Protein 5O1L (pdb70)

Solvent-accessible surface area: 32242 Å² total; per-residue (Å²): 238,87,225,126,128,119,26,18,20,14,68,47,8,38,47,37,103,38,140,32,69,56,0,64,163,41,51,9,164,85,0,30,80,23,0,23,30,0,17,106,116,53,45,4,92,60,1,26,61,37,5,132,99,0,58,38,11,82,56,81,24,17,66,70,14,28,42,51,0,124,125,10,0,80,87,6,36,145,61,12,120,66,29,71,137,73,24,12,50,106,0,8,104,5,10,98,98,20,20,39,11,5,4,1,0,3,0,2,0,5,1,1,8,7,1,0,6,24,94,30,3,51,13,31,67,29,21,146,30,61,44,86,54,125,66,40,1,11,87,17,0,31,84,2,23,72,14,15,36,31,4,6,32,41,80,23,4,50,6,15,6,24,0,0,14,28,21,0,31,49,1,0,16,15,45,27,5,48,116,23,93,44,8,48,149,48,17,80,57,22,158,59,2,28,0,5,1,22,23,0,16,26,8,0,2,11,0,7,7,0,6,131,8,0,106,121,5,31,6,146,24,82,116,41,24,4,97,3,1,3,23,8,3,14,0,0,0,51,3,26,14,3,43,31,49,12,0,6,42,67,21,120,21,0,57,64,13,12,135,108,18,6,79,92,69,22,38,87,8,96,10,0,97,32,2,6,124,38,1,21,26,20,2,42,143,47,132,4,48,4,73,143,55,12,1,7,0,1,0,10,44,3,20,31,33,156,24,0,76,60,9,59,9,74,132,47,94,113,31,37,184,52,2,50,90,3,2,52,71,1,0,18,55,130,36,67,100,60,116,124,18,110,22,54,79,45,1,70,74,1,15,62,2,0,76,80,0,12,83,62,5,86,62,87,27,110,113,82,43,56,80,8,13,38,140,283,133,130,115,36,15,19,17,74,50,9,39,44,42,101,38,145,36,68,52,0,58,160,32,54,10,156,79,0,31,81,23,0,23,33,0,10,104,115,58,48,4,88,62,1,26,67,48,5,122,87,0,77,15,10,82,39,79,26,23,65,69,12,26,30,51,0,110,118,13,0,81,86,6,34,154,63,13,122,75,28,68,124,74,23,16,34,106,0,10,88,5,9,108,100,22,17,22,6,8,3,2,0,6,0,2,0,5,2,0,8,8,4,0,6,18,90,33,2,56,12,28,68,36,16,104,77,35,55,87,39,116,92,36,2,29,89,20,0,18,84,2,9,38,17,14,5,44,21,5,31,12,45,22,0,18,6,14,6,22,0,0,14,30,22,0,31,48,0,0,12,16,47,30,5,50,112,26,94,45,9,49,149,44,16,79,63,22,171,61,2,26,0,13,0,20,19,0,14,26,6,0,2,12,0,6,6,0,5,126,10,0,103,123,8,36,8,134,25,83,110,43,24,4,85,3,2,2,24,6,4,13,0,0,0,51,2,25,16,3,37,29,44,10,0,5,40,66,24,120,22,0,58,56,11,14,131,112,16,8,80,90,69,24,39,91,8,98,11,0,89,39,4,2,92,41,2,15,18,16,1,39,127,36,132,3,48,4,70,120,67,10,0,9,0,1,0,16,44,3,17,30,35,138,20,0,98,42,9,57,12,76,134,48,87,111,33,23,171,61,0,38,88,3,4,53,74,0,0,19,71,113,20,63,99,58,115,123,18,114,21,44,79,37,0,78,73,0,24,65,4,0,99,78,0,10,83,58,2,63,90,97,8,37,130,94,32,50,81,8,8,59,145

B-factor: mean 23.46, std 12.14, range [8.93, 92.65]

Sequence (748 aa):
LARPLWTWSPSASVAGTGVGVDPEYVWDEEADPVLAAVIDRGEVPAVNALLKQWTRRNDQALPGGLPGDLREFMEHARRMPSWADKAALDRGAQFSSKTKGIYVGALYGLGSGLMSTAIPRESRAVYYSKGGADMKDRIAKTARRLGYDIGDLDAYLPHGSMIVTAVKTRMMVHAAVRHLLPQSPAWSQTSGGQKIPISQQADIMVTWHSLATFVMRKMKQQWGVRVNTTADAEAYLHVWQVSAHMLGVSDEYIPATWDAANAQSKQVLDPILAHTPEGEALTEVLLGIVAELDAGLTRPLIGAFSRYTLGGEVGDMIGLAKQPVLERLIATAWPLLLVAFREGLIPLPAVPAVLWTLEEALRKFVLLFLSEGRRIAIDIPDVRPLWTWSPSASVAGTGVGVDPEYVWDEEADPVLAAVIDRGEVPAVNALLKQQWTRNDQALPGGLPGDLREFMEHARRMPSWADKAALDRGAQFSSKTKGIYVVGALYGLGSGLMSTAIPRESRRAVYYSSKGGADMKDRIAKTARLGYDIGDLDAYLPHGSMIVTAVKTRMMVHAAVRHLLPQSPAWSQTSGGQKIPISQADIMVTWHSLATFVMRKMKQQWGVRVNTADAEAYLHVWQVSAHMLGVSDEYIPATWDAANAQSKQVLDPILAHTPEGEALTEVLLGIVAELDAGLTRPLIGAFSRYTLGGEVGDMIGLAKQPVLERRLIATAWPLLVAFREGLIPLPAVPAVLWTLEEALRKFVLLFLSEGRRRIAIDIPDV

Structure (mmCIF, N/CA/C/O backbone):
data_5O1L
#
_entry.id   5O1L
#
_cell.length_a   56.758
_cell.length_b   62.796
_cell.length_c   64.416
_cell.angle_alpha   85.43
_cell.angle_beta   66.06
_cell.angle_gamma   74.16
#
_symmetry.space_group_name_H-M   'P 1'
#
loop_
_entity.id
_entity.type
_entity.pdbx_description
1 polymer 'Rubber oxygenase'
2 non-polymer 'PROTOPORPHYRIN IX CONTAINING FE'
3 non-polymer IMIDAZOLE
4 non-polymer (R,R)-2,3-BUTANEDIOL
5 non-polymer 1,2-ETHANEDIOL
6 water water
#
loop_
_atom_site.group_PDB
_atom_site.id
_atom_site.type_symbol
_atom_site.label_atom_id
_atom_site.label_alt_id
_atom_site.label_comp_id
_atom_site.label_asym_id
_atom_site.label_entity_id
_atom_site.label_seq_id
_atom_site.pdbx_PDB_ins_code
_atom_site.Cartn_x
_atom_site.Cartn_y
_atom_site.Cartn_z
_atom_site.occupancy
_atom_site.B_iso_or_equiv
_atom_site.auth_seq_id
_atom_site.auth_comp_id
_atom_site.auth_asym_id
_atom_site.auth_atom_id
_atom_site.pdbx_PDB_model_num
ATOM 1 N N . LEU A 1 29 ? 76.512 -30.856 -10.647 1.00 70.98 29 LEU A N 1
ATOM 2 C CA . LEU A 1 29 ? 76.772 -32.020 -9.734 1.00 70.94 29 LEU A CA 1
ATOM 3 C C . LEU A 1 29 ? 76.884 -31.594 -8.251 1.00 65.23 29 LEU A C 1
ATOM 4 O O . LEU A 1 29 ? 76.085 -32.041 -7.451 1.00 64.70 29 LEU A O 1
ATOM 9 N N . ALA A 1 30 ? 77.854 -30.752 -7.872 1.00 66.17 30 ALA A N 1
ATOM 10 C CA . ALA A 1 30 ? 77.931 -30.259 -6.465 1.00 66.35 30 ALA A CA 1
ATOM 11 C C . ALA A 1 30 ? 78.710 -28.939 -6.213 1.00 67.22 30 ALA A C 1
ATOM 12 O O . ALA A 1 30 ? 79.474 -28.886 -5.249 1.00 72.34 30 ALA A O 1
ATOM 14 N N . ARG A 1 31 ? 78.522 -27.876 -7.022 1.00 67.60 31 ARG A N 1
ATOM 15 C CA . ARG A 1 31 ? 79.298 -26.609 -6.808 1.00 65.10 31 ARG A CA 1
ATOM 16 C C . ARG A 1 31 ? 78.488 -25.342 -6.476 1.00 60.35 31 ARG A C 1
ATOM 17 O O . ARG A 1 31 ? 78.375 -25.003 -5.302 1.00 64.41 31 ARG A O 1
ATOM 25 N N . PRO A 1 32 ? 77.961 -24.597 -7.481 1.00 53.51 32 PRO A N 1
ATOM 26 C CA . PRO A 1 32 ? 77.147 -23.467 -6.970 1.00 42.99 32 PRO A CA 1
ATOM 27 C C . PRO A 1 32 ? 75.662 -23.922 -6.708 1.00 32.38 32 PRO A C 1
ATOM 28 O O . PRO A 1 32 ? 74.935 -24.207 -7.684 1.00 29.29 32 PRO A O 1
ATOM 32 N N . LEU A 1 33 ? 75.153 -23.856 -5.461 1.00 26.66 33 LEU A N 1
ATOM 33 C CA . LEU A 1 33 ? 73.728 -24.144 -5.325 1.00 22.04 33 LEU A CA 1
ATOM 34 C C . LEU A 1 33 ? 72.926 -22.973 -5.828 1.00 19.73 33 LEU A C 1
ATOM 35 O O . LEU A 1 33 ? 73.421 -21.817 -5.906 1.00 19.84 33 LEU A O 1
ATOM 40 N N . TRP A 1 34 ? 71.710 -23.225 -6.214 1.00 15.07 34 TRP A N 1
ATOM 41 C CA . TRP A 1 34 ? 70.798 -22.185 -6.663 1.00 14.53 34 TRP A CA 1
ATOM 42 C C . TRP A 1 34 ? 70.783 -21.038 -5.619 1.00 14.32 34 TRP A C 1
ATOM 43 O O . TRP A 1 34 ? 70.669 -21.292 -4.394 1.00 15.85 34 TRP A O 1
ATOM 54 N N . THR A 1 35 ? 70.783 -19.828 -6.152 1.00 13.83 35 THR A N 1
ATOM 55 C CA . THR A 1 35 ? 70.759 -18.658 -5.231 1.00 14.56 35 THR A CA 1
ATOM 56 C C . THR A 1 35 ? 69.491 -18.584 -4.372 1.00 15.72 35 THR A C 1
ATOM 57 O O . THR A 1 35 ? 69.533 -18.000 -3.293 1.00 16.13 35 THR A O 1
ATOM 61 N N . TRP A 1 36 ? 68.377 -19.177 -4.847 1.00 16.24 36 TRP A 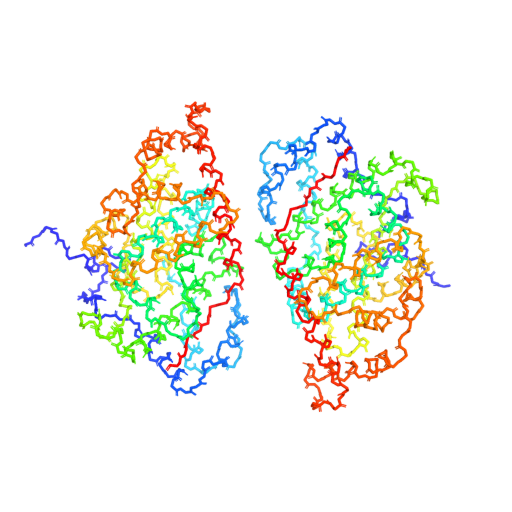N 1
ATOM 62 C CA . TRP A 1 36 ? 67.123 -19.199 -4.134 1.00 15.86 36 TRP A CA 1
ATOM 63 C C . TRP A 1 36 ? 66.877 -20.441 -3.337 1.00 17.16 36 TRP A C 1
ATOM 64 O O . TRP A 1 36 ? 65.730 -20.646 -2.915 1.00 18.19 36 TRP A O 1
ATOM 75 N N . SER A 1 37 ? 67.923 -21.221 -3.151 1.00 17.41 37 SER A N 1
ATOM 76 C CA . SER A 1 37 ? 67.839 -22.489 -2.405 1.00 19.19 37 SER A CA 1
ATOM 77 C C . SER A 1 37 ? 67.372 -22.043 -0.995 1.00 19.09 37 SER A C 1
ATOM 78 O O . SER A 1 37 ? 67.975 -21.122 -0.407 1.00 17.83 37 SER A O 1
ATOM 81 N N . PRO A 1 38 ? 66.430 -22.727 -0.399 1.00 17.31 38 PRO A N 1
ATOM 82 C CA . PRO A 1 38 ? 66.152 -22.407 0.991 1.00 18.11 38 PRO A CA 1
ATOM 83 C C . PRO A 1 38 ? 67.319 -22.693 1.921 1.00 17.59 38 PRO A C 1
ATOM 84 O O . PRO A 1 38 ? 67.356 -22.157 3.045 1.00 16.54 38 PRO A O 1
ATOM 88 N N . SER A 1 39 ? 68.306 -23.468 1.523 1.00 17.59 39 SER A N 1
ATOM 89 C CA . SER A 1 39 ? 69.438 -23.807 2.360 1.00 18.08 39 SER A CA 1
ATOM 90 C C . SER A 1 39 ? 70.236 -22.642 2.909 1.00 19.98 39 SER A C 1
ATOM 91 O O . SER A 1 39 ? 70.816 -22.739 3.954 1.00 21.47 39 SER A O 1
ATOM 94 N N . ALA A 1 40 ? 70.354 -21.541 2.169 1.00 16.73 40 ALA A N 1
ATOM 95 C CA . ALA A 1 40 ? 71.118 -20.408 2.628 1.00 16.99 40 ALA A CA 1
ATOM 96 C C . ALA A 1 40 ? 70.208 -19.334 3.238 1.00 14.66 40 ALA A C 1
ATOM 97 O O . ALA A 1 40 ? 70.707 -18.187 3.443 1.00 16.44 40 ALA A O 1
ATOM 99 N N . SER A 1 41 ? 68.958 -19.629 3.464 1.00 12.76 41 SER A N 1
ATOM 100 C CA . SER A 1 41 ? 67.983 -18.652 3.926 1.00 12.57 41 SER A CA 1
ATOM 101 C C . SER A 1 41 ? 67.764 -18.701 5.429 1.00 12.18 41 SER A C 1
ATOM 102 O O . SER A 1 41 ? 68.176 -19.647 6.120 1.00 12.45 41 SER A O 1
ATOM 105 N N . VAL A 1 42 ? 67.045 -17.696 5.929 1.00 11.46 42 VAL A N 1
ATOM 106 C CA . VAL A 1 42 ? 66.663 -17.665 7.328 1.00 12.45 42 VAL A CA 1
ATOM 107 C C . VAL A 1 42 ? 65.823 -18.869 7.687 1.00 13.76 42 VAL A C 1
ATOM 108 O O . VAL A 1 42 ? 65.948 -19.374 8.800 1.00 15.28 42 VAL A O 1
ATOM 112 N N . ALA A 1 43 ? 64.882 -19.282 6.808 1.00 13.25 43 ALA A N 1
ATOM 113 C CA . ALA A 1 43 ? 64.099 -20.486 7.127 1.00 15.32 43 ALA A CA 1
ATOM 114 C C . ALA A 1 43 ? 64.970 -21.696 7.164 1.00 16.71 43 ALA A C 1
ATOM 115 O O . ALA A 1 43 ? 64.800 -22.627 7.996 1.00 18.20 43 ALA A O 1
ATOM 117 N N . GLY A 1 44 ? 65.902 -21.798 6.221 1.00 15.46 44 GLY A N 1
ATOM 118 C CA . GLY A 1 44 ? 66.898 -22.867 6.262 1.00 19.05 44 GLY A CA 1
ATOM 119 C C . GLY A 1 44 ? 66.506 -24.102 5.565 1.00 19.18 44 GLY A C 1
ATOM 120 O O . GLY A 1 44 ? 67.402 -24.938 5.347 1.00 20.57 44 GLY A O 1
ATOM 121 N N . THR A 1 45 ? 65.222 -24.237 5.232 1.00 19.73 45 THR A N 1
ATOM 122 C CA . THR A 1 45 ? 64.662 -25.391 4.594 1.00 25.03 45 THR A CA 1
ATOM 123 C C . THR A 1 45 ? 63.366 -24.947 3.935 1.00 22.90 45 THR A C 1
ATOM 124 O O . THR A 1 45 ? 62.843 -23.808 4.108 1.00 26.30 45 THR A O 1
ATOM 128 N N . GLY A 1 46 ? 62.874 -25.803 3.073 1.00 24.24 46 GLY A N 1
ATOM 129 C CA . GLY A 1 46 ? 61.663 -25.511 2.342 1.00 24.45 46 GLY A CA 1
ATOM 130 C C . GLY A 1 46 ? 61.678 -26.279 1.031 1.00 22.25 46 GLY A C 1
ATOM 131 O O . GLY A 1 46 ? 62.637 -26.870 0.724 1.00 23.69 46 GLY A O 1
ATOM 132 N N . VAL A 1 47 ? 60.619 -26.078 0.284 1.00 26.05 47 VAL A N 1
ATOM 133 C CA . VAL A 1 47 ? 60.357 -26.816 -0.910 1.00 28.21 47 VAL A CA 1
ATOM 134 C C . VAL A 1 47 ? 61.275 -26.405 -2.077 1.00 28.41 47 VAL A C 1
ATOM 135 O O . VAL A 1 47 ? 61.695 -27.255 -2.857 1.00 31.52 47 VAL A O 1
ATOM 139 N N . GLY A 1 48 ? 61.485 -25.119 -2.230 1.00 23.73 48 GLY A N 1
ATOM 140 C CA . GLY A 1 48 ? 62.306 -24.564 -3.346 1.00 22.22 48 GLY A CA 1
ATOM 141 C C . GLY A 1 48 ? 61.419 -24.067 -4.485 1.00 20.67 48 GLY A C 1
ATOM 142 O O . GLY A 1 48 ? 61.137 -24.788 -5.392 1.00 21.42 48 GLY A O 1
ATOM 143 N N . VAL A 1 49 ? 60.885 -22.886 -4.324 1.00 18.78 49 VAL A N 1
ATOM 144 C CA . VAL A 1 49 ? 59.911 -22.239 -5.233 1.00 18.88 49 VAL A CA 1
ATOM 145 C C . VAL A 1 49 ? 60.534 -21.017 -5.794 1.00 18.12 49 VAL A C 1
ATOM 146 O O . VAL A 1 49 ? 61.073 -20.212 -5.030 1.00 18.15 49 VAL A O 1
ATOM 150 N N . ASP A 1 50 ? 60.542 -20.803 -7.089 1.00 17.82 50 ASP A N 1
ATOM 151 C CA . ASP A 1 50 ? 61.146 -19.619 -7.686 1.00 19.22 50 ASP A CA 1
ATOM 152 C C . ASP A 1 50 ? 60.431 -18.305 -7.273 1.00 17.14 50 ASP A C 1
ATOM 153 O O . ASP A 1 50 ? 59.253 -18.092 -7.592 1.00 18.41 50 ASP A O 1
ATOM 158 N N . PRO A 1 51 ? 61.169 -17.409 -6.595 1.00 17.43 51 PRO A N 1
ATOM 159 C CA . PRO A 1 51 ? 60.542 -16.193 -6.102 1.00 16.49 51 PRO A CA 1
ATOM 160 C C . PRO A 1 51 ? 60.192 -15.172 -7.164 1.00 17.77 51 PRO A C 1
ATOM 161 O O . PRO A 1 51 ? 59.505 -14.183 -6.855 1.00 17.97 51 PRO A O 1
ATOM 165 N N . GLU A 1 52 ? 60.585 -15.420 -8.415 1.00 18.12 52 GLU A N 1
ATOM 166 C CA . GLU A 1 52 ? 60.067 -14.621 -9.541 1.00 19.77 52 GLU A CA 1
ATOM 167 C C . GLU A 1 52 ? 58.566 -14.763 -9.700 1.00 17.74 52 GLU A C 1
ATOM 168 O O . GLU A 1 52 ? 57.942 -13.904 -10.328 1.00 19.41 52 GLU A O 1
ATOM 174 N N . TYR A 1 53 ? 57.993 -15.845 -9.171 1.00 19.23 53 TYR A N 1
ATOM 175 C CA . TYR A 1 53 ? 56.575 -16.133 -9.323 1.00 20.58 53 TYR A CA 1
ATOM 176 C C . TYR A 1 53 ? 55.835 -16.261 -8.037 1.00 20.13 53 TYR A C 1
ATOM 177 O O . TYR A 1 53 ? 54.861 -16.977 -7.892 1.00 21.82 53 TYR A O 1
ATOM 186 N N . VAL A 1 54 ? 56.336 -15.508 -7.053 1.00 17.91 54 VAL A N 1
ATOM 187 C CA . VAL A 1 54 ? 55.727 -15.406 -5.738 1.00 17.32 54 VAL A CA 1
ATOM 188 C C . VAL A 1 54 ? 55.580 -13.927 -5.434 1.00 15.87 54 VAL A C 1
ATOM 189 O O . VAL A 1 54 ? 56.506 -13.144 -5.625 1.00 15.87 54 VAL A O 1
ATOM 193 N N . TRP A 1 55 ? 54.412 -13.538 -4.949 1.00 16.98 55 TRP A N 1
ATOM 194 C CA . TRP A 1 55 ? 54.114 -12.135 -4.609 1.00 17.03 55 TRP A CA 1
ATOM 195 C C . TRP A 1 55 ? 53.797 -12.089 -3.134 1.00 18.23 55 TRP A C 1
ATOM 196 O O . TRP A 1 55 ? 54.631 -12.499 -2.349 1.00 20.09 55 TRP A O 1
ATOM 207 N N . ASP A 1 56 ? 52.605 -11.701 -2.698 1.00 18.03 56 ASP A N 1
ATOM 208 C CA . ASP A 1 56 ? 52.227 -11.687 -1.282 1.00 19.06 56 ASP A CA 1
ATOM 209 C C . ASP A 1 56 ? 50.859 -12.373 -1.149 1.00 21.38 56 ASP A C 1
ATOM 210 O O . ASP A 1 56 ? 49.816 -11.754 -1.286 1.00 21.50 56 ASP A O 1
ATOM 215 N N . GLU A 1 57 ? 50.876 -13.673 -0.892 1.00 22.29 57 GLU A N 1
ATOM 216 C CA . GLU A 1 57 ? 49.673 -14.483 -0.853 1.00 25.11 57 GLU A CA 1
ATOM 217 C C . GLU A 1 57 ? 48.658 -14.021 0.182 1.00 23.71 57 GLU A C 1
ATOM 218 O O . GLU A 1 57 ? 47.453 -14.091 -0.099 1.00 24.48 57 GLU A O 1
ATOM 224 N N . GLU A 1 58 ? 49.116 -13.503 1.308 1.00 24.01 58 GLU A N 1
ATOM 225 C CA . GLU A 1 58 ? 48.243 -13.026 2.361 1.00 24.54 58 GLU A CA 1
ATOM 226 C C . GLU A 1 58 ? 47.701 -11.635 2.050 1.00 24.12 58 GLU A C 1
ATOM 227 O O . GLU A 1 58 ? 46.515 -11.368 2.252 1.00 26.25 58 GLU A O 1
ATOM 233 N N . ALA A 1 59 ? 48.538 -10.719 1.615 1.00 21.43 59 ALA A N 1
ATOM 234 C CA . ALA A 1 59 ? 48.122 -9.332 1.427 1.00 21.58 59 ALA A CA 1
ATOM 235 C C . ALA A 1 59 ? 47.385 -9.085 0.107 1.00 22.26 59 ALA A C 1
ATOM 236 O O . ALA A 1 59 ? 46.490 -8.260 0.022 1.00 20.12 59 ALA A O 1
ATOM 238 N N . ASP A 1 60 ? 47.759 -9.759 -0.951 1.00 22.51 60 ASP A N 1
ATOM 239 C CA . ASP A 1 60 ? 47.292 -9.406 -2.269 1.00 22.64 60 ASP A CA 1
ATOM 240 C C . ASP A 1 60 ? 45.744 -9.474 -2.398 1.00 23.30 60 ASP A C 1
ATOM 241 O O . ASP A 1 60 ? 45.157 -8.501 -2.860 1.00 23.81 60 ASP A O 1
ATOM 246 N N . PRO A 1 61 ? 45.149 -10.585 -1.990 1.00 25.42 61 PRO A N 1
ATOM 247 C CA . PRO A 1 61 ? 43.671 -10.661 -2.135 1.00 26.37 61 PRO A CA 1
ATOM 248 C C . PRO A 1 61 ? 42.939 -9.689 -1.221 1.00 26.03 61 PRO A C 1
ATOM 249 O O . PRO A 1 61 ? 41.862 -9.196 -1.605 1.00 26.39 61 PRO A O 1
ATOM 253 N N . VAL A 1 62 ? 43.497 -9.412 -0.054 1.00 22.81 62 VAL A N 1
ATOM 254 C CA . VAL A 1 62 ? 42.890 -8.461 0.870 1.00 24.52 62 VAL A CA 1
ATOM 255 C C . VAL A 1 62 ? 42.862 -7.077 0.282 1.00 25.30 62 VAL A C 1
ATOM 256 O O . VAL A 1 62 ? 41.809 -6.362 0.287 1.00 24.08 62 VAL A O 1
ATOM 260 N N . LEU A 1 63 ? 43.992 -6.595 -0.214 1.00 23.36 63 LEU A N 1
ATOM 261 C CA . LEU A 1 63 ? 44.048 -5.282 -0.790 1.00 24.15 63 LEU A CA 1
ATOM 262 C C . LEU A 1 63 ? 43.235 -5.124 -2.053 1.00 26.14 63 LEU A C 1
ATOM 263 O O . LEU A 1 63 ? 42.645 -4.068 -2.278 1.00 27.69 63 LEU A O 1
ATOM 268 N N . ALA A 1 64 ? 43.151 -6.195 -2.850 1.00 25.02 64 ALA A N 1
ATOM 269 C CA . ALA A 1 64 ? 42.357 -6.171 -4.052 1.00 26.07 64 ALA A CA 1
ATOM 270 C C . ALA A 1 64 ? 40.892 -5.961 -3.621 1.00 25.29 64 ALA A C 1
ATOM 271 O O . ALA A 1 64 ? 40.221 -5.132 -4.243 1.00 26.87 64 ALA A O 1
ATOM 273 N N . ALA A 1 65 ? 40.450 -6.639 -2.579 1.00 26.74 65 ALA A N 1
ATOM 274 C CA . ALA A 1 65 ? 39.045 -6.538 -2.089 1.00 27.24 65 ALA A CA 1
ATOM 275 C C . ALA A 1 65 ? 38.771 -5.167 -1.515 1.00 28.68 65 ALA A C 1
ATOM 276 O O . ALA A 1 65 ? 37.750 -4.529 -1.866 1.00 29.02 65 ALA A O 1
ATOM 278 N N . VAL A 1 66 ? 39.698 -4.635 -0.717 1.00 27.70 66 VAL A N 1
ATOM 279 C CA . VAL A 1 66 ? 39.574 -3.295 -0.175 1.00 27.91 66 VAL A CA 1
ATOM 280 C C . VAL A 1 66 ? 39.442 -2.243 -1.280 1.00 27.84 66 VAL A C 1
ATOM 281 O O . VAL A 1 66 ? 38.529 -1.388 -1.241 1.00 29.20 66 VAL A O 1
ATOM 285 N N . ILE A 1 67 ? 40.244 -2.321 -2.315 1.00 26.80 67 ILE A N 1
ATOM 286 C CA . ILE A 1 67 ? 40.203 -1.383 -3.386 1.00 26.81 67 ILE A CA 1
ATOM 287 C C . ILE A 1 67 ? 38.842 -1.525 -4.160 1.00 28.61 67 ILE A C 1
ATOM 288 O O . ILE A 1 67 ? 38.154 -0.536 -4.367 1.00 30.49 67 ILE A O 1
ATOM 293 N N . ASP A 1 68 ? 38.518 -2.757 -4.509 1.00 28.55 68 ASP A N 1
ATOM 294 C CA . ASP A 1 68 ? 37.292 -3.043 -5.293 1.00 32.26 68 ASP A CA 1
ATOM 295 C C . ASP A 1 68 ? 36.007 -2.697 -4.524 1.00 34.73 68 ASP A C 1
ATOM 296 O O . ASP A 1 68 ? 34.993 -2.441 -5.153 1.00 35.95 68 ASP A O 1
ATOM 301 N N . ARG A 1 69 ? 36.018 -2.736 -3.191 1.00 33.95 69 ARG A N 1
ATOM 302 C CA . ARG A 1 69 ? 34.855 -2.330 -2.381 1.00 33.48 69 ARG A CA 1
ATOM 303 C C . ARG A 1 69 ? 34.786 -0.857 -2.127 1.00 33.24 69 ARG A C 1
ATOM 304 O O . ARG A 1 69 ? 33.813 -0.416 -1.489 1.00 34.62 69 ARG A O 1
ATOM 312 N N . GLY A 1 70 ? 35.703 -0.047 -2.659 1.00 30.43 70 GLY A N 1
ATOM 313 C CA . GLY A 1 70 ? 35.702 1.382 -2.487 1.00 29.50 70 GLY A CA 1
ATOM 314 C C . GLY A 1 70 ? 36.070 1.854 -1.094 1.00 30.16 70 GLY A C 1
ATOM 315 O O . GLY A 1 70 ? 35.751 2.965 -0.686 1.00 28.96 70 GLY A O 1
ATOM 316 N N . GLU A 1 71 ? 36.835 1.034 -0.369 1.00 28.21 71 GLU A N 1
ATOM 317 C CA . GLU A 1 71 ? 37.147 1.301 1.024 1.00 29.48 71 GLU A CA 1
ATOM 318 C C . GLU A 1 71 ? 38.472 2.046 1.225 1.00 28.58 71 GLU A C 1
ATOM 319 O O . GLU A 1 71 ? 38.761 2.402 2.383 1.00 26.98 71 GLU A O 1
ATOM 325 N N . VAL A 1 72 ? 39.187 2.412 0.166 1.00 26.58 72 VAL A N 1
ATOM 326 C CA . VAL A 1 72 ? 40.485 3.047 0.360 1.00 27.85 72 VAL A CA 1
ATOM 327 C C . VAL A 1 72 ? 40.396 4.389 1.101 1.00 26.60 72 VAL A C 1
ATOM 328 O O . VAL A 1 72 ? 41.165 4.618 2.047 1.00 26.65 72 VAL A O 1
ATOM 332 N N . PRO A 1 73 ? 39.476 5.294 0.726 1.00 27.38 73 PRO A N 1
ATOM 333 C CA . PRO A 1 73 ? 39.526 6.610 1.434 1.00 26.18 73 PRO A CA 1
ATOM 334 C C . PRO A 1 73 ? 39.295 6.484 2.969 1.00 24.13 73 PRO A C 1
ATOM 335 O O . PRO A 1 73 ? 40.036 7.092 3.749 1.00 22.54 73 PRO A O 1
ATOM 339 N N . ALA A 1 74 ? 38.362 5.653 3.362 1.00 24.10 74 ALA A N 1
ATOM 340 C CA . ALA A 1 74 ? 38.085 5.405 4.777 1.00 23.81 74 ALA A CA 1
ATOM 341 C C . ALA A 1 74 ? 39.229 4.702 5.468 1.00 22.95 74 ALA A C 1
ATOM 342 O O . ALA A 1 74 ? 39.656 5.122 6.518 1.00 22.76 74 ALA A O 1
ATOM 344 N N . VAL A 1 75 ? 39.729 3.653 4.839 1.00 23.51 75 VAL A N 1
ATOM 345 C CA . VAL A 1 75 ? 40.914 2.974 5.354 1.00 22.49 75 VAL A CA 1
ATOM 346 C C . VAL A 1 75 ? 42.067 3.922 5.505 1.00 20.74 75 VAL A C 1
ATOM 347 O O . VAL A 1 75 ? 42.730 3.899 6.536 1.00 20.44 75 VAL A O 1
ATOM 351 N N . ASN A 1 76 ? 42.350 4.789 4.545 1.00 19.48 76 ASN A N 1
ATOM 352 C CA . ASN A 1 76 ? 43.462 5.732 4.748 1.00 20.15 76 ASN A CA 1
ATOM 353 C C . ASN A 1 76 ? 43.222 6.617 5.929 1.00 20.30 76 ASN A C 1
ATOM 354 O O . ASN A 1 76 ? 44.109 6.927 6.677 1.00 19.72 76 ASN A O 1
ATOM 359 N N . ALA A 1 77 ? 41.982 7.100 6.078 1.00 19.86 77 ALA A N 1
ATOM 360 C CA . ALA A 1 77 ? 41.702 7.974 7.198 1.00 20.25 77 ALA A CA 1
ATOM 361 C C . ALA A 1 77 ? 41.802 7.270 8.560 1.00 21.26 77 ALA A C 1
ATOM 362 O O . ALA A 1 77 ? 42.211 7.860 9.506 1.00 22.00 77 ALA A O 1
ATOM 364 N N . LEU A 1 78 ? 41.436 5.997 8.616 1.00 21.22 78 LEU A N 1
ATOM 365 C CA . LEU A 1 78 ? 41.621 5.194 9.843 1.00 23.55 78 LEU A CA 1
ATOM 366 C C . LEU A 1 78 ? 43.074 4.939 10.119 1.00 24.15 78 LEU A C 1
ATOM 367 O O . LEU A 1 78 ? 43.561 5.143 11.219 1.00 24.27 78 LEU A O 1
ATOM 372 N N . LEU A 1 79 ? 43.813 4.581 9.086 1.00 23.63 79 LEU A N 1
ATOM 373 C CA . LEU A 1 79 ? 45.224 4.231 9.291 1.00 24.77 79 LEU A CA 1
ATOM 374 C C . LEU A 1 79 ? 46.114 5.390 9.581 1.00 23.52 79 LEU A C 1
ATOM 375 O O . LEU A 1 79 ? 47.173 5.214 10.183 1.00 21.03 79 LEU A O 1
ATOM 380 N N . LYS A 1 80 ? 45.671 6.585 9.264 1.00 21.91 80 LYS A N 1
ATOM 381 C CA . LYS A 1 80 ? 46.396 7.784 9.617 1.00 25.24 80 LYS A CA 1
ATOM 382 C C . LYS A 1 80 ? 46.598 7.853 11.107 1.00 23.52 80 LYS A C 1
ATOM 383 O O . LYS A 1 80 ? 47.566 8.400 11.547 1.00 25.96 80 LYS A O 1
ATOM 389 N N . GLN A 1 81 ? 45.674 7.280 11.877 1.00 23.05 81 GLN A N 1
ATOM 390 C CA . GLN A 1 81 ? 45.714 7.272 13.321 1.00 23.56 81 GLN A CA 1
ATOM 391 C C . GLN A 1 81 ? 46.630 6.202 13.930 1.00 24.36 81 GLN A C 1
ATOM 392 O O . GLN A 1 81 ? 46.864 6.238 15.100 1.00 26.43 81 GLN A O 1
ATOM 398 N N . TRP A 1 82 ? 47.113 5.277 13.135 1.00 21.49 82 TRP A N 1
ATOM 399 C CA . TRP A 1 82 ? 47.945 4.164 13.602 1.00 20.66 82 TRP A CA 1
ATOM 400 C C . TRP A 1 82 ? 49.407 4.508 13.328 1.00 19.36 82 TRP A C 1
ATOM 401 O O . TRP A 1 82 ? 49.797 4.506 12.208 1.00 18.75 82 TRP A O 1
ATOM 412 N N . THR A 1 83 ? 50.126 4.934 14.339 1.00 19.28 83 THR A N 1
ATOM 413 C CA . THR A 1 83 ? 51.440 5.559 14.154 1.00 20.32 83 THR A CA 1
ATOM 414 C C . THR A 1 83 ? 52.544 4.942 14.983 1.00 19.66 83 THR A C 1
ATOM 415 O O . THR A 1 83 ? 53.675 5.204 14.652 1.00 21.42 83 THR A O 1
ATOM 419 N N . ARG A 1 84 ? 52.266 4.114 15.951 1.00 17.81 84 ARG A N 1
ATOM 420 C CA A ARG A 1 84 ? 53.324 3.611 16.817 0.50 19.43 84 ARG A CA 1
ATOM 421 C CA B ARG A 1 84 ? 53.348 3.611 16.768 0.50 18.98 84 ARG A CA 1
ATOM 422 C C . ARG A 1 84 ? 53.200 2.109 16.978 1.00 18.95 84 ARG A C 1
ATOM 423 O O . ARG A 1 84 ? 52.125 1.503 16.907 1.00 19.14 84 ARG A O 1
ATOM 438 N N . ASN A 1 85 ? 54.354 1.450 17.151 1.00 17.20 85 ASN A N 1
ATOM 439 C CA . ASN A 1 85 ? 54.440 0.023 17.185 1.00 17.65 85 ASN A CA 1
ATOM 440 C C . ASN A 1 85 ? 53.570 -0.661 18.259 1.00 20.01 85 ASN A C 1
ATOM 441 O O . ASN A 1 85 ? 53.110 -1.728 18.029 1.00 22.92 85 ASN A O 1
ATOM 446 N N . ASP A 1 86 ? 53.414 0.005 19.395 1.00 24.01 86 ASP A N 1
ATOM 447 C CA . ASP A 1 86 ? 52.659 -0.631 20.494 1.00 26.94 86 ASP A CA 1
ATOM 448 C C . ASP A 1 86 ? 51.182 -0.241 20.454 1.00 27.30 86 ASP A C 1
ATOM 449 O O . ASP A 1 86 ? 50.471 -0.632 21.358 1.00 29.53 86 ASP A O 1
ATOM 454 N N . GLN A 1 87 ? 50.727 0.479 19.423 1.00 23.26 87 GLN A N 1
ATOM 455 C CA . GLN A 1 87 ? 49.345 0.966 19.440 1.00 23.05 87 GLN A CA 1
ATOM 456 C C . GLN A 1 87 ? 48.378 -0.068 18.949 1.00 21.35 87 GLN A C 1
ATOM 457 O O . GLN A 1 87 ? 48.593 -0.764 17.963 1.00 21.58 87 GLN A O 1
ATOM 463 N N . ALA A 1 88 ? 47.166 -0.102 19.538 1.00 21.37 88 ALA A N 1
ATOM 464 C CA . ALA A 1 88 ? 46.109 -0.943 19.021 1.00 22.97 88 ALA A CA 1
ATOM 465 C C . ALA A 1 88 ? 45.648 -0.433 17.641 1.00 22.25 88 ALA A C 1
ATOM 466 O O . ALA A 1 88 ? 45.735 0.753 17.361 1.00 22.80 88 ALA A O 1
ATOM 468 N N . LEU A 1 89 ? 45.184 -1.333 16.792 1.00 23.83 89 LEU A N 1
ATOM 469 C CA . LEU A 1 89 ? 44.670 -0.919 15.496 1.00 24.68 89 L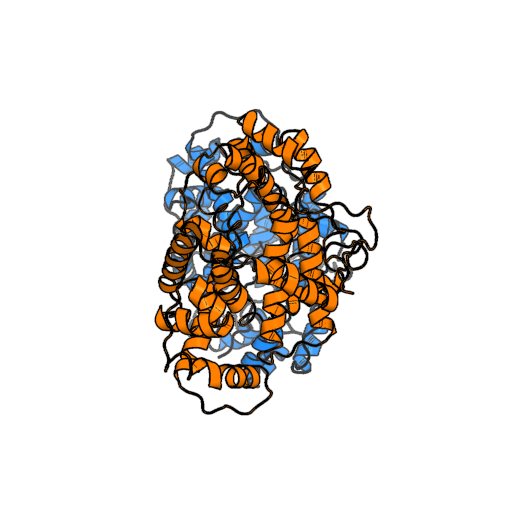EU A CA 1
ATOM 470 C C . LEU A 1 89 ? 43.444 -0.055 15.740 1.00 25.86 89 LEU A C 1
ATOM 471 O O . LEU A 1 89 ? 42.695 -0.283 16.670 1.00 26.91 89 LEU A O 1
ATOM 476 N N . PRO A 1 90 ? 43.218 0.946 14.882 1.00 27.32 90 PRO A N 1
ATOM 477 C CA . PRO A 1 90 ? 41.997 1.743 15.015 1.00 27.76 90 PRO A CA 1
ATOM 478 C C . PRO A 1 90 ? 40.775 0.898 14.783 1.00 26.08 90 PRO A C 1
ATOM 479 O O . PRO A 1 90 ? 40.744 0.073 13.900 1.00 26.01 90 PRO A O 1
ATOM 483 N N . GLY A 1 91 ? 39.728 1.153 15.563 1.00 27.99 91 GLY A N 1
ATOM 484 C CA . GLY A 1 91 ? 38.484 0.425 15.368 1.00 28.06 91 GLY A CA 1
ATOM 485 C C . GLY A 1 91 ? 37.857 0.880 14.052 1.00 27.85 91 GLY A C 1
ATOM 486 O O . GLY A 1 91 ? 38.045 2.053 13.593 1.00 28.76 91 GLY A O 1
ATOM 487 N N . GLY A 1 92 ? 37.055 0.009 13.462 1.00 28.33 92 GLY A N 1
ATOM 488 C CA . GLY A 1 92 ? 36.345 0.372 12.237 1.00 26.89 92 GLY A CA 1
ATOM 489 C C . GLY A 1 92 ? 36.904 -0.082 10.932 1.00 26.64 92 GLY A C 1
ATOM 490 O O . GLY A 1 92 ? 36.365 0.195 9.870 1.00 26.01 92 GLY A O 1
ATOM 491 N N . LEU A 1 93 ? 38.074 -0.739 10.971 1.00 24.42 93 LEU A N 1
ATOM 492 C CA . LEU A 1 93 ? 38.575 -1.330 9.743 1.00 24.99 93 LEU A CA 1
ATOM 493 C C . LEU A 1 93 ? 37.696 -2.442 9.223 1.00 25.34 93 LEU A C 1
ATOM 494 O O . LEU A 1 93 ? 37.118 -3.164 10.019 1.00 26.53 93 LEU A O 1
ATOM 499 N N . PRO A 1 94 ? 37.661 -2.642 7.895 1.00 27.15 94 PRO A N 1
ATOM 500 C CA . PRO A 1 94 ? 37.014 -3.830 7.338 1.00 27.43 94 PRO A CA 1
ATOM 501 C C . PRO A 1 94 ? 37.644 -5.074 7.931 1.00 29.10 94 PRO A C 1
ATOM 502 O O . PRO A 1 94 ? 38.874 -5.093 8.183 1.00 26.92 94 PRO A O 1
ATOM 506 N N . GLY A 1 95 ? 36.833 -6.074 8.223 1.00 27.70 95 GLY A N 1
ATOM 507 C CA . GLY A 1 95 ? 37.286 -7.247 8.976 1.00 28.26 95 GLY A CA 1
ATOM 508 C C . GLY A 1 95 ? 38.435 -8.013 8.372 1.00 28.35 95 GLY A C 1
ATOM 509 O O . GLY A 1 95 ? 39.286 -8.461 9.117 1.00 30.34 95 GLY A O 1
ATOM 510 N N . ASP A 1 96 ? 38.412 -8.201 7.065 1.00 28.61 96 ASP A N 1
ATOM 511 C CA . ASP A 1 96 ? 39.484 -8.939 6.379 1.00 28.73 96 ASP A CA 1
ATOM 512 C C . ASP A 1 96 ? 40.809 -8.184 6.501 1.00 26.26 96 ASP A C 1
ATOM 513 O O . ASP A 1 96 ? 41.851 -8.814 6.759 1.00 25.02 96 ASP A O 1
ATOM 518 N N . LEU A 1 97 ? 40.767 -6.868 6.375 1.00 23.91 97 LEU A N 1
ATOM 519 C CA . LEU A 1 97 ? 41.984 -6.075 6.538 1.00 22.66 97 LEU A CA 1
ATOM 520 C C . LEU A 1 97 ? 42.411 -6.074 7.975 1.00 22.63 97 LEU A C 1
ATOM 521 O O . LEU A 1 97 ? 43.621 -6.187 8.302 1.00 21.96 97 LEU A O 1
ATOM 526 N N . ARG A 1 98 ? 41.518 -5.932 8.933 1.00 22.85 98 ARG A N 1
ATOM 527 C CA . ARG A 1 98 ? 41.900 -6.004 10.333 1.00 24.56 98 ARG A CA 1
ATOM 528 C C . ARG A 1 98 ? 42.637 -7.320 10.655 1.00 24.47 98 ARG A C 1
ATOM 529 O O . ARG A 1 98 ? 43.726 -7.293 11.266 1.00 23.56 98 ARG A O 1
ATOM 537 N N . GLU A 1 99 ? 42.091 -8.416 10.190 1.00 25.48 99 GLU A N 1
ATOM 538 C CA . GLU A 1 99 ? 42.691 -9.717 10.450 1.00 26.93 99 GLU A CA 1
ATOM 539 C C . GLU A 1 99 ? 44.092 -9.787 9.816 1.00 24.64 99 GLU A C 1
ATOM 540 O O . GLU A 1 99 ? 45.026 -10.243 10.478 1.00 26.05 99 GLU A O 1
ATOM 546 N N . PHE A 1 100 ? 44.197 -9.315 8.579 1.00 21.87 100 PHE A N 1
ATOM 547 C CA . PHE A 1 100 ? 45.516 -9.261 7.898 1.00 20.14 100 PHE A CA 1
ATOM 548 C C . PHE A 1 100 ? 46.474 -8.468 8.734 1.00 19.87 100 PHE A C 1
ATOM 549 O O . PHE A 1 100 ? 47.645 -8.912 8.945 1.00 20.28 100 PHE A O 1
ATOM 557 N N . MET A 1 101 ? 46.106 -7.292 9.187 1.00 18.66 101 MET A N 1
ATOM 558 C CA . MET A 1 101 ? 47.039 -6.391 9.875 1.00 18.44 101 MET A CA 1
ATOM 559 C C . MET A 1 101 ? 47.465 -6.933 11.213 1.00 20.17 101 MET A C 1
ATOM 560 O O . MET A 1 101 ? 48.633 -6.780 11.618 1.00 18.53 101 MET A O 1
ATOM 565 N N . GLU A 1 102 ? 46.546 -7.597 11.901 1.00 22.16 102 GLU A N 1
ATOM 566 C CA . GLU A 1 102 ? 46.867 -8.166 13.212 1.00 23.33 102 GLU A CA 1
ATOM 567 C C . GLU A 1 102 ? 47.940 -9.270 13.056 1.00 20.90 102 GLU A C 1
ATOM 568 O O . GLU A 1 102 ? 48.792 -9.413 13.919 1.00 22.46 102 GLU A O 1
ATOM 574 N N . HIS A 1 103 ? 47.856 -10.028 11.972 1.00 20.50 103 HIS A N 1
ATOM 575 C CA . HIS A 1 103 ? 48.850 -11.039 11.680 1.00 22.02 103 HIS A CA 1
ATOM 576 C C . HIS A 1 103 ? 50.166 -10.424 11.185 1.00 19.52 103 HIS A C 1
ATOM 577 O O . HIS A 1 103 ? 51.259 -10.806 11.649 1.00 19.18 103 HIS A O 1
ATOM 584 N N . ALA A 1 104 ? 50.041 -9.430 10.296 1.00 17.23 104 ALA A N 1
ATOM 585 C CA . ALA A 1 104 ? 51.221 -8.830 9.691 1.00 17.08 104 ALA A CA 1
ATOM 586 C C . ALA A 1 104 ? 52.062 -8.043 10.654 1.00 16.66 104 ALA A C 1
ATOM 587 O O . ALA A 1 104 ? 53.291 -7.890 10.412 1.00 15.98 104 ALA A O 1
ATOM 589 N N . ARG A 1 105 ? 51.512 -7.572 11.766 1.00 16.15 105 ARG A N 1
ATOM 590 C CA . ARG A 1 105 ? 52.274 -6.799 12.693 1.00 16.40 105 ARG A CA 1
ATOM 591 C C . ARG A 1 105 ? 53.137 -7.640 13.667 1.00 15.06 105 ARG A C 1
ATOM 592 O O . ARG A 1 105 ? 53.911 -7.107 14.418 1.00 16.62 105 ARG A O 1
ATOM 600 N N . ARG A 1 106 ? 52.998 -8.961 13.588 1.00 16.25 106 ARG A N 1
ATOM 601 C CA . ARG A 1 106 ? 53.753 -9.824 14.492 1.00 17.39 106 ARG A CA 1
ATOM 602 C C . ARG A 1 106 ? 55.217 -9.921 14.044 1.00 17.16 106 ARG A C 1
ATOM 603 O O . ARG A 1 106 ? 55.483 -10.202 12.889 1.00 17.47 106 ARG A O 1
ATOM 611 N N . MET A 1 107 ? 56.093 -9.733 14.994 1.00 16.86 107 MET A N 1
ATOM 612 C CA . MET A 1 107 ? 57.528 -9.950 14.757 1.00 17.10 107 MET A CA 1
ATOM 613 C C . MET A 1 107 ? 57.810 -11.407 14.566 1.00 17.40 107 MET A C 1
ATOM 614 O O . MET A 1 107 ? 57.147 -12.243 15.209 1.00 18.67 107 MET A O 1
ATOM 619 N N . PRO A 1 108 ? 58.829 -11.740 13.754 1.00 15.82 108 PRO A N 1
ATOM 620 C CA . PRO A 1 108 ? 59.143 -13.161 13.624 1.00 16.57 108 PRO A CA 1
ATOM 621 C C . PRO A 1 108 ? 59.696 -13.718 14.953 1.00 17.76 108 PRO A C 1
ATOM 622 O O . PRO A 1 108 ? 60.342 -13.009 15.729 1.00 15.67 108 PRO A O 1
ATOM 626 N N . SER A 1 109 ? 59.565 -15.039 15.103 1.00 18.80 109 SER A N 1
ATOM 627 C CA . SER A 1 109 ? 60.055 -15.702 16.294 1.00 20.25 109 SER A CA 1
ATOM 628 C C . SER A 1 109 ? 61.582 -15.663 16.505 1.00 18.34 109 SER A C 1
ATOM 629 O O . SER A 1 109 ? 62.099 -15.714 17.627 1.00 19.65 109 SER A O 1
ATOM 632 N N . TRP A 1 110 ? 62.306 -15.423 15.383 1.00 15.68 110 TRP A N 1
ATOM 633 C CA . TRP A 1 110 ? 63.709 -15.354 15.379 1.00 14.85 110 TRP A CA 1
ATOM 634 C C . TRP A 1 110 ? 64.249 -13.943 15.510 1.00 15.24 110 TRP A C 1
ATOM 635 O O . TRP A 1 110 ? 65.469 -13.758 15.519 1.00 14.81 110 TRP A O 1
ATOM 646 N N . ALA A 1 111 ? 63.384 -12.961 15.679 1.00 14.69 111 ALA A N 1
ATOM 647 C CA . ALA A 1 111 ? 63.885 -11.598 15.959 1.00 15.59 111 ALA A CA 1
ATOM 648 C C . ALA A 1 111 ? 64.546 -11.528 17.291 1.00 17.35 111 ALA A C 1
ATOM 649 O O . ALA A 1 111 ? 64.031 -12.093 18.312 1.00 19.01 111 ALA A O 1
ATOM 651 N N . ASP A 1 112 ? 65.706 -10.890 17.362 1.00 15.73 112 ASP A N 1
ATOM 652 C CA . ASP A 1 112 ? 66.471 -10.756 18.578 1.00 16.60 112 ASP A CA 1
ATOM 653 C C . ASP A 1 112 ? 66.524 -9.275 18.961 1.00 17.16 112 ASP A C 1
ATOM 654 O O . ASP A 1 112 ? 67.164 -8.475 18.282 1.00 15.73 112 ASP A O 1
ATOM 659 N N . LYS A 1 113 ? 65.854 -8.926 20.041 1.00 18.95 113 LYS A N 1
ATOM 660 C CA . LYS A 1 113 ? 65.694 -7.528 20.447 1.00 21.81 113 LYS A CA 1
ATOM 661 C C . LYS A 1 113 ? 67.042 -6.904 20.680 1.00 19.41 113 LYS A C 1
ATOM 662 O O . LYS A 1 113 ? 67.251 -5.716 20.248 1.00 19.17 113 LYS A O 1
ATOM 668 N N . ALA A 1 114 ? 67.978 -7.587 21.350 1.00 19.48 114 ALA A N 1
ATOM 669 C CA . ALA A 1 114 ? 69.278 -7.015 21.642 1.00 19.06 114 ALA A CA 1
ATOM 670 C C . ALA A 1 114 ? 70.026 -6.669 20.341 1.00 16.90 114 ALA A C 1
ATOM 671 O O . ALA A 1 114 ? 70.668 -5.616 20.232 1.00 16.99 114 ALA A O 1
ATOM 673 N N . ALA A 1 115 ? 69.940 -7.559 19.362 1.00 13.78 115 ALA A N 1
ATOM 674 C CA . ALA A 1 115 ? 70.629 -7.306 18.117 1.00 13.02 115 ALA A CA 1
ATOM 675 C C . ALA A 1 115 ? 69.985 -6.180 17.360 1.00 12.87 115 ALA A C 1
ATOM 676 O O . ALA A 1 115 ? 70.650 -5.385 16.710 1.00 12.25 115 ALA A O 1
ATOM 678 N N . LEU A 1 116 ? 68.670 -6.149 17.358 1.00 12.30 116 LEU A N 1
ATOM 679 C CA . LEU A 1 116 ? 67.991 -5.040 16.728 1.00 12.49 116 LEU A CA 1
ATOM 680 C C . LEU A 1 116 ? 68.420 -3.699 17.334 1.00 13.11 116 LEU A C 1
ATOM 681 O O . LEU A 1 116 ? 68.613 -2.743 16.621 1.00 13.06 116 LEU A O 1
ATOM 686 N N . ASP A 1 117 ? 68.506 -3.661 18.639 1.00 14.31 117 ASP A N 1
ATOM 687 C CA . ASP A 1 117 ? 68.952 -2.430 19.343 1.00 16.96 117 ASP A CA 1
ATOM 688 C C . ASP A 1 117 ? 70.369 -2.097 18.941 1.00 15.24 117 ASP A C 1
ATOM 689 O O . ASP A 1 117 ? 70.720 -0.894 18.703 1.00 15.48 117 ASP A O 1
ATOM 694 N N . ARG A 1 118 ? 71.254 -3.103 18.864 1.00 13.45 118 ARG A N 1
ATOM 695 C CA . ARG A 1 118 ? 72.625 -2.860 18.494 1.00 13.78 118 ARG A CA 1
ATOM 696 C C . ARG A 1 118 ? 72.752 -2.338 17.083 1.00 13.47 118 ARG A C 1
ATOM 697 O O . ARG A 1 118 ? 73.558 -1.473 16.789 1.00 12.81 118 ARG A O 1
ATOM 705 N N . GLY A 1 119 ? 71.958 -2.907 16.176 1.00 11.96 119 GLY A N 1
ATOM 706 C CA . GLY A 1 119 ? 71.975 -2.431 14.813 1.00 12.03 119 GLY A CA 1
ATOM 707 C C . GLY A 1 119 ? 71.484 -1.038 14.627 1.00 12.30 119 GLY A C 1
ATOM 708 O O . GLY A 1 119 ? 72.019 -0.297 13.795 1.00 13.07 119 GLY A O 1
ATOM 709 N N . ALA A 1 120 ? 70.475 -0.683 15.430 1.00 12.45 120 ALA A N 1
ATOM 710 C CA . ALA A 1 120 ? 69.971 0.705 15.412 1.00 12.83 120 ALA A CA 1
ATOM 711 C C . ALA A 1 120 ? 71.040 1.657 15.955 1.00 12.99 120 ALA A C 1
ATOM 712 O O . ALA A 1 120 ? 71.272 2.718 15.369 1.00 13.14 120 ALA A O 1
ATOM 714 N N . GLN A 1 121 ? 71.702 1.248 17.033 1.00 13.50 121 GLN A N 1
ATOM 715 C CA . GLN A 1 121 ? 72.796 2.077 17.568 1.00 15.10 121 GLN A CA 1
ATOM 716 C C . GLN A 1 121 ? 73.942 2.235 16.585 1.00 14.00 121 GLN A C 1
ATOM 717 O O . GLN A 1 121 ? 74.485 3.331 16.400 1.00 15.18 121 GLN A O 1
ATOM 723 N N . PHE A 1 122 ? 74.288 1.164 15.886 1.00 13.55 122 PHE A N 1
ATOM 724 C CA . PHE A 1 122 ? 75.344 1.234 14.896 1.00 12.99 122 PHE A CA 1
ATOM 725 C C . PHE A 1 122 ? 74.996 2.200 13.788 1.00 13.25 122 PHE A C 1
ATOM 726 O O . PHE A 1 122 ? 75.819 3.010 13.343 1.00 12.61 122 PHE A O 1
ATOM 734 N N . SER A 1 123 ? 73.771 2.126 13.291 1.00 12.19 123 SER A N 1
ATOM 735 C CA A SER A 1 123 ? 73.285 2.983 12.219 0.50 14.19 123 SER A CA 1
ATOM 736 C CA B SER A 1 123 ? 73.332 2.986 12.208 0.50 13.84 123 SER A CA 1
ATOM 737 C C . SER A 1 123 ? 73.375 4.448 12.608 1.00 13.64 123 SER A C 1
ATOM 738 O O . SER A 1 123 ? 73.722 5.290 11.792 1.00 15.92 123 SER A O 1
ATOM 743 N N . LYS A 1 124 ? 73.051 4.750 13.835 1.00 13.47 124 LYS A N 1
ATOM 744 C CA . LYS A 1 124 ? 73.192 6.116 14.354 1.00 16.19 124 LYS A CA 1
ATOM 745 C C . LYS A 1 124 ? 74.630 6.524 14.459 1.00 14.30 124 LYS A C 1
ATOM 746 O O . LYS A 1 124 ? 75.012 7.578 13.964 1.00 15.19 124 LYS A O 1
ATOM 752 N N . THR A 1 125 ? 75.497 5.684 15.031 1.00 13.53 125 THR A N 1
ATOM 753 C CA . THR A 1 125 ? 76.923 6.010 15.162 1.00 14.97 125 THR A CA 1
ATOM 754 C C . THR A 1 125 ? 77.554 6.311 13.850 1.00 14.47 125 THR A C 1
ATOM 755 O O . THR A 1 125 ? 78.375 7.188 13.708 1.00 15.80 125 THR A O 1
ATOM 759 N N . LYS A 1 126 ? 77.174 5.540 12.838 1.00 13.85 126 LYS A N 1
ATOM 760 C CA . LYS A 1 126 ? 77.730 5.663 11.492 1.00 14.52 126 LYS A CA 1
ATOM 761 C C . LYS A 1 126 ? 76.795 6.423 10.576 1.00 13.57 126 LYS A C 1
ATOM 762 O O . LYS A 1 126 ? 76.857 6.304 9.336 1.00 14.12 126 LYS A O 1
ATOM 768 N N . GLY A 1 127 ? 75.953 7.277 11.134 1.00 13.37 127 GLY A N 1
ATOM 769 C CA . GLY A 1 127 ? 74.832 7.872 10.405 1.00 13.86 127 GLY A CA 1
ATOM 770 C C . GLY A 1 127 ? 75.159 8.701 9.209 1.00 13.16 127 GLY A C 1
ATOM 771 O O . GLY A 1 127 ? 74.425 8.657 8.231 1.00 14.70 127 GLY A O 1
ATOM 772 N N . ILE A 1 128 ? 76.233 9.471 9.231 1.00 14.27 128 ILE A N 1
ATOM 773 C CA . ILE A 1 128 ? 76.584 10.232 8.014 1.00 15.25 128 ILE A CA 1
ATOM 774 C C . ILE A 1 128 ? 76.845 9.290 6.834 1.00 15.12 128 ILE A C 1
ATOM 775 O O . ILE A 1 128 ? 76.431 9.541 5.681 1.00 14.94 128 ILE A O 1
ATOM 780 N N . TYR A 1 129 ? 77.552 8.178 7.119 1.00 13.90 129 TYR A N 1
ATOM 781 C CA . TYR A 1 129 ? 77.900 7.239 6.071 1.00 14.58 129 TYR A CA 1
ATOM 782 C C . TYR A 1 129 ? 76.722 6.450 5.594 1.00 13.72 129 TYR A C 1
ATOM 783 O O . TYR A 1 129 ? 76.450 6.380 4.392 1.00 13.29 129 TYR A O 1
ATOM 792 N N . VAL A 1 130 ? 75.954 5.895 6.532 1.00 13.43 130 VAL A N 1
ATOM 793 C CA . VAL A 1 130 ? 74.763 5.129 6.129 1.00 13.45 130 VAL A CA 1
ATOM 794 C C . VAL A 1 130 ? 73.762 6.006 5.395 1.00 13.97 130 VAL A C 1
ATOM 795 O O . VAL A 1 130 ? 73.157 5.631 4.378 1.00 14.46 130 VAL A O 1
ATOM 799 N N . GLY A 1 131 ? 73.559 7.197 5.929 1.00 13.53 131 GLY A N 1
ATOM 800 C CA . GLY A 1 131 ? 72.548 8.084 5.350 1.00 14.12 131 GLY A CA 1
ATOM 801 C C . GLY A 1 131 ? 72.968 8.544 3.966 1.00 14.44 131 GLY A C 1
ATOM 802 O O . GLY A 1 131 ? 72.127 8.685 3.056 1.00 14.43 131 GLY A O 1
ATOM 803 N N . ALA A 1 132 ? 74.243 8.829 3.769 1.00 12.82 132 ALA A N 1
ATOM 804 C CA . ALA A 1 132 ? 74.726 9.255 2.457 1.00 14.37 132 ALA A CA 1
ATOM 805 C C . ALA A 1 132 ? 74.637 8.100 1.464 1.00 14.08 132 ALA A C 1
ATOM 806 O O . ALA A 1 132 ? 74.281 8.271 0.310 1.00 14.67 132 ALA A O 1
ATOM 808 N N . LEU A 1 133 ? 74.987 6.918 1.943 1.00 12.54 133 LEU A N 1
ATOM 809 C CA . LEU A 1 133 ? 74.899 5.736 1.093 1.00 14.04 133 LEU A CA 1
ATOM 810 C C . LEU A 1 133 ? 73.490 5.376 0.709 1.00 14.74 133 LEU A C 1
ATOM 811 O O . LEU A 1 133 ? 73.267 5.052 -0.461 1.00 16.09 133 LEU A O 1
ATOM 816 N N . TYR A 1 134 ? 72.532 5.421 1.629 1.00 13.55 134 TYR A N 1
ATOM 817 C CA . TYR A 1 134 ? 71.149 5.216 1.253 1.00 13.98 134 TYR A CA 1
ATOM 818 C C . TYR A 1 134 ? 70.666 6.266 0.299 1.00 15.91 134 TYR A C 1
ATOM 819 O O . TYR A 1 134 ? 70.046 5.944 -0.705 1.00 17.33 134 TYR A O 1
ATOM 828 N N . GLY A 1 135 ? 70.921 7.510 0.604 1.00 15.20 135 GLY A N 1
ATOM 829 C CA . GLY A 1 135 ? 70.285 8.631 -0.115 1.00 18.25 135 GLY A CA 1
ATOM 830 C C . GLY A 1 135 ? 70.853 8.821 -1.464 1.00 19.91 135 GLY A C 1
ATOM 831 O O . GLY A 1 135 ? 70.080 9.041 -2.455 1.00 25.92 135 GLY A O 1
ATOM 832 N N . LEU A 1 136 ? 72.158 8.862 -1.600 1.00 19.02 136 LEU A N 1
ATOM 833 C CA . LEU A 1 136 ? 72.798 9.065 -2.869 1.00 21.29 136 LEU A CA 1
ATOM 834 C C . LEU A 1 136 ? 73.062 7.765 -3.505 1.00 23.59 136 LEU A C 1
ATOM 835 O O . LEU A 1 136 ? 72.655 7.618 -4.653 1.00 26.83 136 LEU A O 1
ATOM 840 N N . GLY A 1 137 ? 73.700 6.811 -2.809 1.00 18.70 137 GLY A N 1
ATOM 841 C CA . GLY A 1 137 ? 74.119 5.583 -3.398 1.00 18.94 137 GLY A CA 1
ATOM 842 C C . GLY A 1 137 ? 72.942 4.736 -3.800 1.00 17.75 137 GLY A C 1
ATOM 843 O O . GLY A 1 137 ? 72.678 4.566 -4.999 1.00 18.26 137 GLY A O 1
ATOM 844 N N . SER A 1 138 ? 72.208 4.203 -2.836 1.00 17.02 138 SER A N 1
ATOM 845 C CA . SER A 1 138 ? 71.069 3.320 -3.155 1.00 16.14 138 SER A CA 1
ATOM 846 C C . SER A 1 138 ? 69.986 4.072 -3.906 1.00 17.53 138 SER A C 1
ATOM 847 O O . SER A 1 138 ? 69.429 3.555 -4.859 1.00 17.43 138 SER A O 1
ATOM 850 N N . GLY A 1 139 ? 69.750 5.324 -3.553 1.00 17.49 139 GLY A N 1
ATOM 851 C CA . GLY A 1 139 ? 68.710 6.098 -4.253 1.00 18.12 139 GLY A CA 1
ATOM 852 C C . GLY A 1 139 ? 69.004 6.294 -5.731 1.00 18.62 139 GLY A C 1
ATOM 853 O O . GLY A 1 139 ? 68.159 6.054 -6.571 1.00 19.45 139 GLY A O 1
ATOM 854 N N . LEU A 1 140 ? 70.228 6.665 -6.089 1.00 18.28 140 LEU A N 1
ATOM 855 C CA . LEU A 1 140 ? 70.617 6.746 -7.487 1.00 18.23 140 LEU A CA 1
ATOM 856 C C . LEU A 1 140 ? 70.722 5.377 -8.134 1.00 18.81 140 LEU A C 1
ATOM 857 O O . LEU A 1 140 ? 70.304 5.197 -9.285 1.00 19.60 140 LEU A O 1
ATOM 862 N N . MET A 1 141 ? 71.240 4.360 -7.423 1.00 17.58 141 MET A N 1
ATOM 863 C CA . MET A 1 141 ? 71.286 3.053 -8.008 1.00 19.03 141 MET A CA 1
ATOM 864 C C . MET A 1 141 ? 69.916 2.577 -8.398 1.00 18.47 141 MET A C 1
ATOM 865 O O . MET A 1 141 ? 69.820 1.823 -9.382 1.00 18.91 141 MET A O 1
ATOM 870 N N . SER A 1 142 ? 68.880 2.933 -7.645 1.00 18.58 142 SER A N 1
ATOM 871 C CA . SER A 1 142 ? 67.518 2.487 -7.924 1.00 18.71 142 SER A CA 1
ATOM 872 C C . SER A 1 142 ? 67.056 2.898 -9.332 1.00 19.77 142 SER A C 1
ATOM 873 O O . SER A 1 142 ? 66.296 2.152 -9.970 1.00 19.66 142 SER A O 1
ATOM 876 N N . THR A 1 143 ? 67.629 3.970 -9.842 1.00 18.84 143 THR A N 1
ATOM 877 C CA . THR A 1 143 ? 67.278 4.445 -11.220 1.00 19.43 143 THR A CA 1
ATOM 878 C C . THR A 1 143 ? 67.916 3.609 -12.291 1.00 19.68 143 THR A C 1
ATOM 879 O O . THR A 1 143 ? 67.531 3.716 -13.485 1.00 19.88 143 THR A O 1
ATOM 883 N N . ALA A 1 144 ? 68.816 2.698 -11.913 1.00 18.11 144 ALA A N 1
ATOM 884 C CA . ALA A 1 144 ? 69.350 1.669 -12.787 1.00 19.29 144 ALA A CA 1
ATOM 885 C C . ALA A 1 144 ? 68.742 0.273 -12.574 1.00 17.82 144 ALA A C 1
ATOM 886 O O . ALA A 1 144 ? 69.200 -0.677 -13.173 1.00 19.88 144 ALA A O 1
ATOM 888 N N . ILE A 1 145 ? 67.757 0.155 -11.696 1.00 18.03 145 ILE A N 1
ATOM 889 C CA . ILE A 1 145 ? 67.009 -1.113 -11.497 1.00 18.70 145 ILE A CA 1
ATOM 890 C C . ILE A 1 145 ? 65.715 -1.031 -12.287 1.00 17.72 145 ILE A C 1
ATOM 891 O O . ILE A 1 145 ? 64.808 -0.299 -11.917 1.00 19.39 145 ILE A O 1
ATOM 896 N N . PRO A 1 146 ? 65.636 -1.728 -13.442 1.00 18.90 146 PRO A N 1
ATOM 897 C CA . PRO A 1 146 ? 64.542 -1.394 -14.372 1.00 18.56 146 PRO A CA 1
ATOM 898 C C . PRO A 1 146 ? 63.166 -1.603 -13.797 1.00 18.59 146 PRO A C 1
ATOM 899 O O . PRO A 1 146 ? 62.284 -0.730 -13.941 1.00 18.49 146 PRO A O 1
ATOM 903 N N . ARG A 1 147 ? 62.943 -2.697 -13.053 1.00 18.91 147 ARG A N 1
ATOM 904 C CA . ARG A 1 147 ? 61.620 -2.939 -12.532 1.00 19.20 147 ARG A CA 1
ATOM 905 C C . ARG A 1 147 ? 61.175 -1.978 -11.460 1.00 19.03 147 ARG A C 1
ATOM 906 O O . ARG A 1 147 ? 60.009 -1.621 -11.412 1.00 19.74 147 ARG A O 1
ATOM 914 N N . GLU A 1 148 ? 62.116 -1.562 -10.596 1.00 19.26 148 GLU A N 1
ATOM 915 C CA . GLU A 1 148 ? 61.767 -0.621 -9.581 1.00 18.59 148 GLU A CA 1
ATOM 916 C C . GLU A 1 148 ? 61.499 0.721 -10.272 1.00 18.44 148 GLU A C 1
ATOM 917 O O . GLU A 1 148 ? 60.518 1.388 -9.922 1.00 21.17 148 GLU A O 1
ATOM 923 N N . SER A 1 149 ? 62.390 1.133 -11.196 1.00 19.18 149 SER A N 1
ATOM 924 C CA . SER A 1 149 ? 62.199 2.423 -11.885 1.00 20.78 149 SER A CA 1
ATOM 925 C C . SER A 1 149 ? 60.870 2.451 -12.632 1.00 20.92 149 SER A C 1
ATOM 926 O O . SER A 1 149 ? 60.144 3.454 -12.520 1.00 21.21 149 SER A O 1
ATOM 929 N N . ARG A 1 150 ? 60.532 1.380 -13.351 1.00 21.07 150 ARG A N 1
ATOM 930 C CA . ARG A 1 150 ? 59.268 1.364 -14.095 1.00 21.81 150 ARG A CA 1
ATOM 931 C C . ARG A 1 150 ? 58.070 1.372 -13.207 1.00 22.71 150 ARG A C 1
ATOM 932 O O . ARG A 1 150 ? 57.123 2.103 -13.457 1.00 22.22 150 ARG A O 1
ATOM 940 N N . ALA A 1 151 ? 58.097 0.611 -12.117 1.00 19.73 151 ALA A N 1
ATOM 941 C CA . ALA A 1 151 ? 56.972 0.628 -11.207 1.00 20.72 151 ALA A CA 1
ATOM 942 C C . ALA A 1 151 ? 56.745 2.009 -10.610 1.00 19.82 151 ALA A C 1
ATOM 943 O O . ALA A 1 151 ? 55.609 2.452 -10.495 1.00 22.31 151 ALA A O 1
ATOM 945 N N . VAL A 1 152 ? 57.808 2.667 -10.154 1.00 21.16 152 VAL A N 1
ATOM 946 C CA . VAL A 1 152 ? 57.653 3.934 -9.523 1.00 22.20 152 VAL A CA 1
ATOM 947 C C . VAL A 1 152 ? 57.195 4.962 -10.570 1.00 24.27 152 VAL A C 1
ATOM 948 O O . VAL A 1 152 ? 56.319 5.782 -10.295 1.00 25.36 152 VAL A O 1
ATOM 952 N N . TYR A 1 153 ? 57.789 4.890 -11.748 1.00 23.90 153 TYR A N 1
ATOM 953 C CA . TYR A 1 153 ? 57.491 5.869 -12.808 1.00 25.16 153 TYR A CA 1
ATOM 954 C C . TYR A 1 153 ? 56.039 5.779 -13.210 1.00 24.28 153 TYR A C 1
ATOM 955 O O . TYR A 1 153 ? 55.399 6.805 -13.425 1.00 26.48 153 TYR A O 1
ATOM 964 N N . TYR A 1 154 ? 55.520 4.579 -13.403 1.00 24.50 154 TYR A N 1
ATOM 965 C CA . TYR A 1 154 ? 54.132 4.382 -13.888 1.00 24.37 154 TYR A CA 1
ATOM 966 C C . TYR A 1 154 ? 53.072 4.321 -12.826 1.00 26.66 154 TYR A C 1
ATOM 967 O O . TYR A 1 154 ? 51.892 4.294 -13.162 1.00 27.11 154 TYR A O 1
ATOM 976 N N . SER A 1 155 ? 53.418 4.363 -11.533 1.00 27.43 155 SER A N 1
ATOM 977 C CA . SER A 1 155 ? 52.382 4.312 -10.456 1.00 30.83 155 SER A CA 1
ATOM 978 C C . SER A 1 155 ? 51.586 5.616 -10.399 1.00 37.69 155 SER A C 1
ATOM 979 O O . SER A 1 155 ? 52.182 6.670 -10.476 1.00 34.88 155 SER A O 1
ATOM 982 N N . LYS A 1 156 ? 50.254 5.508 -10.295 1.00 43.97 156 LYS A N 1
ATOM 983 C CA . LYS A 1 156 ? 49.342 6.638 -10.546 1.00 51.34 156 LYS A CA 1
ATOM 984 C C . LYS A 1 156 ? 48.550 7.173 -9.363 1.00 54.76 156 LYS A C 1
ATOM 985 O O . LYS A 1 156 ? 48.225 8.377 -9.349 1.00 56.44 156 LYS A O 1
ATOM 991 N N . GLY A 1 157 ? 48.244 6.309 -8.390 1.00 54.41 157 GLY A N 1
ATOM 992 C CA . GLY A 1 157 ? 47.251 6.629 -7.343 1.00 57.03 157 GLY A CA 1
ATOM 993 C C . GLY A 1 157 ? 47.773 7.203 -6.036 1.00 56.89 157 GLY A C 1
ATOM 994 O O . GLY A 1 157 ? 46.986 7.359 -5.103 1.00 51.53 157 GLY A O 1
ATOM 995 N N . GLY A 1 158 ? 49.087 7.487 -5.977 1.00 60.47 158 GLY A N 1
ATOM 996 C CA . GLY A 1 158 ? 49.737 8.123 -4.818 1.00 60.41 158 GLY A CA 1
ATOM 997 C C . GLY A 1 158 ? 50.038 9.600 -5.055 1.00 61.65 158 GLY A C 1
ATOM 998 O O . GLY A 1 158 ? 49.150 10.355 -5.470 1.00 61.38 158 GLY A O 1
ATOM 999 N N . ALA A 1 159 ? 51.275 10.015 -4.763 1.00 63.13 159 ALA A N 1
ATOM 1000 C CA . ALA A 1 159 ? 51.713 11.419 -4.879 1.00 60.64 159 ALA A CA 1
ATOM 1001 C C . ALA A 1 159 ? 52.496 11.622 -6.178 1.00 56.98 159 ALA A C 1
ATOM 1002 O O . ALA A 1 159 ? 52.804 10.655 -6.869 1.00 53.71 159 ALA A O 1
ATOM 1004 N N . ASP A 1 160 ? 52.841 12.879 -6.467 1.00 54.39 160 ASP A N 1
ATOM 1005 C CA . ASP A 1 160 ? 53.523 13.264 -7.715 1.00 52.93 160 ASP A CA 1
ATOM 1006 C C . ASP A 1 160 ? 54.934 12.689 -7.828 1.00 48.66 160 ASP A C 1
ATOM 1007 O O . ASP A 1 160 ? 55.568 12.253 -6.827 1.00 43.59 160 ASP A O 1
ATOM 1012 N N . MET A 1 161 ? 55.441 12.723 -9.053 1.00 43.90 161 MET A N 1
ATOM 1013 C CA . MET A 1 161 ? 56.769 12.208 -9.376 1.00 44.20 161 MET A CA 1
ATOM 1014 C C . MET A 1 161 ? 57.888 12.635 -8.412 1.00 40.08 161 MET A C 1
ATOM 1015 O O . MET A 1 161 ? 58.664 11.797 -7.924 1.00 35.21 161 MET A O 1
ATOM 1020 N N . LYS A 1 162 ? 57.963 13.930 -8.141 1.00 39.01 162 LYS A N 1
ATOM 1021 C CA . LYS A 1 162 ? 58.964 14.502 -7.247 1.00 39.21 162 LYS A CA 1
ATOM 1022 C C . LYS A 1 162 ? 58.948 13.892 -5.816 1.00 38.09 162 LYS A C 1
ATOM 1023 O O . LYS A 1 162 ? 59.981 13.489 -5.265 1.00 35.65 162 LYS A O 1
ATOM 1029 N N . ASP A 1 163 ? 57.769 13.850 -5.235 1.00 36.81 163 ASP A N 1
ATOM 1030 C CA . ASP A 1 163 ? 57.550 13.246 -3.930 1.00 37.40 163 ASP A CA 1
ATOM 1031 C C . ASP A 1 163 ? 57.909 11.782 -3.956 1.00 34.76 163 ASP A C 1
ATOM 1032 O O . ASP A 1 163 ? 58.542 11.309 -3.039 1.00 31.15 163 ASP A O 1
ATOM 1037 N N . ARG A 1 164 ? 57.548 11.070 -5.031 1.00 33.82 164 ARG A N 1
ATOM 1038 C CA . ARG A 1 164 ? 57.821 9.631 -5.138 1.00 31.92 164 ARG A CA 1
ATOM 1039 C C . ARG A 1 164 ? 59.284 9.292 -5.154 1.00 29.70 164 ARG A C 1
ATOM 1040 O O . ARG A 1 164 ? 59.691 8.283 -4.536 1.00 26.83 164 ARG A O 1
ATOM 1048 N N . ILE A 1 165 ? 60.083 10.041 -5.911 1.00 29.06 165 ILE A N 1
ATOM 1049 C CA . ILE A 1 165 ? 61.495 9.702 -6.020 1.00 29.77 165 ILE A CA 1
ATOM 1050 C C . ILE A 1 165 ? 62.241 10.146 -4.770 1.00 29.22 165 ILE A C 1
ATOM 1051 O O . ILE A 1 165 ? 63.194 9.457 -4.368 1.00 25.99 165 ILE A O 1
ATOM 1056 N N . ALA A 1 166 ? 61.825 11.233 -4.147 1.00 27.16 166 ALA A N 1
ATOM 1057 C CA . ALA A 1 166 ? 62.371 11.648 -2.856 1.00 27.52 166 ALA A CA 1
ATOM 1058 C C . ALA A 1 166 ? 62.162 10.554 -1.833 1.00 26.33 166 ALA A C 1
ATOM 1059 O O . ALA A 1 166 ? 63.116 10.172 -1.097 1.00 25.48 166 ALA A O 1
ATOM 1061 N N . LYS A 1 167 ? 60.967 9.970 -1.829 1.00 25.20 167 LYS A N 1
ATOM 1062 C CA . LYS A 1 167 ? 60.693 8.839 -0.891 1.00 25.61 167 LYS A CA 1
ATOM 1063 C C . LYS A 1 167 ? 61.470 7.579 -1.232 1.00 25.55 167 LYS A C 1
ATOM 1064 O O . LYS A 1 167 ? 61.920 6.864 -0.334 1.00 24.00 167 LYS A O 1
ATOM 1070 N N . THR A 1 168 ? 61.689 7.325 -2.512 1.00 24.01 168 THR A N 1
ATOM 1071 C CA . THR A 1 168 ? 62.535 6.214 -2.947 1.00 23.97 168 THR A CA 1
ATOM 1072 C C . THR A 1 168 ? 63.959 6.400 -2.388 1.00 23.90 168 THR A C 1
ATOM 1073 O O . THR A 1 168 ? 64.581 5.448 -1.846 1.00 22.84 168 THR A O 1
ATOM 1077 N N . ALA A 1 169 ? 64.491 7.599 -2.523 1.00 23.66 169 ALA A N 1
ATOM 1078 C CA . ALA A 1 169 ? 65.852 7.841 -2.054 1.00 23.90 169 ALA A CA 1
ATOM 1079 C C . ALA A 1 169 ? 65.985 7.757 -0.530 1.00 22.71 169 ALA A C 1
ATOM 1080 O O . ALA A 1 169 ? 67.099 7.505 -0.043 1.00 28.12 169 ALA A O 1
ATOM 1082 N N . ARG A 1 170 ? 64.901 7.851 0.205 1.00 23.05 170 ARG A N 1
ATOM 1083 C CA A ARG A 1 170 ? 64.913 7.752 1.653 0.50 23.78 170 ARG A CA 1
ATOM 1084 C CA B ARG A 1 170 ? 64.921 7.747 1.652 0.50 23.91 170 ARG A CA 1
ATOM 1085 C C . ARG A 1 170 ? 64.740 6.307 2.164 1.00 22.95 170 ARG A C 1
ATOM 1086 O O . ARG A 1 170 ? 64.719 6.090 3.377 1.00 23.49 170 ARG A O 1
ATOM 1101 N N . LEU A 1 171 ? 64.623 5.344 1.265 1.00 21.18 171 LEU A N 1
ATOM 1102 C CA . LEU A 1 171 ? 64.499 3.997 1.751 1.00 21.74 171 LEU A CA 1
ATOM 1103 C C . LEU A 1 171 ? 65.830 3.692 2.421 1.00 19.67 171 LEU A C 1
ATOM 1104 O O . LEU A 1 171 ? 66.986 4.046 1.931 1.00 21.69 171 LEU A O 1
ATOM 1109 N N . GLY A 1 172 ? 65.682 3.008 3.513 1.00 18.13 172 GLY A N 1
ATOM 1110 C CA . GLY A 1 172 ? 66.744 2.692 4.419 1.00 15.97 172 GLY A CA 1
ATOM 1111 C C . GLY A 1 172 ? 66.636 3.493 5.682 1.00 15.46 172 GLY A C 1
ATOM 1112 O O . GLY A 1 172 ? 66.998 3.035 6.734 1.00 16.49 172 GLY A O 1
ATOM 1113 N N . TYR A 1 173 ? 66.188 4.748 5.606 1.00 15.32 173 TYR A N 1
ATOM 1114 C CA . TYR A 1 173 ? 66.136 5.554 6.812 1.00 16.00 173 TYR A CA 1
ATOM 1115 C C . TYR A 1 173 ? 65.191 5.084 7.865 1.00 16.39 173 TYR A C 1
ATOM 1116 O O . TYR A 1 173 ? 65.526 5.113 9.025 1.00 20.75 173 TYR A O 1
ATOM 1125 N N . ASP A 1 174 ? 64.013 4.638 7.477 1.00 17.04 174 ASP A N 1
ATOM 1126 C CA . ASP A 1 174 ? 63.059 4.147 8.473 1.00 18.27 174 ASP A CA 1
ATOM 1127 C C . ASP A 1 174 ? 63.541 2.798 9.058 1.00 16.63 174 ASP A C 1
ATOM 1128 O O . ASP A 1 174 ? 63.458 2.606 10.277 1.00 16.59 174 ASP A O 1
ATOM 1133 N N . ILE A 1 175 ? 64.050 1.929 8.179 1.00 15.38 175 ILE A N 1
ATOM 1134 C CA . ILE A 1 175 ? 64.552 0.669 8.694 1.00 14.48 175 ILE A CA 1
ATOM 1135 C C . ILE A 1 175 ? 65.687 0.861 9.677 1.00 14.94 175 ILE A C 1
ATOM 1136 O O . ILE A 1 175 ? 65.813 0.137 10.648 1.00 14.03 175 ILE A O 1
ATOM 1141 N N . GLY A 1 176 ? 66.540 1.840 9.400 1.00 13.85 176 GLY A N 1
ATOM 1142 C CA . GLY A 1 176 ? 67.672 2.167 10.242 1.00 15.26 176 GLY A CA 1
ATOM 1143 C C . GLY A 1 176 ? 67.411 3.120 11.351 1.00 17.33 176 GLY A C 1
ATOM 1144 O O . GLY A 1 176 ? 68.306 3.610 11.969 1.00 18.32 176 GLY A O 1
ATOM 1145 N N . ASP A 1 177 ? 66.150 3.377 11.629 1.00 15.73 177 ASP A N 1
ATOM 1146 C CA . ASP A 1 177 ? 65.786 4.308 12.671 1.00 16.71 177 ASP A CA 1
ATOM 1147 C C . ASP A 1 177 ? 66.253 3.838 14.025 1.00 15.22 177 ASP A C 1
ATOM 1148 O O . ASP A 1 177 ? 66.230 2.653 14.379 1.00 14.69 177 ASP A O 1
ATOM 1153 N N . LEU A 1 178 ? 66.648 4.791 14.871 1.00 15.54 178 LEU A N 1
ATOM 1154 C CA . LEU A 1 178 ? 67.139 4.497 16.178 1.00 16.79 178 LEU A CA 1
ATOM 1155 C C . LEU A 1 178 ? 66.185 3.771 17.113 1.00 15.80 178 LEU A C 1
ATOM 1156 O O . LEU A 1 178 ? 66.588 3.024 17.987 1.00 19.57 178 LEU A O 1
ATOM 1161 N N . ASP A 1 179 ? 64.877 3.950 16.874 1.00 16.06 179 ASP A N 1
ATOM 1162 C CA . ASP A 1 179 ? 63.861 3.333 17.682 1.00 17.49 179 ASP A CA 1
ATOM 1163 C C . ASP A 1 179 ? 63.032 2.288 16.959 1.00 16.82 179 ASP A C 1
ATOM 1164 O O . ASP A 1 179 ? 61.915 1.934 17.374 1.00 16.65 179 ASP A O 1
ATOM 1169 N N . ALA A 1 180 ? 63.534 1.853 15.794 1.00 14.59 180 ALA A N 1
ATOM 1170 C CA . ALA A 1 180 ? 62.711 1.157 14.794 1.00 13.84 180 ALA A CA 1
ATOM 1171 C C . ALA A 1 180 ? 61.753 0.148 15.374 1.00 13.29 180 ALA A C 1
ATOM 1172 O O . ALA A 1 180 ? 60.532 0.211 15.052 1.00 13.58 180 ALA A O 1
ATOM 1174 N N . TYR A 1 181 ? 62.214 -0.785 16.176 1.00 12.76 181 TYR A N 1
ATOM 1175 C CA . TYR A 1 181 ? 61.423 -1.869 16.663 1.00 15.12 181 TYR A CA 1
ATOM 1176 C C . TYR A 1 181 ? 61.094 -1.785 18.148 1.00 16.29 181 TYR A C 1
ATOM 1177 O O . TYR A 1 181 ? 60.557 -2.738 18.717 1.00 18.57 181 TYR A O 1
ATOM 1186 N N . LEU A 1 182 ? 61.273 -0.609 18.738 1.00 17.25 182 LEU A N 1
ATOM 1187 C CA . LEU A 1 182 ? 60.878 -0.388 20.149 1.00 17.75 182 LEU A CA 1
ATOM 1188 C C . LEU A 1 182 ? 59.406 -0.087 20.228 1.00 19.29 182 LEU A C 1
ATOM 1189 O O . LEU A 1 182 ? 58.800 0.298 19.270 1.00 17.98 182 LEU A O 1
ATOM 1194 N N . PRO A 1 183 ? 58.804 -0.149 21.432 1.00 21.71 183 PRO A N 1
ATOM 1195 C CA . PRO A 1 183 ? 57.360 0.112 21.532 1.00 21.21 183 PRO A CA 1
ATOM 1196 C C . PRO A 1 183 ? 56.934 1.485 21.053 1.00 20.45 183 PRO A C 1
ATOM 1197 O O . PRO A 1 183 ? 55.904 1.618 20.411 1.00 21.02 183 PRO A O 1
ATOM 1201 N N . HIS A 1 184 ? 57.769 2.497 21.244 1.00 19.70 184 HIS A N 1
ATOM 1202 C CA . HIS A 1 184 ? 57.488 3.823 20.813 1.00 19.89 184 HIS A CA 1
ATOM 1203 C C . HIS A 1 184 ? 57.965 4.159 19.415 1.00 18.77 184 HIS A C 1
ATOM 1204 O O . HIS A 1 184 ? 57.781 5.280 18.945 1.00 20.55 184 HIS A O 1
ATOM 1211 N N . GLY A 1 185 ? 58.647 3.182 18.780 1.00 16.70 185 GLY A N 1
ATOM 1212 C CA . GLY A 1 185 ? 58.989 3.388 17.388 1.00 16.19 185 GLY A CA 1
ATOM 1213 C C . GLY A 1 185 ? 57.937 3.075 16.421 1.00 16.20 185 GLY A C 1
ATOM 1214 O O . GLY A 1 185 ? 56.760 2.918 16.821 1.00 15.25 185 GLY A O 1
ATOM 1215 N N . SER A 1 186 ? 58.292 3.052 15.120 1.00 14.94 186 SER A N 1
ATOM 1216 C CA . SER A 1 186 ? 57.287 2.965 14.121 1.00 15.11 186 SER A CA 1
ATOM 1217 C C . SER A 1 186 ? 57.608 2.026 12.932 1.00 13.72 186 SER A C 1
ATOM 1218 O O . SER A 1 186 ? 56.829 1.953 11.991 1.00 14.74 186 SER A O 1
ATOM 1221 N N . MET A 1 187 ? 58.692 1.247 12.997 1.00 12.49 187 MET A N 1
ATOM 1222 C CA . MET A 1 187 ? 58.982 0.450 11.832 1.00 12.81 187 MET A CA 1
ATOM 1223 C C . MET A 1 187 ? 58.031 -0.664 11.602 1.00 13.32 187 MET A C 1
ATOM 1224 O O . MET A 1 187 ? 57.842 -1.085 10.432 1.00 12.95 187 MET A O 1
ATOM 1229 N N . ILE A 1 188 ? 57.389 -1.218 12.626 1.00 13.30 188 ILE A N 1
ATOM 1230 C CA . ILE A 1 188 ? 56.369 -2.224 12.329 1.00 14.17 188 ILE A CA 1
ATOM 1231 C C . ILE A 1 188 ? 55.183 -1.615 11.578 1.00 13.59 188 ILE A C 1
ATOM 1232 O O . ILE A 1 188 ? 54.716 -2.167 10.605 1.00 14.38 188 ILE A O 1
ATOM 1237 N N . VAL A 1 189 ? 54.768 -0.449 12.041 1.00 14.54 189 VAL A N 1
ATOM 1238 C CA . VAL A 1 189 ? 53.730 0.327 11.358 1.00 14.85 189 VAL A CA 1
ATOM 1239 C C . VAL A 1 189 ? 54.113 0.587 9.907 1.00 13.78 189 VAL A C 1
ATOM 1240 O O . VAL A 1 189 ? 53.331 0.270 9.007 1.00 14.88 189 VAL A O 1
ATOM 1244 N N . THR A 1 190 ? 55.334 1.092 9.680 1.00 13.30 190 THR A N 1
ATOM 1245 C CA . THR A 1 190 ? 55.785 1.412 8.336 1.00 14.52 190 THR A CA 1
ATOM 1246 C C . THR A 1 190 ? 55.847 0.162 7.504 1.00 14.35 190 THR A C 1
ATOM 1247 O O . THR A 1 190 ? 55.455 0.155 6.362 1.00 13.57 190 THR A O 1
ATOM 1251 N N . ALA A 1 191 ? 56.383 -0.935 8.072 1.00 13.41 191 ALA A N 1
ATOM 1252 C CA . ALA A 1 191 ? 56.458 -2.172 7.307 1.00 13.88 191 ALA A CA 1
ATOM 1253 C C . ALA A 1 191 ? 55.112 -2.720 6.896 1.00 13.84 191 ALA A C 1
ATOM 1254 O O . ALA A 1 191 ? 54.917 -3.173 5.744 1.00 14.45 191 ALA A O 1
ATOM 1256 N N . VAL A 1 192 ? 54.153 -2.736 7.799 1.00 14.24 192 VAL A N 1
ATOM 1257 C CA . VAL A 1 192 ? 52.845 -3.251 7.520 1.00 14.49 192 VAL A CA 1
ATOM 1258 C C . VAL A 1 192 ? 52.127 -2.337 6.459 1.00 14.04 192 VAL A C 1
ATOM 1259 O O . VAL A 1 192 ? 51.559 -2.844 5.491 1.00 14.14 192 VAL A O 1
ATOM 1263 N N . LYS A 1 193 ? 52.233 -1.029 6.640 1.00 14.05 193 LYS A N 1
ATOM 1264 C CA . LYS A 1 193 ? 51.652 -0.141 5.641 1.00 14.64 193 LYS A CA 1
ATOM 1265 C C . LYS A 1 193 ? 52.314 -0.319 4.293 1.00 15.52 193 LYS A C 1
ATOM 1266 O O . LYS A 1 193 ? 51.630 -0.280 3.277 1.00 15.98 193 LYS A O 1
ATOM 1272 N N . THR A 1 194 ? 53.661 -0.493 4.238 1.00 14.17 194 THR A N 1
ATOM 1273 C CA . THR A 1 194 ? 54.351 -0.726 2.986 1.00 15.01 194 THR A CA 1
ATOM 1274 C C . THR A 1 194 ? 53.891 -1.983 2.330 1.00 15.24 194 THR A C 1
ATOM 1275 O O . THR A 1 194 ? 53.690 -2.039 1.111 1.00 15.11 194 THR A O 1
ATOM 1279 N N . ARG A 1 195 ? 53.773 -3.063 3.126 1.00 15.00 195 ARG A N 1
ATOM 1280 C CA . ARG A 1 195 ? 53.268 -4.311 2.585 1.00 16.50 195 ARG A CA 1
ATOM 1281 C C . ARG A 1 195 ? 51.910 -4.131 1.914 1.00 16.30 195 ARG A C 1
ATOM 1282 O O . ARG A 1 195 ? 51.626 -4.670 0.840 1.00 17.20 195 ARG A O 1
ATOM 1290 N N . MET A 1 196 ? 51.066 -3.317 2.534 1.00 16.49 196 MET A N 1
ATOM 1291 C CA A MET A 1 196 ? 49.734 -3.040 1.992 0.50 16.83 196 MET A CA 1
ATOM 1292 C CA B MET A 1 196 ? 49.739 -3.039 1.984 0.50 16.75 196 MET A CA 1
ATOM 1293 C C . MET A 1 196 ? 49.817 -2.153 0.722 1.00 16.45 196 MET A C 1
ATOM 1294 O O . MET A 1 196 ? 49.109 -2.452 -0.272 1.00 17.97 196 MET A O 1
ATOM 1303 N N . VAL A 1 197 ? 50.679 -1.140 0.719 1.00 15.56 197 VAL A N 1
ATOM 1304 C CA . VAL A 1 197 ? 50.918 -0.329 -0.472 1.00 15.82 197 VAL A CA 1
ATOM 1305 C C . VAL A 1 197 ? 51.354 -1.241 -1.621 1.00 16.62 197 VAL A C 1
ATOM 1306 O O . VAL A 1 197 ? 50.829 -1.187 -2.746 1.00 16.74 197 VAL A O 1
ATOM 1310 N N . HIS A 1 198 ? 52.377 -2.102 -1.397 1.00 15.08 198 HIS A N 1
ATOM 1311 C CA . HIS A 1 198 ? 52.846 -2.935 -2.455 1.00 15.17 198 HIS A CA 1
ATOM 1312 C C . HIS A 1 198 ? 51.700 -3.832 -2.962 1.00 15.84 198 HIS A C 1
ATOM 1313 O O . HIS A 1 198 ? 51.631 -4.045 -4.160 1.00 16.61 198 HIS A O 1
ATOM 1320 N N . ALA A 1 199 ? 50.901 -4.394 -2.080 1.00 15.79 199 ALA A N 1
ATOM 1321 C CA . ALA A 1 199 ? 49.804 -5.233 -2.473 1.00 16.47 199 ALA A CA 1
ATOM 1322 C C . ALA A 1 199 ? 48.779 -4.459 -3.338 1.00 18.32 199 ALA A C 1
ATOM 1323 O O . ALA A 1 199 ? 48.271 -4.993 -4.340 1.00 19.62 199 ALA A O 1
ATOM 1325 N N . ALA A 1 200 ? 48.521 -3.229 -2.986 1.00 17.46 200 ALA A N 1
ATOM 1326 C CA . ALA A 1 200 ? 47.661 -2.374 -3.797 1.00 18.35 200 ALA A CA 1
ATOM 1327 C C . ALA A 1 200 ? 48.247 -2.169 -5.173 1.00 18.99 200 ALA A C 1
ATOM 1328 O O . ALA A 1 200 ? 47.519 -2.284 -6.161 1.00 19.93 200 ALA A O 1
ATOM 1330 N N . VAL A 1 201 ? 49.542 -1.877 -5.256 1.00 18.05 201 VAL A N 1
ATOM 1331 C CA . VAL A 1 201 ? 50.230 -1.716 -6.528 1.00 18.46 201 VAL A CA 1
ATOM 1332 C C . VAL A 1 201 ? 50.110 -2.917 -7.423 1.00 19.13 201 VAL A C 1
ATOM 1333 O O . VAL A 1 201 ? 50.004 -2.779 -8.644 1.00 19.59 201 VAL A O 1
ATOM 1337 N N . ARG A 1 202 ? 50.151 -4.100 -6.838 1.00 18.51 202 ARG A N 1
ATOM 1338 C CA . ARG A 1 202 ? 50.057 -5.342 -7.615 1.00 18.72 202 ARG A CA 1
ATOM 1339 C C . ARG A 1 202 ? 48.680 -5.454 -8.266 1.00 20.73 202 ARG A C 1
ATOM 1340 O O . ARG A 1 202 ? 48.541 -6.058 -9.321 1.00 22.66 202 ARG A O 1
ATOM 1348 N N . HIS A 1 203 ? 47.661 -4.910 -7.609 1.00 21.38 203 HIS A N 1
ATOM 1349 C CA . HIS A 1 203 ? 46.324 -4.878 -8.204 1.00 23.46 203 HIS A CA 1
ATOM 1350 C C . HIS A 1 203 ? 46.203 -3.760 -9.252 1.00 24.44 203 HIS A C 1
ATOM 1351 O O . HIS A 1 203 ? 45.532 -3.932 -10.292 1.00 23.72 203 HIS A O 1
ATOM 1358 N N . LEU A 1 204 ? 46.862 -2.633 -9.050 1.00 23.47 204 LEU A N 1
ATOM 1359 C CA . LEU A 1 204 ? 46.711 -1.437 -9.876 1.00 24.02 204 LEU A CA 1
ATOM 1360 C C . LEU A 1 204 ? 47.561 -1.414 -11.116 1.00 25.94 204 LEU A C 1
ATOM 1361 O O . LEU A 1 204 ? 47.056 -1.109 -12.208 1.00 25.84 204 LEU A O 1
ATOM 1366 N N . LEU A 1 205 ? 48.870 -1.683 -11.005 1.00 22.66 205 LEU A N 1
ATOM 1367 C CA . LEU A 1 205 ? 49.769 -1.474 -12.126 1.00 24.73 205 LEU A CA 1
ATOM 1368 C C . LEU A 1 205 ? 49.401 -2.330 -13.359 1.00 25.73 205 LEU A C 1
ATOM 1369 O O . LEU A 1 205 ? 49.616 -1.831 -14.463 1.00 27.61 205 LEU A O 1
ATOM 1374 N N . PRO A 1 206 ? 48.948 -3.598 -13.165 1.00 25.27 206 PRO A N 1
ATOM 1375 C CA . PRO A 1 206 ? 48.594 -4.347 -14.382 1.00 27.09 206 PRO A CA 1
ATOM 1376 C C . PRO A 1 206 ? 47.441 -3.737 -15.159 1.00 28.62 206 PRO A C 1
ATOM 1377 O O . PRO A 1 206 ? 47.259 -4.089 -16.318 1.00 29.08 206 PRO A O 1
ATOM 1381 N N . GLN A 1 207 ? 46.720 -2.823 -14.539 1.00 28.90 207 GLN A N 1
ATOM 1382 C CA . GLN A 1 207 ? 45.664 -2.055 -15.239 1.00 31.89 207 GLN A CA 1
ATOM 1383 C C . GLN A 1 207 ? 46.227 -0.833 -15.984 1.00 32.55 207 GLN A C 1
ATOM 1384 O O . GLN A 1 207 ? 45.449 -0.118 -16.644 1.00 33.58 207 GLN A O 1
ATOM 1390 N N . SER A 1 208 ? 47.535 -0.593 -15.965 1.00 32.50 208 SER A N 1
ATOM 1391 C CA . SER A 1 208 ? 48.187 0.505 -16.698 1.00 31.60 208 SER A CA 1
ATOM 1392 C C . SER A 1 208 ? 48.783 -0.032 -17.976 1.00 31.54 208 SER A C 1
ATOM 1393 O O . SER A 1 208 ? 49.687 -0.831 -17.950 1.00 29.93 208 SER A O 1
ATOM 1396 N N . PRO A 1 209 ? 48.270 0.394 -19.146 1.00 32.25 209 PRO A N 1
ATOM 1397 C CA . PRO A 1 209 ? 48.887 -0.142 -20.346 1.00 31.68 209 PRO A CA 1
ATOM 1398 C C . PRO A 1 209 ? 50.359 0.177 -20.564 1.00 30.01 209 PRO A C 1
ATOM 1399 O O . PRO A 1 209 ? 51.076 -0.664 -21.082 1.00 28.80 209 PRO A O 1
ATOM 1403 N N . ALA A 1 210 ? 50.811 1.350 -20.145 1.00 28.92 210 ALA A N 1
ATOM 1404 C CA . ALA A 1 210 ? 52.216 1.717 -20.260 1.00 28.51 210 ALA A CA 1
ATOM 1405 C C . ALA A 1 210 ? 53.101 0.779 -19.360 1.00 27.83 210 ALA A C 1
ATOM 1406 O O . ALA A 1 210 ? 54.173 0.350 -19.809 1.00 27.43 210 ALA A O 1
ATOM 1408 N N . TRP A 1 211 ? 52.591 0.408 -18.187 1.00 27.43 211 TRP A N 1
ATOM 1409 C CA . TRP A 1 211 ? 53.368 -0.504 -17.317 1.00 25.66 211 TRP A CA 1
ATOM 1410 C C . TRP A 1 211 ? 53.383 -1.866 -17.952 1.00 28.31 211 TRP A C 1
ATOM 1411 O O . TRP A 1 211 ? 54.414 -2.483 -18.087 1.00 26.61 211 TRP A O 1
ATOM 1422 N N . SER A 1 212 ? 52.222 -2.365 -18.350 1.00 29.67 212 SER A N 1
ATOM 1423 C CA . SER A 1 212 ? 52.122 -3.712 -18.934 1.00 34.05 212 SER A CA 1
ATOM 1424 C C . SER A 1 212 ? 52.962 -3.870 -20.160 1.00 33.11 212 SER A C 1
ATOM 1425 O O . SER A 1 212 ? 53.621 -4.877 -20.317 1.00 34.08 212 SER A O 1
ATOM 1428 N N . GLN A 1 213 ? 52.954 -2.868 -21.014 1.00 34.75 213 GLN A N 1
ATOM 1429 C CA . GLN A 1 213 ? 53.691 -2.940 -22.267 1.00 36.52 213 GLN A CA 1
ATOM 1430 C C . GLN A 1 213 ? 55.170 -2.897 -22.092 1.00 34.74 213 GLN A C 1
ATOM 1431 O O . GLN A 1 213 ? 55.864 -3.427 -22.936 1.00 34.89 213 GLN A O 1
ATOM 1437 N N . THR A 1 214 ? 55.672 -2.332 -20.977 1.00 30.72 214 THR A N 1
ATOM 1438 C CA . THR A 1 214 ? 57.122 -2.277 -20.736 1.00 31.29 214 THR A CA 1
ATOM 1439 C C . THR A 1 214 ? 57.605 -3.308 -19.713 1.00 28.02 214 THR A C 1
ATOM 1440 O O . THR A 1 214 ? 58.775 -3.275 -19.387 1.00 30.20 214 THR A O 1
ATOM 1444 N N . SER A 1 215 ? 56.744 -4.218 -19.297 1.00 27.71 215 SER A N 1
ATOM 1445 C CA . SER A 1 215 ? 57.053 -5.119 -18.185 1.00 27.24 215 SER A CA 1
ATOM 1446 C C . SER A 1 215 ? 57.864 -6.340 -18.560 1.00 27.44 215 SER A C 1
ATOM 1447 O O . SER A 1 215 ? 58.170 -7.174 -17.716 1.00 27.08 215 SER A O 1
ATOM 1450 N N . GLY A 1 216 ? 58.176 -6.497 -19.842 1.00 29.12 216 GLY A N 1
ATOM 1451 C CA . GLY A 1 216 ? 58.965 -7.654 -20.295 1.00 28.18 216 GLY A CA 1
ATOM 1452 C C . GLY A 1 216 ? 58.315 -8.973 -20.007 1.00 28.33 216 GLY A C 1
ATOM 1453 O O . GLY A 1 216 ? 59.006 -9.944 -19.661 1.00 32.72 216 GLY A O 1
ATOM 1454 N N . GLY A 1 217 ? 56.996 -9.032 -20.016 1.00 27.94 217 GLY A N 1
ATOM 1455 C CA . GLY A 1 217 ? 56.291 -10.256 -19.653 1.00 27.45 217 GLY A CA 1
ATOM 1456 C C . GLY A 1 217 ? 55.975 -10.600 -18.210 1.00 27.36 217 GLY A C 1
ATOM 1457 O O . GLY A 1 217 ? 55.307 -11.592 -17.916 1.00 29.54 217 GLY A O 1
ATOM 1458 N N . GLN A 1 218 ? 56.413 -9.739 -17.283 1.00 26.23 218 GLN A N 1
ATOM 1459 C CA . GLN A 1 218 ? 56.049 -9.956 -15.890 1.00 24.28 218 GLN A CA 1
ATOM 1460 C C . GLN A 1 218 ? 54.605 -9.537 -15.784 1.00 25.26 218 GLN A C 1
ATOM 1461 O O . GLN A 1 218 ? 54.258 -8.435 -16.210 1.00 25.80 218 GLN A O 1
ATOM 1467 N N . LYS A 1 219 ? 53.765 -10.405 -15.260 1.00 24.99 219 LYS A N 1
ATOM 1468 C CA . LYS A 1 219 ? 52.329 -10.153 -15.215 1.00 27.62 219 LYS A CA 1
ATOM 1469 C C . LYS A 1 219 ? 51.900 -9.311 -14.032 1.00 25.52 219 LYS A C 1
ATOM 1470 O O . LYS A 1 219 ? 50.914 -8.532 -14.136 1.00 27.09 219 LYS A O 1
ATOM 1476 N N . ILE A 1 220 ? 52.635 -9.399 -12.910 1.00 23.79 220 ILE A N 1
ATOM 1477 C CA . ILE A 1 220 ? 52.261 -8.717 -11.676 1.00 21.87 220 ILE A CA 1
ATOM 1478 C C . ILE A 1 220 ? 53.575 -8.132 -11.137 1.00 20.48 220 ILE A C 1
ATOM 1479 O O . ILE A 1 220 ? 54.589 -8.855 -11.128 1.00 18.76 220 ILE A O 1
ATOM 1484 N N . PRO A 1 221 ? 53.583 -6.875 -10.739 1.00 19.16 221 PRO A N 1
ATOM 1485 C CA . PRO A 1 221 ? 54.846 -6.277 -10.319 1.00 19.18 221 PRO A CA 1
ATOM 1486 C C . PRO A 1 221 ? 55.195 -6.690 -8.861 1.00 17.70 221 PRO A C 1
ATOM 1487 O O . PRO A 1 221 ? 54.394 -7.233 -8.120 1.00 16.89 221 PRO A O 1
ATOM 1491 N N . ILE A 1 222 ? 56.415 -6.342 -8.501 1.00 17.33 222 ILE A N 1
ATOM 1492 C CA . ILE A 1 222 ? 56.899 -6.440 -7.131 1.00 16.29 222 ILE A CA 1
ATOM 1493 C C . ILE A 1 222 ? 56.854 -7.887 -6.643 1.00 15.79 222 ILE A C 1
ATOM 1494 O O . ILE A 1 222 ? 56.239 -8.230 -5.621 1.00 15.60 222 ILE A O 1
ATOM 1499 N N . SER A 1 223 ? 57.519 -8.757 -7.367 1.00 14.92 223 SER A N 1
ATOM 1500 C CA . SER A 1 223 ? 57.664 -10.141 -6.885 1.00 15.94 223 SER A CA 1
ATOM 1501 C C . SER A 1 223 ? 58.616 -10.186 -5.681 1.00 14.68 223 SER A C 1
ATOM 1502 O O . SER A 1 223 ? 59.319 -9.208 -5.402 1.00 14.72 223 SER A O 1
ATOM 1505 N N . GLN A 1 224 ? 58.605 -11.294 -4.965 1.00 14.28 224 GLN A N 1
ATOM 1506 C CA A GLN A 1 224 ? 59.549 -11.553 -3.861 0.50 14.17 224 GLN A CA 1
ATOM 1507 C CA B GLN A 1 224 ? 59.547 -11.434 -3.861 0.50 13.80 224 GLN A CA 1
ATOM 1508 C C . GLN A 1 224 ? 60.973 -11.331 -4.356 1.00 13.90 224 GLN A C 1
ATOM 1509 O O . GLN A 1 224 ? 61.820 -10.775 -3.635 1.00 13.60 224 GLN A O 1
ATOM 1520 N N . ALA A 1 225 ? 61.276 -11.862 -5.544 1.00 13.95 225 ALA A N 1
ATOM 1521 C CA . ALA A 1 225 ? 62.616 -11.699 -6.123 1.00 14.72 225 ALA A CA 1
ATOM 1522 C C . ALA A 1 225 ? 62.940 -10.223 -6.312 1.00 13.88 225 ALA A C 1
ATOM 1523 O O . ALA A 1 225 ? 64.054 -9.765 -5.998 1.00 15.45 225 ALA A O 1
ATOM 1525 N N . ASP A 1 226 ? 61.984 -9.461 -6.825 1.00 13.74 226 ASP A N 1
ATOM 1526 C CA . ASP A 1 226 ? 62.180 -8.056 -7.019 1.00 13.89 226 ASP A CA 1
ATOM 1527 C C . ASP A 1 226 ? 62.477 -7.296 -5.672 1.00 12.62 226 ASP A C 1
ATOM 1528 O O . ASP A 1 226 ? 63.399 -6.456 -5.595 1.00 13.34 226 ASP A O 1
ATOM 1533 N N . ILE A 1 227 ? 61.757 -7.686 -4.644 1.00 12.20 227 ILE A N 1
ATOM 1534 C CA . ILE A 1 227 ? 61.952 -7.068 -3.331 1.00 11.64 227 ILE A CA 1
ATOM 1535 C C . ILE A 1 227 ? 63.395 -7.346 -2.878 1.00 11.32 227 ILE A C 1
ATOM 1536 O O . ILE A 1 227 ? 64.088 -6.435 -2.369 1.00 11.94 227 ILE A O 1
ATOM 1541 N N . MET A 1 228 ? 63.837 -8.586 -3.044 1.00 12.00 228 MET A N 1
ATOM 1542 C CA . MET A 1 228 ? 65.207 -8.941 -2.628 1.00 11.97 228 MET A CA 1
ATOM 1543 C C . MET A 1 228 ? 66.302 -8.258 -3.437 1.00 12.20 228 MET A C 1
ATOM 1544 O O . MET A 1 228 ? 67.324 -7.894 -2.913 1.00 12.44 228 MET A O 1
ATOM 1549 N N . VAL A 1 229 ? 66.051 -8.030 -4.726 1.00 12.89 229 VAL A N 1
ATOM 1550 C CA . VAL A 1 229 ? 66.971 -7.211 -5.503 1.00 13.88 229 VAL A CA 1
ATOM 1551 C C . VAL A 1 229 ? 67.158 -5.862 -4.886 1.00 11.82 229 VAL A C 1
ATOM 1552 O O . VAL A 1 229 ? 68.283 -5.344 -4.706 1.00 12.78 229 VAL A O 1
ATOM 1556 N N . THR A 1 230 ? 66.060 -5.175 -4.612 1.00 12.78 230 THR A N 1
ATOM 1557 C CA . THR A 1 230 ? 66.048 -3.876 -3.985 1.00 12.63 230 THR A CA 1
ATOM 1558 C C . THR A 1 230 ? 66.750 -3.961 -2.590 1.00 11.32 230 THR A C 1
ATOM 1559 O O . THR A 1 230 ? 67.557 -3.092 -2.192 1.00 11.31 230 THR A O 1
ATOM 1563 N N . TRP A 1 231 ? 66.449 -5.032 -1.840 1.00 10.79 231 TRP A N 1
ATOM 1564 C CA . TRP A 1 231 ? 67.114 -5.217 -0.550 1.00 10.26 231 TRP A CA 1
ATOM 1565 C C . TRP A 1 231 ? 68.669 -5.234 -0.691 1.00 10.67 231 TRP A C 1
ATOM 1566 O O . TRP A 1 231 ? 69.386 -4.629 0.106 1.00 11.36 231 TRP A O 1
ATOM 1577 N N . HIS A 1 232 ? 69.173 -5.899 -1.740 1.00 10.96 232 HIS A N 1
ATOM 1578 C CA . HIS A 1 232 ? 70.613 -5.945 -1.977 1.00 11.16 232 HIS A CA 1
ATOM 1579 C C . HIS A 1 232 ? 71.179 -4.583 -2.336 1.00 10.71 232 HIS A C 1
ATOM 1580 O O . HIS A 1 232 ? 72.324 -4.303 -1.998 1.00 11.32 232 HIS A O 1
ATOM 1587 N N . SER A 1 233 ? 70.368 -3.733 -2.952 1.00 11.48 233 SER A N 1
ATOM 1588 C CA . SER A 1 233 ? 70.773 -2.344 -3.296 1.00 11.66 233 SER A CA 1
ATOM 1589 C C . SER A 1 233 ? 70.841 -1.469 -2.064 1.00 11.76 233 SER A C 1
ATOM 1590 O O . SER A 1 233 ? 71.471 -0.415 -2.152 1.00 13.78 233 SER A O 1
ATOM 1593 N N . LEU A 1 234 ? 70.309 -1.938 -0.964 1.00 12.00 234 LEU A N 1
ATOM 1594 C CA . LEU A 1 234 ? 70.282 -1.273 0.322 1.00 11.28 234 LEU A CA 1
ATOM 1595 C C . LEU A 1 234 ? 71.227 -1.934 1.259 1.00 11.72 234 LEU A C 1
ATOM 1596 O O . LEU A 1 234 ? 72.396 -1.545 1.289 1.00 13.12 234 LEU A O 1
ATOM 1601 N N . ALA A 1 235 ? 70.848 -2.959 1.980 1.00 10.78 235 ALA A N 1
ATOM 1602 C CA . ALA A 1 235 ? 71.692 -3.606 3.005 1.00 11.32 235 ALA A CA 1
ATOM 1603 C C . ALA A 1 235 ? 73.077 -4.039 2.500 1.00 10.40 235 ALA A C 1
ATOM 1604 O O . ALA A 1 235 ? 74.091 -3.673 3.048 1.00 10.50 235 ALA A O 1
ATOM 1606 N N . THR A 1 236 ? 73.073 -4.874 1.463 1.00 10.90 236 THR A N 1
ATOM 1607 C CA . THR A 1 236 ? 74.349 -5.475 1.085 1.00 10.67 236 THR A CA 1
ATOM 1608 C C . THR A 1 236 ? 75.275 -4.400 0.522 1.00 9.79 236 THR A C 1
ATOM 1609 O O . THR A 1 236 ? 76.503 -4.451 0.755 1.00 11.12 236 THR A O 1
ATOM 1613 N N . PHE A 1 237 ? 74.727 -3.488 -0.270 1.00 10.28 237 PHE A N 1
ATOM 1614 C CA . PHE A 1 237 ? 75.521 -2.387 -0.816 1.00 11.16 237 PHE A CA 1
ATOM 1615 C C . PHE A 1 237 ? 76.091 -1.489 0.255 1.00 11.13 237 PHE A C 1
ATOM 1616 O O . PHE A 1 237 ? 77.298 -1.181 0.257 1.00 11.56 237 PHE A O 1
ATOM 1624 N N . VAL A 1 238 ? 75.292 -1.068 1.211 1.00 11.87 238 VAL A N 1
ATOM 1625 C CA . VAL A 1 238 ? 75.785 -0.158 2.240 1.00 12.63 238 VAL A CA 1
ATOM 1626 C C . VAL A 1 238 ? 76.858 -0.787 3.032 1.00 11.85 238 VAL A C 1
ATOM 1627 O O . VAL A 1 238 ? 77.877 -0.117 3.333 1.00 12.43 238 VAL A O 1
ATOM 1631 N N . MET A 1 239 ? 76.705 -2.045 3.453 1.00 10.69 239 MET A N 1
ATOM 1632 C CA . MET A 1 239 ? 77.774 -2.713 4.231 1.00 12.49 239 MET A CA 1
ATOM 1633 C C . MET A 1 239 ? 79.030 -2.785 3.407 1.00 12.27 239 MET A C 1
ATOM 1634 O O . MET A 1 239 ? 80.145 -2.536 3.955 1.00 13.14 239 MET A O 1
ATOM 1639 N N . ARG A 1 240 ? 78.931 -3.167 2.142 1.00 11.68 240 ARG A N 1
ATOM 1640 C CA . ARG A 1 240 ? 80.125 -3.245 1.303 1.00 12.79 240 ARG A CA 1
ATOM 1641 C C . ARG A 1 240 ? 80.835 -1.923 1.237 1.00 12.48 240 ARG A C 1
ATOM 1642 O O . ARG A 1 240 ? 82.095 -1.851 1.387 1.00 13.73 240 ARG A O 1
ATOM 1650 N N . LYS A 1 241 ? 80.121 -0.875 1.003 1.00 11.88 241 LYS A N 1
ATOM 1651 C CA . LYS A 1 241 ? 80.769 0.441 0.865 1.00 12.50 241 LYS A CA 1
ATOM 1652 C C . LYS A 1 241 ? 81.338 0.918 2.182 1.00 13.30 241 LYS A C 1
ATOM 1653 O O . LYS A 1 241 ? 82.492 1.472 2.189 1.00 13.30 241 LYS A O 1
ATOM 1659 N N . MET A 1 242 ? 80.686 0.712 3.313 1.00 13.36 242 MET A N 1
ATOM 1660 C CA . MET A 1 242 ? 81.234 1.170 4.586 1.00 15.04 242 MET A CA 1
ATOM 1661 C C . MET A 1 242 ? 82.569 0.482 4.812 1.00 14.88 242 MET A C 1
ATOM 1662 O O . MET A 1 242 ? 83.565 1.122 5.255 1.00 16.15 242 MET A O 1
ATOM 1667 N N . LYS A 1 243 ? 82.638 -0.817 4.565 1.00 14.50 243 LYS A N 1
ATOM 1668 C CA . LYS A 1 243 ? 83.859 -1.572 4.811 1.00 16.61 243 LYS A CA 1
ATOM 1669 C C . LYS A 1 243 ? 84.905 -1.057 3.864 1.00 16.46 243 LYS A C 1
ATOM 1670 O O . LYS A 1 243 ? 86.077 -0.855 4.326 1.00 19.63 243 LYS A O 1
ATOM 1676 N N . GLN A 1 244 ? 84.585 -0.827 2.595 1.00 16.62 244 GLN A N 1
ATOM 1677 C CA A GLN A 1 244 ? 85.581 -0.376 1.609 0.50 18.79 244 GLN A CA 1
ATOM 1678 C CA B GLN A 1 244 ? 85.578 -0.377 1.602 0.50 18.23 244 GLN A CA 1
ATOM 1679 C C . GLN A 1 244 ? 86.175 0.958 2.033 1.00 17.98 244 GLN A C 1
ATOM 1680 O O . GLN A 1 244 ? 87.380 1.201 1.860 1.00 20.42 244 GLN A O 1
ATOM 1691 N N . TRP A 1 245 ? 85.368 1.847 2.582 1.00 15.89 245 TRP A N 1
ATOM 1692 C CA . TRP A 1 245 ? 85.804 3.181 3.034 1.00 15.61 245 TRP A CA 1
ATOM 1693 C C . TRP A 1 245 ? 86.589 3.173 4.303 1.00 14.96 245 TRP A C 1
ATOM 1694 O O . TRP A 1 245 ? 87.105 4.248 4.676 1.00 18.02 245 TRP A O 1
ATOM 1705 N N . GLY A 1 246 ? 86.690 2.068 4.991 1.00 15.79 246 GLY A N 1
ATOM 1706 C CA . GLY A 1 246 ? 87.362 1.984 6.268 1.00 16.23 246 GLY A CA 1
ATOM 1707 C C . GLY A 1 246 ? 86.574 2.444 7.433 1.00 16.65 246 GLY A C 1
ATOM 1708 O O . GLY A 1 246 ? 87.087 2.696 8.517 1.00 16.71 246 GLY A O 1
ATOM 1709 N N . VAL A 1 247 ? 85.265 2.485 7.297 1.00 15.09 247 VAL A N 1
ATOM 1710 C CA . VAL A 1 247 ? 84.476 2.648 8.477 1.00 14.89 247 VAL A CA 1
ATOM 1711 C C . VAL A 1 247 ? 84.745 1.456 9.421 1.00 16.31 247 VAL A C 1
ATOM 1712 O O . VAL A 1 247 ? 84.844 0.293 8.912 1.00 18.55 247 VAL A O 1
ATOM 1716 N N . ARG A 1 248 ? 84.811 1.717 10.728 1.00 17.50 248 ARG A N 1
ATOM 1717 C CA . ARG A 1 248 ? 85.060 0.624 11.678 1.00 21.35 248 ARG A CA 1
ATOM 1718 C C . ARG A 1 248 ? 83.776 -0.144 11.923 1.00 18.87 248 ARG A C 1
ATOM 1719 O O . ARG A 1 248 ? 82.826 0.337 12.518 1.00 20.44 248 ARG A O 1
ATOM 1727 N N . VAL A 1 249 ? 83.696 -1.309 11.283 1.00 16.01 249 VAL A N 1
ATOM 1728 C CA . VAL A 1 249 ? 82.564 -2.210 11.390 1.00 15.25 249 VAL A CA 1
ATOM 1729 C C . VAL A 1 249 ? 83.067 -3.514 12.013 1.00 14.46 249 VAL A C 1
ATOM 1730 O O . VAL A 1 249 ? 83.558 -4.361 11.239 1.00 17.06 249 VAL A O 1
ATOM 1734 N N . ASN A 1 250 ? 82.872 -3.634 13.318 1.00 14.97 250 ASN A N 1
ATOM 1735 C CA . ASN A 1 250 ? 83.270 -4.854 13.952 1.00 16.34 250 ASN A CA 1
ATOM 1736 C C . ASN A 1 250 ? 82.250 -5.949 13.640 1.00 15.93 250 ASN A C 1
ATOM 1737 O O . ASN A 1 250 ? 81.140 -5.688 13.118 1.00 15.17 250 ASN A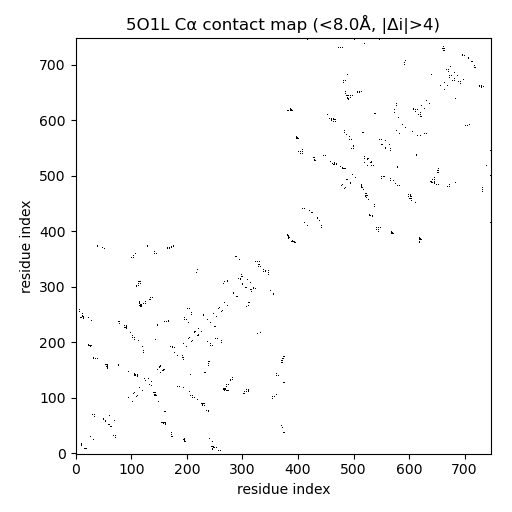 O 1
ATOM 1742 N N . THR A 1 251 ? 82.618 -7.184 13.897 1.00 15.94 251 THR A N 1
ATOM 1743 C CA A THR A 1 251 ? 81.790 -8.300 13.496 0.50 15.03 251 THR A CA 1
ATOM 1744 C CA B THR A 1 251 ? 81.776 -8.300 13.425 0.50 16.19 251 THR A CA 1
ATOM 1745 C C . THR A 1 251 ? 80.410 -8.239 14.135 1.00 14.67 251 THR A C 1
ATOM 1746 O O . THR A 1 251 ? 79.383 -8.541 13.481 1.00 15.41 251 THR A O 1
ATOM 1753 N N . ALA A 1 252 ? 80.345 -7.888 15.415 1.00 14.09 252 ALA A N 1
ATOM 1754 C CA . ALA A 1 252 ? 79.086 -7.889 16.106 1.00 14.60 252 ALA A CA 1
ATOM 1755 C C . ALA A 1 252 ? 78.126 -6.816 15.502 1.00 13.81 252 ALA A C 1
ATOM 1756 O O . ALA A 1 252 ? 76.930 -7.085 15.315 1.00 13.29 252 ALA A O 1
ATOM 1758 N N . ASP A 1 253 ? 78.677 -5.654 15.179 1.00 12.49 253 ASP A N 1
ATOM 1759 C CA . ASP A 1 253 ? 77.830 -4.620 14.572 1.00 11.93 253 ASP A CA 1
ATOM 1760 C C . ASP A 1 253 ? 77.413 -5.016 13.178 1.00 11.85 253 ASP A C 1
ATOM 1761 O O . ASP A 1 253 ? 76.273 -4.728 12.774 1.00 11.87 253 ASP A O 1
ATOM 1766 N N . ALA A 1 254 ? 78.263 -5.616 12.358 1.00 11.18 254 ALA A N 1
ATOM 1767 C CA . ALA A 1 254 ? 77.896 -6.111 11.061 1.00 11.51 254 ALA A CA 1
ATOM 1768 C C . ALA A 1 254 ? 76.765 -7.098 11.163 1.00 11.45 254 ALA A C 1
ATOM 1769 O O . ALA A 1 254 ? 75.841 -7.089 10.344 1.00 11.07 254 ALA A O 1
ATOM 1771 N N . GLU A 1 255 ? 76.861 -8.009 12.106 1.00 11.40 255 GLU A N 1
ATOM 1772 C CA . GLU A 1 255 ? 75.799 -9.012 12.289 1.00 11.76 255 GLU A CA 1
ATOM 1773 C C . GLU A 1 255 ? 74.499 -8.378 12.743 1.00 11.46 255 GLU A C 1
ATOM 1774 O O . GLU A 1 255 ? 73.422 -8.810 12.330 1.00 11.81 255 GLU A O 1
ATOM 1780 N N . ALA A 1 256 ? 74.575 -7.357 13.582 1.00 11.09 256 ALA A N 1
ATOM 1781 C CA . ALA A 1 256 ? 73.366 -6.694 14.059 1.00 10.94 256 ALA A CA 1
ATOM 1782 C C . ALA A 1 256 ? 72.706 -5.909 12.954 1.00 10.80 256 ALA A C 1
ATOM 1783 O O . ALA A 1 256 ? 71.473 -5.916 12.835 1.00 11.04 256 ALA A O 1
ATOM 1785 N N . TYR A 1 257 ? 73.503 -5.246 12.121 1.00 10.35 257 TYR A N 1
ATOM 1786 C CA . TYR A 1 257 ? 72.971 -4.557 10.946 1.00 10.05 257 TYR A CA 1
ATOM 1787 C C . TYR A 1 257 ? 72.278 -5.532 10.000 1.00 10.60 257 TYR A C 1
ATOM 1788 O O . TYR A 1 257 ? 71.143 -5.278 9.522 1.00 9.91 257 TYR A O 1
ATOM 1797 N N . LEU A 1 258 ? 72.878 -6.666 9.689 1.00 10.54 258 LEU A N 1
ATOM 1798 C CA . LEU A 1 258 ? 72.215 -7.682 8.908 1.00 9.97 258 LEU A CA 1
ATOM 1799 C C . LEU A 1 258 ? 70.888 -8.100 9.528 1.00 10.69 258 LEU A C 1
ATOM 1800 O O . LEU A 1 258 ? 69.884 -8.210 8.832 1.00 10.03 258 LEU A O 1
ATOM 1805 N N . HIS A 1 259 ? 70.889 -8.305 10.817 1.00 10.05 259 HIS A N 1
ATOM 1806 C CA . HIS A 1 259 ? 69.669 -8.728 11.535 1.00 10.12 259 HIS A CA 1
ATOM 1807 C C . HIS A 1 259 ? 68.559 -7.733 11.381 1.00 9.85 259 HIS A C 1
ATOM 1808 O O . HIS A 1 259 ? 67.405 -8.110 11.139 1.00 9.67 259 HIS A O 1
ATOM 1815 N N . VAL A 1 260 ? 68.864 -6.452 11.536 1.00 9.63 260 VAL A N 1
ATOM 1816 C CA . VAL A 1 260 ? 67.826 -5.424 11.270 1.00 9.91 260 VAL A CA 1
ATOM 1817 C C . VAL A 1 260 ? 67.238 -5.596 9.899 1.00 9.98 260 VAL A C 1
ATOM 1818 O O . VAL A 1 260 ? 65.997 -5.523 9.731 1.00 9.61 260 VAL A O 1
ATOM 1822 N N . TRP A 1 261 ? 68.041 -5.763 8.880 1.00 9.34 261 TRP A N 1
ATOM 1823 C CA . TRP A 1 261 ? 67.587 -5.934 7.509 1.00 9.53 261 TRP A CA 1
ATOM 1824 C C . TRP A 1 261 ? 66.877 -7.232 7.278 1.00 9.62 261 TRP A C 1
ATOM 1825 O O . TRP A 1 261 ? 65.929 -7.307 6.498 1.00 10.09 261 TRP A O 1
ATOM 1836 N N . GLN A 1 262 ? 67.234 -8.301 7.971 1.00 8.93 262 GLN A N 1
ATOM 1837 C CA . GLN A 1 262 ? 66.531 -9.571 7.848 1.00 9.35 262 GLN A CA 1
ATOM 1838 C C . GLN A 1 262 ? 65.112 -9.442 8.438 1.00 9.21 262 GLN A C 1
ATOM 1839 O O . GLN A 1 262 ? 64.152 -9.842 7.789 1.00 9.97 262 GLN A O 1
ATOM 1845 N N . VAL A 1 263 ? 65.009 -8.906 9.657 1.00 9.84 263 VAL A N 1
ATOM 1846 C CA . VAL A 1 263 ? 63.727 -8.772 10.271 1.00 10.01 263 VAL A CA 1
ATOM 1847 C C . VAL A 1 263 ? 62.885 -7.834 9.422 1.00 10.00 263 VAL A C 1
ATOM 1848 O O . VAL A 1 263 ? 61.712 -8.095 9.188 1.00 10.57 263 VAL A O 1
ATOM 1852 N N . SER A 1 264 ? 63.502 -6.770 8.898 1.00 9.87 264 SER A N 1
ATOM 1853 C CA . SER A 1 264 ? 62.698 -5.820 8.106 1.00 10.29 264 SER A CA 1
ATOM 1854 C C . SER A 1 264 ? 62.184 -6.454 6.840 1.00 10.86 264 SER A C 1
ATOM 1855 O O . SER A 1 264 ? 61.040 -6.205 6.449 1.00 12.19 264 SER A O 1
ATOM 1858 N N . ALA A 1 265 ? 62.947 -7.272 6.155 1.00 10.75 265 ALA A N 1
ATOM 1859 C CA . ALA A 1 265 ? 62.485 -8.014 4.974 1.00 11.40 265 ALA A CA 1
ATOM 1860 C C . ALA A 1 265 ? 61.302 -8.870 5.346 1.00 11.23 265 ALA A C 1
ATOM 1861 O O . ALA A 1 265 ? 60.293 -8.885 4.627 1.00 11.89 265 ALA A O 1
ATOM 1863 N N . HIS A 1 266 ? 61.368 -9.587 6.465 1.00 10.57 266 HIS A N 1
ATOM 1864 C CA . HIS A 1 266 ? 60.189 -10.416 6.889 1.00 11.59 266 HIS A CA 1
ATOM 1865 C C . HIS A 1 266 ? 59.007 -9.519 7.111 1.00 12.26 266 HIS A C 1
ATOM 1866 O O . HIS A 1 266 ? 57.894 -9.864 6.640 1.00 12.41 266 HIS A O 1
ATOM 1873 N N . MET A 1 267 ? 59.178 -8.395 7.786 1.00 11.02 267 MET A N 1
ATOM 1874 C CA . MET A 1 267 ? 57.990 -7.544 8.104 1.00 11.99 267 MET A CA 1
ATOM 1875 C C . MET A 1 267 ? 57.454 -6.894 6.870 1.00 12.72 267 MET A C 1
ATOM 1876 O O . MET A 1 267 ? 56.265 -6.602 6.798 1.00 13.77 267 MET A O 1
ATOM 1881 N N . LEU A 1 268 ? 58.224 -6.753 5.829 1.00 13.68 268 LEU A N 1
ATOM 1882 C CA . LEU A 1 268 ? 57.711 -6.262 4.516 1.00 15.09 268 LEU A CA 1
ATOM 1883 C C . LEU A 1 268 ? 57.036 -7.331 3.730 1.00 16.43 268 LEU A C 1
ATOM 1884 O O . LEU A 1 268 ? 56.509 -7.045 2.624 1.00 20.54 268 LEU A O 1
ATOM 1889 N N . GLY A 1 269 ? 57.002 -8.579 4.206 1.00 13.55 269 GLY A N 1
ATOM 1890 C CA . GLY A 1 269 ? 56.353 -9.636 3.498 1.00 13.82 269 GLY A CA 1
ATOM 1891 C C . GLY A 1 269 ? 57.212 -10.562 2.692 1.00 15.42 269 GLY A C 1
ATOM 1892 O O . GLY A 1 269 ? 56.686 -11.435 2.004 1.00 17.30 269 GLY A O 1
ATOM 1893 N N . VAL A 1 270 ? 58.537 -10.491 2.845 1.00 13.62 270 VAL A N 1
ATOM 1894 C CA . VAL A 1 270 ? 59.434 -11.434 2.187 1.00 13.73 270 VAL A CA 1
ATOM 1895 C C . VAL A 1 270 ? 59.402 -12.767 2.979 1.00 12.92 270 VAL A C 1
ATOM 1896 O O . VAL A 1 270 ? 59.559 -12.757 4.199 1.00 13.17 270 VAL A O 1
ATOM 1900 N N . SER A 1 271 ? 59.157 -13.883 2.319 1.00 13.14 271 SER A N 1
ATOM 1901 C CA . SER A 1 271 ? 59.204 -15.160 2.958 1.00 14.23 271 SER A CA 1
ATOM 1902 C C . SER A 1 271 ? 60.601 -15.427 3.491 1.00 12.85 271 SER A C 1
ATOM 1903 O O . SER A 1 271 ? 61.607 -15.129 2.816 1.00 12.52 271 SER A O 1
ATOM 1906 N N . ASP A 1 272 ? 60.673 -16.079 4.662 1.00 12.80 272 ASP A N 1
ATOM 1907 C CA . ASP A 1 272 ? 61.952 -16.402 5.264 1.00 14.12 272 ASP A CA 1
ATOM 1908 C C . ASP A 1 272 ? 62.765 -17.295 4.367 1.00 13.16 272 ASP A C 1
ATOM 1909 O O . ASP A 1 272 ? 64.002 -17.317 4.548 1.00 12.91 272 ASP A O 1
ATOM 1914 N N . GLU A 1 273 ? 62.158 -18.034 3.456 1.00 14.41 273 GLU A N 1
ATOM 1915 C CA . GLU A 1 273 ? 62.903 -18.880 2.543 1.00 14.54 273 GLU A CA 1
ATOM 1916 C C . GLU A 1 273 ? 63.718 -18.112 1.494 1.00 13.63 273 GLU A C 1
ATOM 1917 O O . GLU A 1 273 ? 64.539 -18.731 0.830 1.00 13.74 273 GLU A O 1
ATOM 1923 N N . TYR A 1 274 ? 63.527 -16.797 1.413 1.00 12.59 274 TYR A N 1
ATOM 1924 C CA . TYR A 1 274 ? 64.261 -15.946 0.472 1.00 11.94 274 TYR A CA 1
ATOM 1925 C C . TYR A 1 274 ? 65.177 -14.930 1.128 1.00 12.44 274 TYR A C 1
ATOM 1926 O O . TYR A 1 274 ? 65.866 -14.168 0.449 1.00 14.30 274 TYR A O 1
ATOM 1935 N N . ILE A 1 275 ? 65.159 -14.833 2.432 1.00 11.00 275 ILE A N 1
ATOM 1936 C CA . ILE A 1 275 ? 66.016 -13.848 3.144 1.00 10.41 275 ILE A CA 1
ATOM 1937 C C . ILE A 1 275 ? 67.353 -14.496 3.459 1.00 10.50 275 ILE A C 1
ATOM 1938 O O . ILE A 1 275 ? 67.374 -15.567 4.059 1.00 10.92 275 ILE A O 1
ATOM 1943 N N . PRO A 1 276 ? 68.470 -13.922 3.042 1.00 12.17 276 PRO A N 1
ATOM 1944 C CA . PRO A 1 276 ? 69.756 -14.565 3.331 1.00 12.00 276 PRO A CA 1
ATOM 1945 C C . PRO A 1 276 ? 70.048 -14.672 4.776 1.00 11.89 276 PRO A C 1
ATOM 1946 O O . PRO A 1 276 ? 69.803 -13.737 5.530 1.00 12.16 276 PRO A O 1
ATOM 1950 N N . ALA A 1 277 ? 70.599 -15.814 5.213 1.00 11.54 277 ALA A N 1
ATOM 1951 C CA . ALA A 1 277 ? 70.870 -16.020 6.636 1.00 12.02 277 ALA A CA 1
ATOM 1952 C C . ALA A 1 277 ? 72.167 -15.391 7.161 1.00 10.88 277 ALA A C 1
ATOM 1953 O O . ALA A 1 277 ? 72.268 -15.092 8.342 1.00 12.29 277 ALA A O 1
ATOM 1955 N N . THR A 1 278 ? 73.094 -15.146 6.241 1.00 10.83 278 THR A N 1
ATOM 1956 C CA . THR A 1 278 ? 74.427 -14.681 6.539 1.00 11.44 278 THR A CA 1
ATOM 1957 C C . THR A 1 278 ? 74.916 -13.670 5.535 1.00 12.11 278 THR A C 1
ATOM 1958 O O . THR A 1 278 ? 74.387 -13.588 4.437 1.00 12.56 278 THR A O 1
ATOM 1962 N N . TRP A 1 279 ? 75.947 -12.870 5.938 1.00 13.16 279 TRP A N 1
ATOM 1963 C CA . TRP A 1 279 ? 76.587 -12.016 4.991 1.00 12.73 279 TRP A CA 1
ATOM 1964 C C . TRP A 1 279 ? 77.196 -12.730 3.803 1.00 13.04 279 TRP A C 1
ATOM 1965 O O . TRP A 1 279 ? 77.111 -12.241 2.720 1.00 14.26 279 TRP A O 1
ATOM 1976 N N . ASP A 1 280 ? 77.794 -13.881 4.055 1.00 16.17 280 ASP A N 1
ATOM 1977 C CA . ASP A 1 280 ? 78.337 -14.635 2.922 1.00 17.09 280 ASP A CA 1
ATOM 1978 C C . ASP A 1 280 ? 77.270 -14.956 1.887 1.00 15.65 280 ASP A C 1
ATOM 1979 O O . ASP A 1 280 ? 77.482 -14.735 0.677 1.00 16.04 280 ASP A O 1
ATOM 1984 N N . ALA A 1 281 ? 76.107 -15.386 2.326 1.00 14.73 281 ALA A N 1
ATOM 1985 C CA . ALA A 1 281 ? 75.028 -15.669 1.435 1.00 14.00 281 ALA A CA 1
ATOM 1986 C C . ALA A 1 281 ? 74.549 -14.421 0.709 1.00 13.94 281 ALA A C 1
ATOM 1987 O O . ALA A 1 281 ? 74.290 -14.409 -0.494 1.00 15.03 281 ALA A O 1
ATOM 1989 N N . ALA A 1 282 ? 74.400 -13.329 1.484 1.00 13.21 282 ALA A N 1
ATOM 1990 C CA . ALA A 1 282 ? 73.892 -12.111 0.867 1.00 12.86 282 ALA A CA 1
ATOM 1991 C C . ALA A 1 282 ? 74.851 -11.546 -0.181 1.00 12.99 282 ALA A C 1
ATOM 1992 O O . ALA A 1 282 ? 74.407 -11.102 -1.224 1.00 12.52 282 ALA A O 1
ATOM 1994 N N . ASN A 1 283 ? 76.159 -11.581 0.126 1.00 13.02 283 ASN A N 1
ATOM 1995 C CA . ASN A 1 283 ? 77.130 -10.996 -0.759 1.00 13.89 283 ASN A CA 1
ATOM 1996 C C . ASN A 1 283 ? 77.200 -11.794 -2.081 1.00 15.39 283 ASN A C 1
ATOM 1997 O O . ASN A 1 283 ? 77.226 -11.212 -3.143 1.00 16.44 283 ASN A O 1
ATOM 2002 N N . ALA A 1 284 ? 77.099 -13.115 -1.923 1.00 14.88 284 ALA A N 1
ATOM 2003 C CA . ALA A 1 284 ? 77.114 -13.926 -3.153 1.00 16.56 284 ALA A CA 1
ATOM 2004 C C . ALA A 1 284 ? 75.863 -13.745 -3.989 1.00 15.85 284 ALA A C 1
ATOM 2005 O O . ALA A 1 284 ? 75.938 -13.629 -5.204 1.00 16.81 284 ALA A O 1
ATOM 2007 N N . GLN A 1 285 ? 74.723 -13.633 -3.331 1.00 14.28 285 GLN A N 1
ATOM 2008 C CA . GLN A 1 285 ? 73.468 -13.405 -4.021 1.00 13.63 285 GLN A CA 1
ATOM 2009 C C . GLN A 1 285 ? 73.414 -12.070 -4.762 1.00 15.04 285 GLN A C 1
ATOM 2010 O O . GLN A 1 285 ? 72.972 -12.004 -5.893 1.00 15.47 285 GLN A O 1
ATOM 2016 N N . SER A 1 286 ? 73.856 -10.995 -4.120 1.00 13.44 286 SER A N 1
ATOM 2017 C CA . SER A 1 286 ? 73.872 -9.683 -4.759 1.00 14.08 286 SER A CA 1
ATOM 2018 C C . SER A 1 286 ? 74.625 -9.713 -6.094 1.00 16.29 286 SER A C 1
ATOM 2019 O O . SER A 1 286 ? 74.153 -9.123 -7.057 1.00 17.69 286 SER A O 1
ATOM 2022 N N . LYS A 1 287 ? 75.746 -10.438 -6.122 1.00 17.56 287 LYS A N 1
ATOM 2023 C CA . LYS A 1 287 ? 76.523 -10.501 -7.365 1.00 21.11 287 LYS A CA 1
ATOM 2024 C C . LYS A 1 287 ? 75.737 -11.134 -8.485 1.00 23.08 287 LYS A C 1
ATOM 2025 O O . LYS A 1 287 ? 75.937 -10.750 -9.630 1.00 24.90 287 LYS A O 1
ATOM 2031 N N . GLN A 1 288 ? 74.849 -12.072 -8.174 1.00 21.56 288 GLN A N 1
ATOM 2032 C CA . GLN A 1 288 ? 74.091 -12.776 -9.179 1.00 22.78 288 GLN A CA 1
ATOM 2033 C C . GLN A 1 288 ? 72.781 -12.112 -9.522 1.00 21.43 288 GLN A C 1
ATOM 2034 O O . GLN A 1 288 ? 72.286 -12.218 -10.638 1.00 25.67 288 GLN A O 1
ATOM 2040 N N . VAL A 1 289 ? 72.123 -11.473 -8.555 1.00 18.15 289 VAL A N 1
ATOM 2041 C CA . VAL A 1 289 ? 70.778 -10.965 -8.781 1.00 17.77 289 VAL A CA 1
ATOM 2042 C C . VAL A 1 289 ? 70.637 -9.476 -8.914 1.00 17.15 289 VAL A C 1
ATOM 2043 O O . VAL A 1 289 ? 69.624 -9.054 -9.447 1.00 20.74 289 VAL A O 1
ATOM 2047 N N . LEU A 1 290 ? 71.627 -8.702 -8.406 1.00 16.63 290 LEU A N 1
ATOM 2048 C CA . LEU A 1 290 ? 71.553 -7.284 -8.573 1.00 17.91 290 LEU A CA 1
ATOM 2049 C C . LEU A 1 290 ? 72.483 -6.844 -9.704 1.00 19.74 290 LEU A C 1
ATOM 2050 O O . LEU A 1 290 ? 72.036 -6.182 -10.640 1.00 18.86 290 LEU A O 1
ATOM 2055 N N . ASP A 1 291 ? 73.745 -7.158 -9.599 1.00 24.27 291 ASP A N 1
ATOM 2056 C CA . ASP A 1 291 ? 74.744 -6.603 -10.556 1.00 27.96 291 ASP A CA 1
ATOM 2057 C C . ASP A 1 291 ? 74.338 -6.797 -12.034 1.00 28.39 291 ASP A C 1
ATOM 2058 O O . ASP A 1 291 ? 74.348 -5.823 -12.790 1.00 28.47 291 ASP A O 1
ATOM 2063 N N . PRO A 1 292 ? 73.907 -7.999 -12.429 1.00 28.93 292 PRO A N 1
ATOM 2064 C CA . PRO A 1 292 ? 73.564 -8.231 -13.842 1.00 29.75 292 PRO A CA 1
ATOM 2065 C C . PRO A 1 292 ? 72.284 -7.587 -14.372 1.00 29.16 292 PRO A C 1
ATOM 2066 O O . PRO A 1 292 ? 72.068 -7.566 -15.592 1.00 30.50 292 PRO A O 1
ATOM 2070 N N . ILE A 1 293 ? 71.413 -7.069 -13.522 1.00 24.96 293 ILE A N 1
ATOM 2071 C CA . ILE A 1 293 ? 70.187 -6.468 -13.981 1.00 24.66 293 ILE A CA 1
ATOM 2072 C C . ILE A 1 293 ? 70.246 -4.977 -14.086 1.00 22.11 293 ILE A C 1
ATOM 2073 O O . ILE A 1 293 ? 69.285 -4.386 -14.629 1.00 23.50 293 ILE A O 1
ATOM 2078 N N . LEU A 1 294 ? 71.331 -4.354 -13.595 1.00 22.18 294 LEU A N 1
ATOM 2079 C CA . LEU A 1 294 ? 71.436 -2.901 -13.619 1.00 20.66 294 LEU A CA 1
ATOM 2080 C C . LEU A 1 294 ? 71.525 -2.467 -15.091 1.00 22.23 294 LEU A C 1
ATOM 2081 O O . LEU A 1 294 ? 72.276 -3.029 -15.866 1.00 24.23 294 LEU A O 1
ATOM 2086 N N . ALA A 1 295 ? 70.676 -1.532 -15.431 1.00 22.56 295 ALA A N 1
ATOM 2087 C CA . ALA A 1 295 ? 70.536 -1.085 -16.820 1.00 22.69 295 ALA A CA 1
ATOM 2088 C C . ALA A 1 295 ? 69.931 0.277 -16.859 1.00 23.39 295 ALA A C 1
ATOM 2089 O O . ALA A 1 295 ? 69.024 0.587 -16.130 1.00 22.85 295 ALA A O 1
ATOM 2091 N N . HIS A 1 296 ? 70.366 1.092 -17.845 1.00 23.33 296 HIS A N 1
ATOM 2092 C CA . HIS A 1 296 ? 69.693 2.299 -18.121 1.00 25.05 296 HIS A CA 1
ATOM 2093 C C . HIS A 1 296 ? 68.330 2.025 -18.736 1.00 25.45 296 HIS A C 1
ATOM 2094 O O . HIS A 1 296 ? 68.204 1.124 -19.574 1.00 27.86 296 HIS A O 1
ATOM 2101 N N . THR A 1 297 ? 67.328 2.807 -18.365 1.00 26.14 297 THR A N 1
ATOM 2102 C CA . THR A 1 297 ? 66.037 2.755 -18.981 1.00 27.01 297 THR A CA 1
ATOM 2103 C C . THR A 1 297 ? 65.582 4.195 -19.203 1.00 28.21 297 THR A C 1
ATOM 2104 O O . THR A 1 297 ? 66.007 5.085 -18.480 1.00 25.43 297 THR A O 1
ATOM 2108 N N . PRO A 1 298 ? 64.626 4.412 -20.137 1.00 27.52 298 PRO A N 1
ATOM 2109 C CA . PRO A 1 298 ? 64.034 5.752 -20.260 1.00 28.35 298 PRO A CA 1
ATOM 2110 C C . PRO A 1 298 ? 63.353 6.251 -19.007 1.00 27.82 298 PRO A C 1
ATOM 2111 O O . PRO A 1 298 ? 63.475 7.414 -18.651 1.00 28.04 298 PRO A O 1
ATOM 2115 N N . GLU A 1 299 ? 62.672 5.352 -18.297 1.00 27.89 299 GLU A N 1
ATOM 2116 C CA . GLU A 1 299 ? 61.983 5.710 -17.062 1.00 27.37 299 GLU A CA 1
ATOM 2117 C C . GLU A 1 299 ? 62.974 6.061 -15.962 1.00 26.19 299 GLU A C 1
ATOM 2118 O O . GLU A 1 299 ? 62.828 7.069 -15.252 1.00 25.58 299 GLU A O 1
ATOM 2124 N N . GLY A 1 300 ? 63.986 5.218 -15.830 1.00 24.89 300 GLY A N 1
ATOM 2125 C CA . GLY A 1 300 ? 65.026 5.477 -14.822 1.00 24.67 300 GLY A CA 1
ATOM 2126 C C . GLY A 1 300 ? 65.728 6.774 -15.091 1.00 25.76 300 GLY A C 1
ATOM 2127 O O . GLY A 1 300 ? 65.984 7.516 -14.167 1.00 24.78 300 GLY A O 1
ATOM 2128 N N . GLU A 1 301 ? 66.012 7.076 -16.381 1.00 26.73 301 GLU A N 1
ATOM 2129 C CA . GLU A 1 301 ? 66.627 8.346 -16.768 1.00 28.62 301 GLU A CA 1
ATOM 2130 C C . GLU A 1 301 ? 65.842 9.541 -16.281 1.00 28.06 301 GLU A C 1
ATOM 2131 O O . GLU A 1 301 ? 66.433 10.528 -15.783 1.00 28.59 301 GLU A O 1
ATOM 2137 N N . ALA A 1 302 ? 64.524 9.487 -16.455 1.00 27.86 302 ALA A N 1
ATOM 2138 C CA . ALA A 1 302 ? 63.658 10.539 -15.988 1.00 28.59 302 ALA A CA 1
ATOM 2139 C C . ALA A 1 302 ? 63.799 10.685 -14.516 1.00 27.79 302 ALA A C 1
ATOM 2140 O O . ALA A 1 302 ? 63.925 11.768 -14.017 1.00 28.62 302 ALA A O 1
ATOM 2142 N N . LEU A 1 303 ? 63.791 9.571 -13.795 1.00 26.29 303 LEU A N 1
ATOM 2143 C CA . LEU A 1 303 ? 63.896 9.634 -12.347 1.00 25.35 303 LEU A CA 1
ATOM 2144 C C . LEU A 1 303 ? 65.244 10.157 -11.827 1.00 25.86 303 LEU A C 1
ATOM 2145 O O . LEU A 1 303 ? 65.261 10.866 -10.843 1.00 24.06 303 LEU A O 1
ATOM 2150 N N . THR A 1 304 ? 66.336 9.777 -12.468 1.00 24.34 304 THR A N 1
ATOM 2151 C CA . THR A 1 304 ? 67.653 10.290 -12.090 1.00 25.68 304 THR A CA 1
ATOM 2152 C C . THR A 1 304 ? 67.641 11.831 -12.119 1.00 26.01 304 THR A C 1
ATOM 2153 O O . THR A 1 304 ? 68.150 12.496 -11.226 1.00 24.84 304 THR A O 1
ATOM 2157 N N . GLU A 1 305 ? 67.083 12.400 -13.183 1.00 26.25 305 GLU A N 1
ATOM 2158 C CA . GLU A 1 305 ? 67.112 13.859 -13.324 1.00 29.22 305 GLU A CA 1
ATOM 2159 C C . GLU A 1 305 ? 66.266 14.502 -12.261 1.00 27.91 305 GLU A C 1
ATOM 2160 O O . GLU A 1 305 ? 66.690 15.480 -11.633 1.00 27.58 305 GLU A O 1
ATOM 2166 N N . VAL A 1 306 ? 65.122 13.892 -11.948 1.00 27.86 306 VAL A N 1
ATOM 2167 C CA . VAL A 1 306 ? 64.295 14.404 -10.858 1.00 27.42 306 VAL A CA 1
ATOM 2168 C C . VAL A 1 306 ? 65.048 14.315 -9.525 1.00 25.28 306 VAL A C 1
ATOM 2169 O O . VAL A 1 306 ? 65.078 15.273 -8.782 1.00 26.08 306 VAL A O 1
ATOM 2173 N N . LEU A 1 307 ? 65.645 13.158 -9.216 1.00 23.56 307 LEU A N 1
ATOM 2174 C CA . LEU A 1 307 ? 66.343 13.042 -7.948 1.00 23.36 307 LEU A CA 1
ATOM 2175 C C . LEU A 1 307 ? 67.535 14.014 -7.867 1.00 24.11 307 LEU A C 1
ATOM 2176 O O . LEU A 1 307 ? 67.753 14.628 -6.826 1.00 23.33 307 LEU A O 1
ATOM 2181 N N . LEU A 1 308 ? 68.318 14.133 -8.932 1.00 24.39 308 LEU A N 1
ATOM 2182 C CA . LEU A 1 308 ? 69.476 15.037 -8.880 1.00 25.25 308 LEU A CA 1
ATOM 2183 C C . LEU A 1 308 ? 69.046 16.476 -8.615 1.00 26.22 308 LEU A C 1
ATOM 2184 O O . LEU A 1 308 ? 69.692 17.189 -7.856 1.00 25.65 308 LEU A O 1
ATOM 2189 N N . GLY A 1 309 ? 67.890 16.835 -9.192 1.00 26.10 309 GLY A N 1
ATOM 2190 C CA . GLY A 1 309 ? 67.294 18.127 -8.953 1.00 26.05 309 GLY A CA 1
ATOM 2191 C C . GLY A 1 309 ? 66.825 18.340 -7.541 1.00 25.58 309 GLY A C 1
ATOM 2192 O O . GLY A 1 309 ? 67.089 19.400 -6.975 1.00 27.80 309 GLY A O 1
ATOM 2193 N N . ILE A 1 310 ? 66.184 17.333 -6.962 1.00 25.85 310 ILE A N 1
ATOM 2194 C CA . ILE A 1 310 ? 65.716 17.389 -5.589 1.00 26.99 310 ILE A CA 1
ATOM 2195 C C . ILE A 1 310 ? 66.899 17.623 -4.643 1.00 25.72 310 ILE A C 1
ATOM 2196 O O . ILE A 1 310 ? 66.843 18.450 -3.771 1.00 25.10 310 ILE A O 1
ATOM 2201 N N . VAL A 1 311 ? 67.987 16.878 -4.833 1.00 25.42 311 VAL A N 1
ATOM 2202 C CA . VAL A 1 311 ? 69.121 16.972 -3.920 1.00 24.06 311 VAL A CA 1
ATOM 2203 C C . VAL A 1 311 ? 69.824 18.335 -4.020 1.00 24.15 311 VAL A C 1
ATOM 2204 O O . VAL A 1 311 ? 70.223 18.925 -3.013 1.00 25.53 311 VAL A O 1
ATOM 2208 N N . ALA A 1 312 ? 70.019 18.795 -5.229 1.00 24.40 312 ALA A N 1
ATOM 2209 C CA . ALA A 1 312 ? 70.626 20.081 -5.473 1.00 27.12 312 ALA A CA 1
ATOM 2210 C C . ALA A 1 312 ? 69.775 21.236 -4.918 1.00 29.27 312 ALA A C 1
ATOM 2211 O O . ALA A 1 312 ? 70.340 22.248 -4.493 1.00 31.65 312 ALA A O 1
ATOM 2213 N N . GLU A 1 313 ? 68.467 21.060 -4.882 1.00 28.80 313 GLU A N 1
ATOM 2214 C CA . GLU A 1 313 ? 67.535 22.047 -4.288 1.00 32.01 313 GLU A CA 1
ATOM 2215 C C . GLU A 1 313 ? 67.470 22.123 -2.756 1.00 32.70 313 GLU A C 1
ATOM 2216 O O . GLU A 1 313 ? 66.976 23.102 -2.191 1.00 31.35 313 GLU A O 1
ATOM 2222 N N . LEU A 1 314 ? 67.992 21.112 -2.063 1.00 28.88 314 LEU A N 1
ATOM 2223 C CA . LEU A 1 314 ? 67.984 21.090 -0.608 1.00 29.96 314 LEU A CA 1
ATOM 2224 C C . LEU A 1 314 ? 68.910 22.166 -0.120 1.00 31.15 314 LEU A C 1
ATOM 2225 O O . LEU A 1 314 ? 69.848 22.570 -0.834 1.00 33.77 314 LEU A O 1
ATOM 2230 N N . ASP A 1 315 ? 68.721 22.583 1.130 1.00 33.31 315 ASP A N 1
ATOM 2231 C CA . ASP A 1 315 ? 69.573 23.620 1.735 1.00 35.05 315 ASP A CA 1
ATOM 2232 C C . ASP A 1 315 ? 70.800 22.970 2.363 1.00 34.25 315 ASP A C 1
ATOM 2233 O O . ASP A 1 315 ? 71.107 23.199 3.524 1.00 42.58 315 ASP A O 1
ATOM 2238 N N . ALA A 1 316 ? 71.477 22.115 1.607 1.00 30.18 316 ALA A N 1
ATOM 2239 C CA . ALA A 1 316 ? 72.543 21.302 2.157 1.00 25.66 316 ALA A CA 1
ATOM 2240 C C . ALA A 1 316 ? 73.914 21.711 1.651 1.00 25.20 316 ALA A C 1
ATOM 2241 O O . ALA A 1 316 ? 74.872 21.343 2.294 1.00 23.79 316 ALA A O 1
ATOM 2243 N N . GLY A 1 317 ? 74.042 22.434 0.558 1.00 24.14 317 GLY A N 1
ATOM 2244 C CA . GLY A 1 317 ? 75.344 22.737 -0.013 1.00 23.58 317 GLY A CA 1
ATOM 2245 C C . GLY A 1 317 ? 75.809 21.681 -0.994 1.00 21.97 317 GLY A C 1
ATOM 2246 O O . GLY A 1 317 ? 76.978 21.654 -1.368 1.00 24.46 317 GLY A O 1
ATOM 2247 N N . LEU A 1 318 ? 74.962 20.734 -1.352 1.00 21.97 318 LEU A N 1
ATOM 2248 C CA . LEU A 1 318 ? 75.326 19.695 -2.333 1.00 21.83 318 LEU A CA 1
ATOM 2249 C C . LEU A 1 318 ? 75.106 20.205 -3.714 1.00 23.15 318 LEU A C 1
ATOM 2250 O O . LEU A 1 318 ? 73.983 20.090 -4.250 1.00 28.61 318 LEU A O 1
ATOM 2255 N N . THR A 1 319 ? 76.159 20.716 -4.328 1.00 21.60 319 THR A N 1
ATOM 2256 C CA . THR A 1 319 ? 76.038 21.231 -5.671 1.00 21.25 319 THR A CA 1
ATOM 2257 C C . THR A 1 319 ? 76.006 20.107 -6.683 1.00 20.60 319 THR A C 1
ATOM 2258 O O . THR A 1 319 ? 76.371 18.955 -6.380 1.00 20.50 319 THR A O 1
ATOM 2262 N N . ARG A 1 320 ? 75.557 20.360 -7.899 1.00 21.83 320 ARG A N 1
ATOM 2263 C CA . ARG A 1 320 ? 75.523 19.310 -8.901 1.00 22.16 320 ARG A CA 1
ATOM 2264 C C . ARG A 1 320 ? 76.894 18.579 -9.092 1.00 21.13 320 ARG A C 1
ATOM 2265 O O . ARG A 1 320 ? 76.920 17.370 -9.196 1.00 19.44 320 ARG A O 1
ATOM 2273 N N . PRO A 1 321 ? 78.012 19.335 -9.100 1.00 20.57 321 PRO A N 1
ATOM 2274 C CA . PRO A 1 321 ? 79.262 18.620 -9.312 1.00 19.69 321 PRO A CA 1
ATOM 2275 C C . PRO A 1 321 ? 79.674 17.822 -8.099 1.00 19.16 321 PRO A C 1
ATOM 2276 O O . PRO A 1 321 ? 80.282 16.779 -8.267 1.00 19.36 321 PRO A O 1
ATOM 2280 N N . LEU A 1 322 ? 79.369 18.267 -6.913 1.00 18.18 322 LEU A N 1
ATOM 2281 C CA . LEU A 1 322 ? 79.673 17.446 -5.696 1.00 19.38 322 LEU A CA 1
ATOM 2282 C C . LEU A 1 322 ? 78.820 16.200 -5.688 1.00 19.35 322 LEU A C 1
ATOM 2283 O O . LEU A 1 322 ? 79.295 15.067 -5.350 1.00 16.75 322 LEU A O 1
ATOM 2288 N N . ILE A 1 323 ? 77.552 16.311 -6.038 1.00 19.04 323 ILE A N 1
ATOM 2289 C CA . ILE A 1 323 ? 76.687 15.141 -6.043 1.00 19.10 323 ILE A CA 1
ATOM 2290 C C . ILE A 1 323 ? 77.170 14.151 -7.056 1.00 18.72 323 ILE A C 1
ATOM 2291 O O . ILE A 1 323 ? 77.287 12.956 -6.778 1.00 19.03 323 ILE A O 1
ATOM 2296 N N . GLY A 1 324 ? 77.529 14.612 -8.242 1.00 17.14 324 GLY A N 1
ATOM 2297 C CA . GLY A 1 324 ? 77.981 13.771 -9.266 1.00 17.79 324 GLY A CA 1
ATOM 2298 C C . GLY A 1 324 ? 79.259 13.065 -8.909 1.00 17.19 324 GLY A C 1
ATOM 2299 O O . GLY A 1 324 ? 79.398 11.869 -9.155 1.00 18.07 324 GLY A O 1
ATOM 2300 N N . ALA A 1 325 ? 80.210 13.826 -8.392 1.00 16.22 325 ALA A N 1
ATOM 2301 C CA . ALA A 1 325 ? 81.497 13.270 -8.103 1.00 15.15 325 ALA A CA 1
ATOM 2302 C C . ALA A 1 325 ? 81.396 12.251 -6.972 1.00 15.49 325 ALA A C 1
ATOM 2303 O O . ALA A 1 325 ? 81.961 11.217 -7.087 1.00 15.55 325 ALA A O 1
ATOM 2305 N N . PHE A 1 326 ? 80.712 12.612 -5.906 1.00 15.39 326 PHE A N 1
ATOM 2306 C CA . PHE A 1 326 ? 80.589 11.692 -4.785 1.00 14.95 326 PHE A CA 1
ATOM 2307 C C . PHE A 1 326 ? 79.761 10.467 -5.157 1.00 14.65 326 PHE A C 1
ATOM 2308 O O . PHE A 1 326 ? 80.091 9.334 -4.749 1.00 13.84 326 PHE A O 1
ATOM 2316 N N . SER A 1 327 ? 78.735 10.659 -5.988 1.00 15.40 327 SER A N 1
ATOM 2317 C CA . SER A 1 327 ? 77.921 9.507 -6.374 1.00 16.51 327 SER A CA 1
ATOM 2318 C C . SER A 1 327 ? 78.691 8.559 -7.329 1.00 16.68 327 SER A C 1
ATOM 2319 O O . SER A 1 327 ? 78.578 7.334 -7.273 1.00 15.83 327 SER A O 1
ATOM 2322 N N . ARG A 1 328 ? 79.514 9.077 -8.223 1.00 15.48 328 ARG A N 1
ATOM 2323 C CA . ARG A 1 328 ? 80.329 8.280 -9.063 1.00 16.03 328 ARG A CA 1
ATOM 2324 C C . ARG A 1 328 ? 81.363 7.557 -8.262 1.00 16.02 328 ARG A C 1
ATOM 2325 O O . ARG A 1 328 ? 81.652 6.395 -8.528 1.00 17.76 328 ARG A O 1
ATOM 2333 N N . TYR A 1 329 ? 81.940 8.191 -7.256 1.00 15.29 329 TYR A N 1
ATOM 2334 C CA . TYR A 1 329 ? 82.910 7.529 -6.386 1.00 15.97 329 TYR A CA 1
ATOM 2335 C C . TYR A 1 329 ? 82.227 6.359 -5.649 1.00 15.52 329 TYR A C 1
ATOM 2336 O O . TYR A 1 329 ? 82.864 5.313 -5.471 1.00 16.71 329 TYR A O 1
ATOM 2345 N N . THR A 1 330 ? 81.022 6.595 -5.209 1.00 15.58 330 THR A N 1
ATOM 2346 C CA . THR A 1 330 ? 80.271 5.620 -4.400 1.00 15.99 330 THR A CA 1
ATOM 2347 C C . THR A 1 330 ? 79.817 4.472 -5.263 1.00 16.16 330 THR A C 1
ATOM 2348 O O . THR A 1 330 ? 80.002 3.267 -4.892 1.00 17.41 330 THR A O 1
ATOM 2352 N N . LEU A 1 331 ? 79.253 4.751 -6.430 1.00 15.96 331 LEU A N 1
ATOM 2353 C CA . LEU A 1 331 ? 78.698 3.701 -7.289 1.00 16.80 331 LEU A CA 1
ATOM 2354 C C . LEU A 1 331 ? 79.713 3.047 -8.215 1.00 18.89 331 LEU A C 1
ATOM 2355 O O . LEU A 1 331 ? 79.418 1.960 -8.782 1.00 20.36 331 LEU A O 1
ATOM 2360 N N . GLY A 1 332 ? 80.803 3.732 -8.439 1.00 18.89 332 GLY A N 1
ATOM 2361 C CA . GLY A 1 332 ? 81.786 3.305 -9.462 1.00 20.88 332 GLY A CA 1
ATOM 2362 C C . GLY A 1 332 ? 81.431 3.899 -10.784 1.00 21.53 332 GLY A C 1
ATOM 2363 O O . GLY A 1 332 ? 80.284 4.249 -11.085 1.00 21.22 332 GLY A O 1
ATOM 2364 N N . GLY A 1 333 ? 82.437 3.999 -11.634 1.00 23.49 333 GLY A N 1
ATOM 2365 C CA . GLY A 1 333 ? 82.258 4.629 -12.929 1.00 25.24 333 GLY A CA 1
ATOM 2366 C C . GLY A 1 333 ? 81.379 3.868 -13.892 1.00 26.50 333 GLY A C 1
ATOM 2367 O O . GLY A 1 333 ? 80.673 4.500 -14.657 1.00 29.30 333 GLY A O 1
ATOM 2368 N N . GLU A 1 334 ? 81.316 2.553 -13.799 1.00 28.29 334 GLU A N 1
ATOM 2369 C CA . GLU A 1 334 ? 80.432 1.764 -14.683 1.00 31.19 334 GLU A CA 1
ATOM 2370 C C . GLU A 1 334 ? 78.979 2.018 -14.410 1.00 30.17 334 GLU A C 1
ATOM 2371 O O . GLU A 1 334 ? 78.205 2.315 -15.327 1.00 28.97 334 GLU A O 1
ATOM 2377 N N . VAL A 1 335 ? 78.583 1.989 -13.127 1.00 26.05 335 VAL A N 1
ATOM 2378 C CA . VAL A 1 335 ? 77.217 2.327 -12.847 1.00 26.50 335 VAL A CA 1
ATOM 2379 C C . VAL A 1 335 ? 76.953 3.814 -13.019 1.00 24.05 335 VAL A C 1
ATOM 2380 O O . VAL A 1 335 ? 75.882 4.212 -13.432 1.00 25.68 335 VAL A O 1
ATOM 2384 N N . GLY A 1 336 ? 77.935 4.658 -12.661 1.00 23.66 336 GLY A N 1
ATOM 2385 C CA . GLY A 1 336 ? 77.711 6.060 -12.879 1.00 23.44 336 GLY A CA 1
ATOM 2386 C C . GLY A 1 336 ? 77.449 6.405 -14.336 1.00 24.66 336 GLY A C 1
ATOM 2387 O O . GLY A 1 336 ? 76.589 7.225 -14.654 1.00 23.32 336 GLY A O 1
ATOM 2388 N N . ASP A 1 337 ? 78.209 5.737 -15.199 1.00 27.61 337 ASP A N 1
ATOM 2389 C CA . ASP A 1 337 ? 78.063 5.945 -16.684 1.00 30.88 337 ASP A CA 1
ATOM 2390 C C . ASP A 1 337 ? 76.714 5.461 -17.134 1.00 30.29 337 ASP A C 1
ATOM 2391 O O . ASP A 1 337 ? 76.042 6.146 -17.867 1.00 30.94 337 ASP A O 1
ATOM 2396 N N . MET A 1 338 ? 76.258 4.320 -16.611 1.00 29.54 338 MET A N 1
ATOM 2397 C CA . MET A 1 338 ? 74.928 3.799 -16.960 1.00 30.06 338 MET A CA 1
ATOM 2398 C C . MET A 1 338 ? 73.791 4.704 -16.618 1.00 30.56 338 MET A C 1
ATOM 2399 O O . MET A 1 338 ? 72.836 4.806 -17.348 1.00 32.06 338 MET A O 1
ATOM 2404 N N . ILE A 1 339 ? 73.884 5.357 -15.467 1.00 29.45 339 ILE A N 1
ATOM 2405 C CA . ILE A 1 339 ? 72.923 6.305 -15.017 1.00 31.91 339 ILE A CA 1
ATOM 2406 C C . ILE A 1 339 ? 73.022 7.660 -15.733 1.00 30.80 339 ILE A C 1
ATOM 2407 O O . ILE A 1 339 ? 72.114 8.454 -15.665 1.00 32.86 339 ILE A O 1
ATOM 2412 N N . GLY A 1 340 ? 74.186 7.951 -16.279 1.00 27.66 340 GLY A N 1
ATOM 2413 C CA . GLY A 1 340 ? 74.426 9.246 -16.924 1.00 27.17 340 GLY A CA 1
ATOM 2414 C C . GLY A 1 340 ? 74.985 10.321 -16.049 1.00 26.71 340 GLY A C 1
ATOM 2415 O O . GLY A 1 340 ? 74.797 11.499 -16.354 1.00 26.36 340 GLY A O 1
ATOM 2416 N N . LEU A 1 341 ? 75.667 9.952 -14.952 1.00 23.70 341 LEU A N 1
ATOM 2417 C CA . LEU A 1 341 ? 76.248 10.985 -14.087 1.00 23.01 341 LEU A CA 1
ATOM 2418 C C . LEU A 1 341 ? 77.456 11.590 -14.787 1.00 22.85 341 LEU A C 1
ATOM 2419 O O . LEU A 1 341 ? 78.368 10.854 -15.176 1.00 23.65 341 LEU A O 1
ATOM 2424 N N . ALA A 1 342 ? 77.430 12.909 -14.935 1.00 23.45 342 ALA A N 1
ATOM 2425 C CA . ALA A 1 342 ? 78.514 13.600 -15.628 1.00 23.49 342 ALA A CA 1
ATOM 2426 C C . ALA A 1 342 ? 79.872 13.364 -14.917 1.00 23.35 342 ALA A C 1
ATOM 2427 O O . ALA A 1 342 ? 79.940 13.367 -13.659 1.00 22.91 342 ALA A O 1
ATOM 2429 N N . LYS A 1 343 ? 80.915 13.256 -15.727 1.00 23.78 343 LYS A N 1
ATOM 2430 C CA . LYS A 1 343 ? 82.262 13.051 -15.213 1.00 24.04 343 LYS A CA 1
ATOM 2431 C C . LYS A 1 343 ? 82.810 14.279 -14.493 1.00 22.08 343 LYS A C 1
ATOM 2432 O O . LYS A 1 343 ? 82.658 15.413 -14.935 1.00 20.66 343 LYS A O 1
ATOM 2438 N N . GLN A 1 344 ? 83.406 14.035 -13.316 1.00 20.87 344 GLN A N 1
ATOM 2439 C CA . GLN A 1 344 ? 84.052 15.057 -12.510 1.00 17.90 344 GLN A CA 1
ATOM 2440 C C . GLN A 1 344 ? 85.433 14.520 -12.108 1.00 18.15 344 GLN A C 1
ATOM 2441 O O . GLN A 1 344 ? 85.689 14.340 -10.912 1.00 17.50 344 GLN A O 1
ATOM 2447 N N . PRO A 1 345 ? 86.364 14.378 -13.058 1.00 18.32 345 PRO A N 1
ATOM 2448 C CA . PRO A 1 345 ? 87.631 13.709 -12.742 1.00 18.62 345 PRO A CA 1
ATOM 2449 C C . PRO A 1 345 ? 88.473 14.377 -11.708 1.00 19.80 345 PRO A C 1
ATOM 2450 O O . PRO A 1 345 ? 89.022 13.639 -10.849 1.00 19.62 345 PRO A O 1
ATOM 2454 N N . VAL A 1 346 ? 88.528 15.663 -11.640 1.00 19.20 346 VAL A N 1
ATOM 2455 C CA . VAL A 1 346 ? 89.320 16.322 -10.582 1.00 20.36 346 VAL A CA 1
ATOM 2456 C C . VAL A 1 346 ? 88.715 16.053 -9.203 1.00 18.57 346 VAL A C 1
ATOM 2457 O O . VAL A 1 346 ? 89.427 15.528 -8.321 1.00 19.23 346 VAL A O 1
ATOM 2461 N N . LEU A 1 347 ? 87.407 16.294 -9.007 1.00 17.15 347 LEU A N 1
ATOM 2462 C CA . LEU A 1 347 ? 86.833 16.038 -7.737 1.00 16.37 347 LEU A CA 1
ATOM 2463 C C . LEU A 1 347 ? 86.805 14.569 -7.432 1.00 16.16 347 LEU A C 1
ATOM 2464 O O . LEU A 1 347 ? 87.032 14.209 -6.285 1.00 15.35 347 LEU A O 1
ATOM 2469 N N . GLU A 1 348 ? 86.578 13.716 -8.392 1.00 16.12 348 GLU A N 1
ATOM 2470 C CA . GLU A 1 348 ? 86.587 12.271 -8.092 1.00 17.88 348 GLU A CA 1
ATOM 2471 C C . GLU A 1 348 ? 87.956 11.776 -7.616 1.00 18.45 348 GLU A C 1
ATOM 2472 O O . GLU A 1 348 ? 88.045 10.940 -6.710 1.00 17.49 348 GLU A O 1
ATOM 2478 N N . ARG A 1 349 ? 89.027 12.304 -8.161 1.00 18.64 349 ARG A N 1
ATOM 2479 C CA . ARG A 1 349 ? 90.366 11.925 -7.721 1.00 20.90 349 ARG A CA 1
ATOM 2480 C C . ARG A 1 349 ? 90.671 12.532 -6.337 1.00 19.34 349 ARG A C 1
ATOM 2481 O O . ARG A 1 349 ? 91.278 11.821 -5.520 1.00 21.17 349 ARG A O 1
ATOM 2489 N N . LEU A 1 350 ? 90.259 13.742 -6.037 1.00 17.91 350 LEU A N 1
ATOM 2490 C CA . LEU A 1 350 ? 90.424 14.323 -4.736 1.00 18.60 350 LEU A CA 1
ATOM 2491 C C . LEU A 1 350 ? 89.685 13.435 -3.706 1.00 17.92 350 LEU A C 1
ATOM 2492 O O . LEU A 1 350 ? 90.201 13.185 -2.606 1.00 18.94 350 LEU A O 1
ATOM 2497 N N . ILE A 1 351 ? 88.464 13.067 -4.028 1.00 16.66 351 ILE A N 1
ATOM 2498 C CA . ILE A 1 351 ? 87.645 12.247 -3.118 1.00 14.93 351 ILE A CA 1
ATOM 2499 C C . ILE A 1 351 ? 88.229 10.898 -2.935 1.00 16.03 351 ILE A C 1
ATOM 2500 O O . ILE A 1 351 ? 88.361 10.428 -1.782 1.00 15.77 351 ILE A O 1
ATOM 2505 N N . ALA A 1 352 ? 88.674 10.227 -4.003 1.00 16.95 352 ALA A N 1
ATOM 2506 C CA . ALA A 1 352 ? 89.238 8.910 -3.794 1.00 17.63 352 ALA A CA 1
ATOM 2507 C C . ALA A 1 352 ? 90.497 8.927 -2.966 1.00 19.03 352 ALA A C 1
ATOM 2508 O O . ALA A 1 352 ? 90.764 7.944 -2.207 1.00 21.10 352 ALA A O 1
ATOM 2510 N N . THR A 1 353 ? 91.335 9.937 -3.087 1.00 18.91 353 THR A N 1
ATOM 2511 C CA . THR A 1 353 ? 92.556 10.045 -2.321 1.00 22.00 353 THR A CA 1
ATOM 2512 C C . THR A 1 353 ? 92.325 10.461 -0.887 1.00 22.32 353 THR A C 1
ATOM 2513 O O . THR A 1 353 ? 93.117 10.077 -0.006 1.00 24.68 353 THR A O 1
ATOM 2517 N N . ALA A 1 354 ? 91.296 11.264 -0.608 1.00 18.13 354 ALA A N 1
ATOM 2518 C CA . ALA A 1 354 ? 91.199 11.853 0.723 1.00 17.43 354 ALA A CA 1
ATOM 2519 C C . ALA A 1 354 ? 89.980 11.431 1.512 1.00 15.70 354 ALA A C 1
ATOM 2520 O O . ALA A 1 354 ? 90.000 11.545 2.748 1.00 15.15 354 ALA A O 1
ATOM 2522 N N . TRP A 1 355 ? 88.924 10.936 0.891 1.00 14.54 355 TRP A N 1
ATOM 2523 C CA . TRP A 1 355 ? 87.762 10.543 1.681 1.00 13.94 355 TRP A CA 1
ATOM 2524 C C . TRP A 1 355 ? 88.123 9.453 2.693 1.00 14.43 355 TRP A C 1
ATOM 2525 O O . TRP A 1 355 ? 87.683 9.562 3.837 1.00 14.18 355 TRP A O 1
ATOM 2536 N N . PRO A 1 356 ? 88.978 8.487 2.338 1.00 14.89 356 PRO A N 1
ATOM 2537 C CA . PRO A 1 356 ? 89.325 7.486 3.391 1.00 15.12 356 PRO A CA 1
ATOM 2538 C C . PRO A 1 356 ? 90.092 8.117 4.547 1.00 14.04 356 PRO A C 1
ATOM 2539 O O . PRO A 1 356 ? 90.072 7.557 5.641 1.00 13.53 356 PRO A O 1
ATOM 2543 N N . LEU A 1 357 ? 90.762 9.244 4.334 1.00 14.73 357 LEU A N 1
ATOM 2544 C CA A LEU A 1 357 ? 91.449 9.930 5.425 0.50 14.57 357 LEU A CA 1
ATOM 2545 C CA B LEU A 1 357 ? 91.452 9.929 5.427 0.50 15.10 357 LEU A CA 1
ATOM 2546 C C . LEU A 1 357 ? 90.474 10.596 6.335 1.00 14.04 357 LEU A C 1
ATOM 2547 O O . LEU A 1 357 ? 90.653 10.580 7.556 1.00 13.86 357 LEU A O 1
ATOM 2556 N N . LEU A 1 358 ? 89.429 11.172 5.751 1.00 13.36 358 LEU A N 1
ATOM 2557 C CA . LEU A 1 358 ? 88.390 11.799 6.589 1.00 14.57 358 LEU A CA 1
ATOM 2558 C C . LEU A 1 358 ? 87.733 10.711 7.411 1.00 12.55 358 LEU A C 1
ATOM 2559 O O . LEU A 1 358 ? 87.468 10.887 8.582 1.00 12.61 358 LEU A O 1
ATOM 2564 N N . VAL A 1 359 ? 87.459 9.550 6.784 1.00 12.26 359 VAL A N 1
ATOM 2565 C CA . VAL A 1 359 ? 86.827 8.477 7.523 1.00 12.45 359 VAL A CA 1
ATOM 2566 C C . VAL A 1 359 ? 87.727 8.027 8.676 1.00 12.38 359 VAL A C 1
ATOM 2567 O O . VAL A 1 359 ? 87.277 7.863 9.820 1.00 12.47 359 VAL A O 1
ATOM 2571 N N . ALA A 1 360 ? 89.017 7.780 8.385 1.00 13.12 360 ALA A N 1
ATOM 2572 C CA . ALA A 1 360 ? 89.913 7.382 9.449 1.00 13.17 360 ALA A CA 1
ATOM 2573 C C . ALA A 1 360 ? 90.009 8.379 10.569 1.00 13.09 360 ALA A C 1
ATOM 2574 O O . ALA A 1 360 ? 90.113 8.041 11.723 1.00 13.19 360 ALA A O 1
ATOM 2576 N N . PHE A 1 361 ? 89.997 9.662 10.220 1.00 12.79 361 PHE A N 1
ATOM 2577 C CA . PHE A 1 361 ? 89.999 10.710 11.256 1.00 13.96 361 PHE A CA 1
ATOM 2578 C C . PHE A 1 361 ? 88.723 10.616 12.112 1.00 13.43 361 PHE A C 1
ATOM 2579 O O . PHE A 1 361 ? 88.765 10.689 13.336 1.00 14.18 361 PHE A O 1
ATOM 2587 N N . ARG A 1 362 ? 87.566 10.497 11.456 1.00 13.03 362 ARG A N 1
ATOM 2588 C CA . ARG A 1 362 ? 86.301 10.429 12.227 1.00 14.04 362 ARG A CA 1
ATOM 2589 C C . ARG A 1 362 ? 86.176 9.176 13.087 1.00 14.95 362 ARG A C 1
ATOM 2590 O O . ARG A 1 362 ? 85.535 9.212 14.111 1.00 16.12 362 ARG A O 1
ATOM 2598 N N . GLU A 1 363 ? 86.852 8.125 12.635 1.00 14.20 363 GLU A N 1
ATOM 2599 C CA . GLU A 1 363 ? 86.984 6.890 13.418 1.00 16.58 363 GLU A CA 1
ATOM 2600 C C . GLU A 1 363 ? 88.002 6.926 14.498 1.00 17.49 363 GLU A C 1
ATOM 2601 O O . GLU A 1 363 ? 88.169 5.923 15.201 1.00 20.78 363 GLU A O 1
ATOM 2607 N N . GLY A 1 364 ? 88.710 8.025 14.650 1.00 16.00 364 GLY A N 1
ATOM 2608 C CA . GLY A 1 364 ? 89.656 8.195 15.731 1.00 17.98 364 GLY A CA 1
ATOM 2609 C C . GLY A 1 364 ? 90.984 7.481 15.500 1.00 19.54 364 GLY A C 1
ATOM 2610 O O . GLY A 1 364 ? 91.739 7.309 16.460 1.00 22.04 364 GLY A O 1
ATOM 2611 N N . LEU A 1 365 ? 91.327 7.169 14.259 1.00 18.30 365 LEU A N 1
ATOM 2612 C CA . LEU A 1 365 ? 92.485 6.389 13.985 1.00 18.34 365 LEU A CA 1
ATOM 2613 C C . LEU A 1 365 ? 93.714 7.174 13.596 1.00 18.64 365 LEU A C 1
ATOM 2614 O O . LEU A 1 365 ? 94.828 6.610 13.661 1.00 18.47 365 LEU A O 1
ATOM 2619 N N . ILE A 1 366 ? 93.544 8.381 13.100 1.00 16.80 366 ILE A N 1
ATOM 2620 C CA . ILE A 1 366 ? 94.658 9.222 12.690 1.00 18.51 366 ILE A CA 1
ATOM 2621 C C . ILE A 1 366 ? 94.464 10.614 13.168 1.00 20.75 366 ILE A C 1
ATOM 2622 O O . ILE A 1 366 ? 93.327 11.069 13.376 1.00 20.61 366 ILE A O 1
ATOM 2627 N N . PRO A 1 367 ? 95.563 11.400 13.264 1.00 23.24 367 PRO A N 1
ATOM 2628 C CA . PRO A 1 367 ? 95.394 12.797 13.521 1.00 24.42 367 PRO A CA 1
ATOM 2629 C C . PRO A 1 367 ? 94.713 13.502 12.338 1.00 22.80 367 PRO A C 1
ATOM 2630 O O . PRO A 1 367 ? 94.648 12.995 11.236 1.00 22.41 367 PRO A O 1
ATOM 2634 N N . LEU A 1 368 ? 94.213 14.696 12.575 1.00 24.02 368 LEU A N 1
ATOM 2635 C CA . LEU A 1 368 ? 93.604 15.502 11.574 1.00 22.43 368 LEU A CA 1
ATOM 2636 C C . LEU A 1 368 ? 94.440 15.594 10.275 1.00 23.68 368 LEU A C 1
ATOM 2637 O O . LEU A 1 368 ? 95.596 16.070 10.326 1.00 25.21 368 LEU A O 1
ATOM 2642 N N . PRO A 1 369 ? 93.917 15.138 9.134 1.00 21.25 369 PRO A N 1
ATOM 2643 C CA . PRO A 1 369 ? 94.685 15.016 7.944 1.00 22.25 369 PRO A CA 1
ATOM 2644 C C . PRO A 1 369 ? 94.649 16.286 7.139 1.00 24.10 369 PRO A C 1
ATOM 2645 O O . PRO A 1 369 ? 93.663 17.008 7.132 1.00 22.66 369 PRO A O 1
ATOM 2649 N N . ALA A 1 370 ? 95.733 16.541 6.429 1.00 24.87 370 ALA A N 1
ATOM 2650 C CA . ALA A 1 370 ? 95.833 17.681 5.525 1.00 26.97 370 ALA A CA 1
ATOM 2651 C C . ALA A 1 370 ? 95.216 17.257 4.215 1.00 26.94 370 ALA A C 1
ATOM 2652 O O . ALA A 1 370 ? 95.764 16.444 3.503 1.00 32.15 370 ALA A O 1
ATOM 2654 N N . VAL A 1 371 ? 93.993 17.652 3.979 1.00 25.12 371 VAL A N 1
ATOM 2655 C CA . VAL A 1 371 ? 93.306 17.304 2.748 1.00 25.23 371 VAL A CA 1
ATOM 2656 C C . VAL A 1 371 ? 92.796 18.600 2.129 1.00 25.72 371 VAL A C 1
ATOM 2657 O O . VAL A 1 371 ? 92.697 19.606 2.779 1.00 26.80 371 VAL A O 1
ATOM 2661 N N . PRO A 1 372 ? 92.466 18.564 0.845 1.00 26.86 372 PRO A N 1
ATOM 2662 C CA . PRO A 1 372 ? 91.847 19.739 0.223 1.00 26.19 372 PRO A CA 1
ATOM 2663 C C . PRO A 1 372 ? 90.613 20.229 0.952 1.00 25.10 372 PRO A C 1
ATOM 2664 O O . PRO A 1 372 ? 89.822 19.426 1.424 1.00 24.31 372 PRO A O 1
ATOM 2668 N N . ALA A 1 373 ? 90.406 21.538 1.014 1.00 23.19 373 ALA A N 1
ATOM 2669 C CA . ALA A 1 373 ? 89.307 22.143 1.710 1.00 21.89 373 ALA A CA 1
ATOM 2670 C C . ALA A 1 373 ? 87.968 21.628 1.226 1.00 22.06 373 ALA A C 1
ATOM 2671 O O . ALA A 1 373 ? 86.999 21.492 2.045 1.00 20.51 373 ALA A O 1
ATOM 2673 N N . VAL A 1 374 ? 87.853 21.326 -0.061 1.00 20.09 374 VAL A N 1
ATOM 2674 C CA . VAL A 1 374 ? 86.526 20.897 -0.588 1.00 19.41 374 VAL A CA 1
ATOM 2675 C C . VAL A 1 374 ? 86.108 19.560 0.100 1.00 17.36 374 VAL A C 1
ATOM 2676 O O . VAL A 1 374 ? 84.934 19.243 0.139 1.00 17.16 374 VAL A O 1
ATOM 2680 N N . LEU A 1 375 ? 87.051 18.759 0.589 1.00 16.47 375 LEU A N 1
ATOM 2681 C CA . LEU A 1 375 ? 86.652 17.536 1.319 1.00 15.38 375 LEU A CA 1
ATOM 2682 C C . LEU A 1 375 ? 85.845 17.879 2.517 1.00 14.24 375 LEU A C 1
ATOM 2683 O O . LEU A 1 375 ? 84.885 17.161 2.783 1.00 13.97 375 LEU A O 1
ATOM 2688 N N . TRP A 1 376 ? 86.248 18.859 3.264 1.00 15.07 376 TRP A N 1
ATOM 2689 C CA . TRP A 1 376 ? 85.493 19.217 4.476 1.00 14.77 376 TRP A CA 1
ATOM 2690 C C . TRP A 1 376 ? 84.154 19.797 4.086 1.00 14.16 376 TRP A C 1
ATOM 2691 O O . TRP A 1 376 ? 83.138 19.534 4.767 1.00 14.51 376 TRP A O 1
ATOM 2702 N N . THR A 1 377 ? 84.094 20.583 3.008 1.00 14.27 377 THR A N 1
ATOM 2703 C CA . THR A 1 377 ? 82.837 21.105 2.505 1.00 15.78 377 THR A CA 1
ATOM 2704 C C . THR A 1 377 ? 81.896 19.979 2.099 1.00 15.14 377 THR A C 1
ATOM 2705 O O . THR A 1 377 ? 80.703 20.032 2.366 1.00 14.38 377 THR A O 1
ATOM 2709 N N . LEU A 1 378 ? 82.401 18.994 1.402 1.00 14.46 378 LEU A N 1
ATOM 2710 C CA . LEU A 1 378 ? 81.627 17.851 0.971 1.00 14.11 378 LEU A CA 1
ATOM 2711 C C . LEU A 1 378 ? 81.099 17.095 2.184 1.00 13.68 378 LEU A C 1
ATOM 2712 O O . LEU A 1 378 ? 79.903 16.772 2.240 1.00 12.66 378 LEU A O 1
ATOM 2717 N N . GLU A 1 379 ? 81.974 16.804 3.153 1.00 13.27 379 GLU A N 1
ATOM 2718 C CA . GLU A 1 379 ? 81.539 16.113 4.338 1.00 13.72 379 GLU A CA 1
ATOM 2719 C C . GLU A 1 379 ? 80.391 16.851 5.024 1.00 13.92 379 GLU A C 1
ATOM 2720 O O . GLU A 1 379 ? 79.394 16.227 5.452 1.00 13.97 379 GLU A O 1
ATOM 2726 N N . GLU A 1 380 ? 80.481 18.186 5.144 1.00 13.31 380 GLU A N 1
ATOM 2727 C CA . GLU A 1 380 ? 79.415 18.962 5.789 1.00 14.66 380 GLU A CA 1
ATOM 2728 C C . GLU A 1 380 ? 78.182 18.931 4.995 1.00 13.37 380 GLU A C 1
ATOM 2729 O O . GLU A 1 380 ? 77.090 18.855 5.585 1.00 13.83 380 GLU A O 1
ATOM 2735 N N . ALA A 1 381 ? 78.276 19.031 3.671 1.00 13.95 381 ALA A N 1
ATOM 2736 C CA . ALA A 1 381 ? 77.084 18.966 2.795 1.00 13.74 381 ALA A CA 1
ATOM 2737 C C . ALA A 1 381 ? 76.397 17.590 2.932 1.00 14.33 381 ALA A C 1
ATOM 2738 O O . ALA A 1 381 ? 75.138 17.543 3.004 1.00 14.06 381 ALA A O 1
ATOM 2740 N N . LEU A 1 382 ? 77.171 16.529 3.005 1.00 13.53 382 LEU A N 1
ATOM 2741 C CA . LEU A 1 382 ? 76.565 15.193 3.234 1.00 12.83 382 LEU A CA 1
ATOM 2742 C C . LEU A 1 382 ? 75.891 15.163 4.599 1.00 12.92 382 LEU A C 1
ATOM 2743 O O . LEU A 1 382 ? 74.795 14.560 4.704 1.00 12.59 382 LEU A O 1
ATOM 2748 N N . ARG A 1 383 ? 76.491 15.697 5.616 1.00 12.52 383 ARG A N 1
ATOM 2749 C CA . ARG A 1 383 ? 75.884 15.669 6.953 1.00 13.68 383 ARG A CA 1
ATOM 2750 C C . ARG A 1 383 ? 74.555 16.431 6.939 1.00 13.74 383 ARG A C 1
ATOM 2751 O O . ARG A 1 383 ? 73.560 15.922 7.456 1.00 13.69 383 ARG A O 1
ATOM 2759 N N . LYS A 1 384 ? 74.520 17.599 6.287 1.00 13.76 384 LYS A N 1
ATOM 2760 C CA . LYS A 1 384 ? 73.275 18.369 6.252 1.00 15.97 384 LYS A CA 1
ATOM 2761 C C . LYS A 1 384 ? 72.237 17.605 5.409 1.00 15.22 384 LYS A C 1
ATOM 2762 O O . LYS A 1 384 ? 71.016 17.609 5.773 1.00 15.26 384 LYS A O 1
ATOM 2768 N N . PHE A 1 385 ? 72.626 16.982 4.329 1.00 14.65 385 PHE A N 1
ATOM 2769 C CA . PHE A 1 385 ? 71.732 16.129 3.537 1.00 14.12 385 PHE A CA 1
ATOM 2770 C C . PHE A 1 385 ? 71.091 15.042 4.410 1.00 14.09 385 PHE A C 1
ATOM 2771 O O . PHE A 1 385 ? 69.858 14.848 4.355 1.00 15.00 385 PHE A O 1
ATOM 2779 N N . VAL A 1 386 ? 71.875 14.335 5.179 1.00 14.07 386 VAL A N 1
ATOM 2780 C CA . VAL A 1 386 ? 71.351 13.263 6.001 1.00 14.75 386 VAL A CA 1
ATOM 2781 C C . VAL A 1 386 ? 70.342 13.833 7.022 1.00 15.62 386 VAL A C 1
ATOM 2782 O O . VAL A 1 386 ? 69.277 13.226 7.220 1.00 17.48 386 VAL A O 1
ATOM 2786 N N . LEU A 1 387 ? 70.665 14.950 7.657 1.00 17.25 387 LEU A N 1
ATOM 2787 C CA . LEU A 1 387 ? 69.754 15.559 8.611 1.00 19.82 387 LEU A CA 1
ATOM 2788 C C . LEU A 1 387 ? 68.471 15.958 7.957 1.00 21.03 387 LEU A C 1
ATOM 2789 O O . LEU A 1 387 ? 67.376 15.765 8.544 1.00 23.39 387 LEU A O 1
ATOM 2794 N N . LEU A 1 388 ? 68.534 16.466 6.741 1.00 19.33 388 LEU A N 1
ATOM 2795 C CA . LEU A 1 388 ? 67.316 16.845 6.037 1.00 22.73 388 LEU A CA 1
ATOM 2796 C C . LEU A 1 388 ? 66.480 15.599 5.713 1.00 26.70 388 LEU A C 1
ATOM 2797 O O . LEU A 1 388 ? 65.246 15.645 5.839 1.00 27.71 388 LEU A O 1
ATOM 2802 N N . PHE A 1 389 ? 67.093 14.484 5.324 1.00 27.30 389 PHE A N 1
ATOM 2803 C CA . PHE A 1 389 ? 66.340 13.253 5.060 1.00 29.06 389 PHE A CA 1
ATOM 2804 C C . PHE A 1 389 ? 65.825 12.641 6.327 1.00 32.20 389 PHE A C 1
ATOM 2805 O O . PHE A 1 389 ? 64.753 12.051 6.276 1.00 36.29 389 PHE A O 1
ATOM 2813 N N . LEU A 1 390 ? 66.496 12.788 7.468 1.00 32.60 390 LEU A N 1
ATOM 2814 C CA . LEU A 1 390 ? 65.897 12.432 8.751 1.00 36.23 390 LEU A CA 1
ATOM 2815 C C . LEU A 1 390 ? 64.682 13.310 9.072 1.00 44.22 390 LEU A C 1
ATOM 2816 O O . LEU A 1 390 ? 63.640 12.783 9.461 1.00 53.21 390 LEU A O 1
ATOM 2821 N N . SER A 1 391 ? 64.815 14.633 8.943 1.00 49.77 391 SER A N 1
ATOM 2822 C CA . SER A 1 391 ? 63.703 15.559 9.219 1.00 54.70 391 SER A CA 1
ATOM 2823 C C . SER A 1 391 ? 62.458 15.294 8.389 1.00 61.10 391 SER A C 1
ATOM 2824 O O . SER A 1 391 ? 61.373 15.250 8.935 1.00 63.72 391 SER A O 1
ATOM 2827 N N . GLU A 1 392 ? 62.619 15.125 7.077 1.00 69.55 392 GLU A N 1
ATOM 2828 C CA . GLU A 1 392 ? 61.505 15.066 6.139 1.00 75.74 392 GLU A CA 1
ATOM 2829 C C . GLU A 1 392 ? 60.583 13.861 6.281 1.00 79.92 392 GLU A C 1
ATOM 2830 O O . GLU A 1 392 ? 59.371 14.020 6.304 1.00 83.76 392 GLU A O 1
ATOM 2836 N N . GLY A 1 393 ? 61.151 12.680 6.458 1.00 80.63 393 GLY A N 1
ATOM 2837 C CA . GLY A 1 393 ? 60.357 11.481 6.677 1.00 81.40 393 GLY A CA 1
ATOM 2838 C C . GLY A 1 393 ? 59.655 11.356 8.016 1.00 81.37 393 GLY A C 1
ATOM 2839 O O . GLY A 1 393 ? 58.674 10.628 8.113 1.00 85.39 393 GLY A O 1
ATOM 2840 N N . ARG A 1 394 ? 60.152 12.055 9.039 1.00 80.90 394 ARG A N 1
ATOM 2841 C CA . ARG A 1 394 ? 59.413 12.218 10.305 1.00 79.13 394 ARG A CA 1
ATOM 2842 C C . ARG A 1 394 ? 57.953 12.645 10.072 1.00 75.60 394 ARG A C 1
ATOM 2843 O O . ARG A 1 394 ? 57.668 13.739 9.534 1.00 70.97 394 ARG A O 1
ATOM 2851 N N . ARG A 1 395 ? 57.018 11.788 10.505 1.00 69.53 395 ARG A N 1
ATOM 2852 C CA . ARG A 1 395 ? 55.558 12.076 10.545 1.00 66.57 395 ARG A CA 1
ATOM 2853 C C . ARG A 1 395 ? 54.723 11.990 9.215 1.00 63.30 395 ARG A C 1
ATOM 2854 O O . ARG A 1 395 ? 53.529 12.294 9.237 1.00 65.77 395 ARG A O 1
ATOM 2862 N N . ILE A 1 396 ? 55.327 11.560 8.092 1.00 57.59 396 ILE A N 1
ATOM 2863 C CA . ILE A 1 396 ? 54.628 11.495 6.803 1.00 55.43 396 ILE A CA 1
ATOM 2864 C C . ILE A 1 396 ? 53.825 10.194 6.819 1.00 47.57 396 ILE A C 1
ATOM 2865 O O . ILE A 1 396 ? 54.375 9.200 7.225 1.00 50.97 396 ILE A O 1
ATOM 2870 N N . ALA A 1 397 ? 52.539 10.207 6.451 1.00 42.36 397 ALA A N 1
ATOM 2871 C CA . ALA A 1 397 ? 51.702 8.992 6.587 1.00 37.37 397 ALA A CA 1
ATOM 2872 C C . ALA A 1 397 ? 51.798 8.267 5.280 1.00 32.66 397 ALA A C 1
ATOM 2873 O O . ALA A 1 397 ? 51.938 8.885 4.246 1.00 33.94 397 ALA A O 1
ATOM 2875 N N . ILE A 1 398 ? 51.761 6.949 5.336 1.00 26.60 398 ILE A N 1
ATOM 2876 C CA . ILE A 1 398 ? 51.802 6.130 4.133 1.00 24.39 398 ILE A CA 1
ATOM 2877 C C . ILE A 1 398 ? 50.378 5.768 3.803 1.00 25.39 398 ILE A C 1
ATOM 2878 O O . ILE A 1 398 ? 49.696 5.077 4.585 1.00 26.09 398 ILE A O 1
ATOM 2883 N N . ASP A 1 399 ? 49.930 6.220 2.638 1.00 24.04 399 ASP A N 1
ATOM 2884 C CA . ASP A 1 399 ? 48.540 5.966 2.194 1.00 25.18 399 ASP A CA 1
ATOM 2885 C C . ASP A 1 399 ? 48.499 4.871 1.156 1.00 23.64 399 ASP A C 1
ATOM 2886 O O . ASP A 1 399 ? 49.379 4.782 0.324 1.00 21.83 399 ASP A O 1
ATOM 2891 N N . ILE A 1 400 ? 47.450 4.111 1.157 1.00 21.02 400 ILE A N 1
ATOM 2892 C CA . ILE A 1 400 ? 47.179 3.107 0.141 1.00 23.13 400 ILE A CA 1
ATOM 2893 C C . ILE A 1 400 ? 46.758 3.837 -1.106 1.00 24.81 400 ILE A C 1
ATOM 2894 O O . ILE A 1 400 ? 45.914 4.727 -1.026 1.00 25.07 400 ILE A O 1
ATOM 2899 N N . PRO A 1 401 ? 47.317 3.515 -2.274 1.00 24.59 401 PRO A N 1
ATOM 2900 C CA . PRO A 1 401 ? 46.824 4.145 -3.510 1.00 28.38 401 PRO A CA 1
ATOM 2901 C C . PRO A 1 401 ? 45.485 3.535 -3.937 1.00 30.79 401 PRO A C 1
ATOM 2902 O O . PRO A 1 401 ? 45.140 2.422 -3.577 1.00 31.55 401 PRO A O 1
ATOM 2906 N N . ASP A 1 402 ? 44.761 4.211 -4.808 1.00 37.07 402 ASP A N 1
ATOM 2907 C CA . ASP A 1 402 ? 43.519 3.646 -5.336 1.00 41.24 402 ASP A CA 1
ATOM 2908 C C . ASP A 1 402 ? 43.478 3.814 -6.878 1.00 44.01 402 ASP A C 1
ATOM 2909 O O . ASP A 1 402 ? 44.521 4.099 -7.515 1.00 40.55 402 ASP A O 1
ATOM 2914 N N . VAL A 1 403 ? 42.311 3.634 -7.497 1.00 49.25 403 VAL A N 1
ATOM 2915 C CA . VAL A 1 403 ? 42.021 4.075 -8.902 1.00 53.66 403 VAL A CA 1
ATOM 2916 C C . VAL A 1 403 ? 42.600 3.135 -9.941 1.00 55.92 403 VAL A C 1
ATOM 2917 O O . VAL A 1 403 ? 41.851 2.527 -10.705 1.00 60.81 403 VAL A O 1
ATOM 2921 N N . ARG B 1 31 ? 39.746 35.336 53.997 1.00 57.42 31 ARG B N 1
ATOM 2922 C CA . ARG B 1 31 ? 39.804 33.864 53.865 1.00 55.25 31 ARG B CA 1
ATOM 2923 C C . ARG B 1 31 ? 40.551 33.248 52.659 1.00 48.34 31 ARG B C 1
ATOM 2924 O O . ARG B 1 31 ? 40.729 32.038 52.656 1.00 54.29 31 ARG B O 1
ATOM 2932 N N . PRO B 1 32 ? 40.956 34.020 51.628 1.00 41.20 32 PRO B N 1
ATOM 2933 C CA . PRO B 1 32 ? 41.776 33.285 50.652 1.00 37.29 32 PRO B CA 1
ATOM 2934 C C . PRO B 1 32 ? 43.289 33.145 51.091 1.00 32.21 32 PRO B C 1
ATOM 2935 O O . PRO B 1 32 ? 43.943 34.130 51.418 1.00 30.71 32 PRO B O 1
ATOM 2939 N N . LEU B 1 33 ? 43.787 31.921 51.087 1.00 28.38 33 LEU B N 1
ATOM 2940 C CA . LEU B 1 33 ? 45.186 31.630 51.387 1.00 25.62 33 LEU B CA 1
ATOM 2941 C C . LEU B 1 33 ? 46.052 32.305 50.347 1.00 23.76 33 LEU B C 1
ATOM 2942 O O . LEU B 1 33 ? 45.647 32.441 49.145 1.00 22.95 33 LEU B O 1
ATOM 2947 N N . TRP B 1 34 ? 47.258 32.722 50.747 1.00 20.58 34 TRP B N 1
ATOM 2948 C CA . TRP B 1 34 ? 48.235 33.272 49.806 1.00 18.18 34 TRP B CA 1
ATOM 2949 C C . TRP B 1 34 ? 48.327 32.302 48.593 1.00 17.05 34 TRP B C 1
ATOM 2950 O O . TRP B 1 34 ? 48.482 31.078 48.765 1.00 17.16 34 TRP B O 1
ATOM 2961 N N . THR B 1 35 ? 48.412 32.903 47.449 1.00 16.49 35 THR B N 1
ATOM 2962 C CA . THR B 1 35 ? 48.378 32.112 46.194 1.00 15.76 35 THR B CA 1
ATOM 2963 C C . THR B 1 35 ? 49.636 31.289 46.074 1.00 16.56 35 THR B C 1
ATOM 2964 O O . THR B 1 35 ? 49.584 30.214 45.347 1.00 15.84 35 THR B O 1
ATOM 2968 N N . TRP B 1 36 ? 50.766 31.670 46.724 1.00 14.94 36 TRP B N 1
ATOM 2969 C CA . TRP B 1 36 ? 51.989 30.917 46.679 1.00 15.35 36 TRP B CA 1
ATOM 2970 C C . TRP B 1 36 ? 52.176 29.988 47.848 1.00 15.36 36 TRP B C 1
ATOM 2971 O O . TRP B 1 36 ? 53.289 29.486 48.015 1.00 16.34 36 TRP B O 1
ATOM 2982 N N . SER B 1 37 ? 51.105 29.732 48.582 1.00 17.50 37 SER B N 1
ATOM 2983 C CA . SER B 1 37 ? 51.132 28.716 49.635 1.00 19.36 37 SER B CA 1
ATOM 2984 C C . SER B 1 37 ? 51.600 27.381 49.013 1.00 18.92 37 SER B C 1
ATOM 2985 O O . SER B 1 37 ? 50.984 26.940 48.038 1.00 18.77 37 SER B O 1
ATOM 2988 N N . PRO B 1 38 ? 52.546 26.704 49.644 1.00 18.52 38 PRO B N 1
ATOM 2989 C CA . PRO B 1 38 ? 52.904 25.387 49.104 1.00 18.21 38 PRO B CA 1
ATOM 2990 C C . PRO B 1 38 ? 51.800 24.388 49.208 1.00 17.81 38 PRO B C 1
ATOM 2991 O O . PRO B 1 38 ? 51.842 23.315 48.521 1.00 17.39 38 PRO B O 1
ATOM 2995 N N . SER B 1 39 ? 50.772 24.623 50.034 1.00 19.02 39 SER B N 1
ATOM 2996 C CA . SER B 1 39 ? 49.764 23.612 50.241 1.00 19.99 39 SER B CA 1
ATOM 2997 C C . SER B 1 39 ? 48.954 23.228 49.026 1.00 18.71 39 SER B C 1
ATOM 2998 O O . SER B 1 39 ? 48.452 22.141 48.936 1.00 21.37 39 SER B O 1
ATOM 3001 N N . ALA B 1 40 ? 48.783 24.108 48.044 1.00 16.32 40 ALA B N 1
ATOM 3002 C CA . ALA B 1 40 ? 48.008 23.811 46.853 1.00 18.84 40 ALA B CA 1
ATOM 3003 C C . ALA B 1 40 ? 48.961 23.559 45.655 1.00 17.24 40 ALA B C 1
ATOM 3004 O O . ALA B 1 40 ? 48.561 23.696 44.472 1.00 19.22 40 ALA B O 1
ATOM 3006 N N . SER B 1 41 ? 50.235 23.274 45.942 1.00 14.55 41 SER B N 1
ATOM 3007 C CA . SER B 1 41 ? 51.234 23.027 44.888 1.00 13.74 41 SER B CA 1
ATOM 3008 C C . SER B 1 41 ? 51.459 21.526 44.723 1.00 13.28 41 SER B C 1
ATOM 3009 O O . SER B 1 41 ? 51.065 20.688 45.576 1.00 14.47 41 SER B O 1
ATOM 3012 N N . VAL B 1 42 ? 52.156 21.198 43.626 1.00 12.59 42 VAL B N 1
ATOM 3013 C CA . VAL B 1 42 ? 52.610 19.836 43.390 1.00 13.17 42 VAL B CA 1
ATOM 3014 C C . VAL B 1 42 ? 53.455 19.306 44.537 1.00 13.42 42 VAL B C 1
ATOM 3015 O O . VAL B 1 42 ? 53.290 18.135 44.912 1.00 13.96 42 VAL B O 1
ATOM 3019 N N . ALA B 1 43 ? 54.336 20.093 45.121 1.00 13.61 43 ALA B N 1
ATOM 3020 C CA . ALA B 1 43 ? 55.138 19.631 46.237 1.00 13.88 43 ALA B CA 1
ATOM 3021 C C . ALA B 1 43 ? 54.309 19.373 47.436 1.00 14.30 43 ALA B C 1
ATOM 3022 O O . ALA B 1 43 ? 54.586 18.382 48.222 1.00 14.28 43 ALA B O 1
ATOM 3024 N N . GLY B 1 44 ? 53.314 20.212 47.672 1.00 14.20 44 GLY B N 1
ATOM 3025 C CA . GLY B 1 44 ? 52.477 20.023 48.855 1.00 15.81 44 GLY B CA 1
ATOM 3026 C C . GLY B 1 44 ? 52.989 20.541 50.172 1.00 16.34 44 GLY B C 1
ATOM 3027 O O . GLY B 1 44 ? 52.320 20.413 51.170 1.00 18.59 44 GLY B O 1
ATOM 3028 N N . THR B 1 45 ? 54.220 20.996 50.179 1.00 16.25 45 THR B N 1
ATOM 3029 C CA . THR B 1 45 ? 54.922 21.430 51.385 1.00 18.71 45 THR B CA 1
ATOM 3030 C C . THR B 1 45 ? 56.040 22.340 51.002 1.00 18.40 45 THR B C 1
ATOM 3031 O O . THR B 1 45 ? 56.542 22.281 49.907 1.00 18.66 45 THR B O 1
ATOM 3035 N N . GLY B 1 46 ? 56.460 23.141 51.967 1.00 19.06 46 GLY B N 1
ATOM 3036 C CA . GLY B 1 46 ? 57.545 24.072 51.743 1.00 19.98 46 GLY B CA 1
ATOM 3037 C C . GLY B 1 46 ? 57.491 25.107 52.837 1.00 20.29 46 GLY B C 1
ATOM 3038 O O . GLY B 1 46 ? 56.557 25.204 53.575 1.00 21.87 46 GLY B O 1
ATOM 3039 N N . VAL B 1 47 ? 58.528 25.954 52.820 1.00 22.91 47 VAL B N 1
ATOM 3040 C CA . VAL B 1 47 ? 58.807 26.893 53.936 1.00 25.40 47 VAL B CA 1
ATOM 3041 C C . VAL B 1 47 ? 57.998 28.179 53.750 1.00 24.72 47 VAL B C 1
ATOM 3042 O O . VAL B 1 47 ? 57.765 28.877 54.740 1.00 26.59 47 VAL B O 1
ATOM 3046 N N . GLY B 1 48 ? 57.601 28.530 52.526 1.00 21.66 48 GLY B N 1
ATOM 3047 C CA . GLY B 1 48 ? 56.866 29.774 52.280 1.00 20.08 48 GLY B CA 1
ATOM 3048 C C . GLY B 1 48 ? 57.745 30.898 51.754 1.00 18.57 48 GLY B C 1
ATOM 3049 O O . GLY B 1 48 ? 57.534 32.035 52.143 1.00 18.85 48 GLY B O 1
ATOM 3050 N N . VAL B 1 49 ? 58.654 30.549 50.866 1.00 18.27 49 VAL B N 1
ATOM 3051 C CA . VAL B 1 49 ? 59.528 31.508 50.169 1.00 18.52 49 VAL B CA 1
ATOM 3052 C C . VAL B 1 49 ? 58.698 32.164 49.048 1.00 18.18 49 VAL B C 1
ATOM 3053 O O . VAL B 1 49 ? 57.952 31.520 48.325 1.00 16.82 49 VAL B O 1
ATOM 3057 N N . ASP B 1 50 ? 58.798 33.466 48.896 1.00 15.25 50 ASP B N 1
ATOM 3058 C CA . ASP B 1 50 ? 58.068 34.211 47.898 1.00 15.64 50 ASP B CA 1
ATOM 3059 C C . ASP B 1 50 ? 58.740 34.037 46.533 1.00 14.69 50 ASP B C 1
ATOM 3060 O O . ASP B 1 50 ? 59.894 34.408 46.377 1.00 14.84 50 ASP B O 1
ATOM 3065 N N . PRO B 1 51 ? 58.050 33.472 45.555 1.00 13.95 51 PRO B N 1
ATOM 3066 C CA . PRO B 1 51 ? 58.655 33.248 44.251 1.00 14.22 51 PRO B CA 1
ATOM 3067 C C . PRO B 1 51 ? 58.963 34.483 43.449 1.00 14.98 51 PRO B C 1
ATOM 3068 O O . PRO B 1 51 ? 59.670 34.385 42.427 1.00 14.48 51 PRO B O 1
ATOM 3072 N N . GLU B 1 52 ? 58.469 35.655 43.881 1.00 15.41 52 GLU B N 1
ATOM 3073 C CA . GLU B 1 52 ? 58.927 36.924 43.311 1.00 17.88 52 GLU B CA 1
ATOM 3074 C C . GLU B 1 52 ? 60.388 37.140 43.552 1.00 17.04 52 GLU B C 1
ATOM 3075 O O . GLU B 1 52 ? 61.029 37.959 42.825 1.00 18.22 52 GLU B O 1
ATOM 3081 N N . TYR B 1 53 ? 61.001 36.459 44.520 1.00 17.11 53 TYR B N 1
ATOM 3082 C CA . TYR B 1 53 ? 62.401 36.655 44.871 1.00 17.49 53 TYR B CA 1
ATOM 3083 C C . TYR B 1 53 ? 63.232 35.416 44.801 1.00 17.26 53 TYR B C 1
ATOM 3084 O O . TYR B 1 53 ? 64.152 35.189 45.544 1.00 19.29 53 TYR B O 1
ATOM 3093 N N . VAL B 1 54 ? 62.812 34.534 43.860 1.00 15.89 54 VAL B N 1
ATOM 3094 C CA . VAL B 1 54 ? 63.507 33.301 43.578 1.00 15.96 54 VAL B CA 1
ATOM 3095 C C . VAL B 1 54 ? 63.711 33.241 42.038 1.00 14.45 54 VAL B C 1
ATOM 3096 O O . VAL B 1 54 ? 62.803 33.580 41.285 1.00 14.01 54 VAL B O 1
ATOM 3100 N N . TRP B 1 55 ? 64.924 32.891 41.612 1.00 15.02 55 TRP B N 1
ATOM 3101 C CA . TRP B 1 55 ? 65.252 32.825 40.199 1.00 15.51 55 TRP B CA 1
ATOM 3102 C C . TRP B 1 55 ? 65.665 31.398 39.902 1.00 16.33 55 TRP B C 1
ATOM 3103 O O . TRP B 1 55 ? 64.834 30.507 40.101 1.00 17.96 55 TRP B O 1
ATOM 3114 N N . ASP B 1 56 ? 66.873 31.099 39.424 1.00 15.52 56 ASP B N 1
ATOM 3115 C CA . ASP B 1 56 ? 67.325 29.740 39.188 1.00 16.78 56 ASP B CA 1
ATOM 3116 C C . ASP B 1 56 ? 68.710 29.550 39.834 1.00 18.54 56 ASP B C 1
ATOM 3117 O O . ASP B 1 56 ? 69.760 29.811 39.231 1.00 18.68 56 ASP B O 1
ATOM 3122 N N . GLU B 1 57 ? 68.729 29.104 41.085 1.00 20.24 57 GLU B N 1
ATOM 3123 C CA . GLU B 1 57 ? 70.009 29.087 41.808 1.00 23.77 57 GLU B CA 1
ATOM 3124 C C . GLU B 1 57 ? 70.985 28.069 41.224 1.00 21.84 57 GLU B C 1
ATOM 3125 O O . GLU B 1 57 ? 72.187 28.302 41.328 1.00 23.54 57 GLU B O 1
ATOM 3131 N N . GLU B 1 58 ? 70.534 27.036 40.519 1.00 19.90 58 GLU B N 1
ATOM 3132 C CA . GLU B 1 58 ? 71.417 26.074 39.877 1.00 20.80 58 GLU B CA 1
ATOM 3133 C C . GLU B 1 58 ? 71.958 26.647 38.546 1.00 20.44 58 GLU B C 1
ATOM 3134 O O . GLU B 1 58 ? 73.162 26.541 38.248 1.00 22.36 58 GLU B O 1
ATOM 3140 N N . ALA B 1 59 ? 71.086 27.201 37.717 1.00 18.49 59 ALA B N 1
ATOM 3141 C CA . ALA B 1 59 ? 71.497 27.619 36.368 1.00 17.91 59 ALA B CA 1
ATOM 3142 C C . ALA B 1 59 ? 72.189 28.979 36.339 1.00 17.71 59 ALA B C 1
ATOM 3143 O O . ALA B 1 59 ? 73.077 29.234 35.528 1.00 18.00 59 ALA B O 1
ATOM 3145 N N . ASP B 1 60 ? 71.793 29.912 37.174 1.00 17.05 60 ASP B N 1
ATOM 3146 C CA . ASP B 1 60 ? 72.218 31.267 37.053 1.00 18.51 60 ASP B CA 1
ATOM 3147 C C . ASP B 1 60 ? 73.740 31.425 37.147 1.00 19.62 60 ASP B C 1
ATOM 3148 O O . ASP B 1 60 ? 74.321 32.054 36.267 1.00 18.20 60 ASP B O 1
ATOM 3153 N N . PRO B 1 61 ? 74.344 30.888 38.190 1.00 19.24 61 PRO B N 1
ATOM 3154 C CA . PRO B 1 61 ? 75.833 31.060 38.293 1.00 21.78 61 PRO B CA 1
ATOM 3155 C C . PRO B 1 61 ? 76.591 30.365 37.162 1.00 21.83 61 PRO B C 1
ATOM 3156 O O . PRO B 1 61 ? 77.640 30.867 36.738 1.00 20.86 61 PRO B O 1
ATOM 3160 N N . VAL B 1 62 ? 76.068 29.233 36.696 1.00 19.23 62 VAL B N 1
ATOM 3161 C CA . VAL B 1 62 ? 76.734 28.504 35.635 1.00 19.14 62 VAL B CA 1
ATOM 3162 C C . VAL B 1 62 ? 76.702 29.310 34.347 1.00 19.46 62 VAL B C 1
ATOM 3163 O O . VAL B 1 62 ? 77.745 29.483 33.655 1.00 19.60 62 VAL B O 1
ATOM 3167 N N . LEU B 1 63 ? 75.539 29.805 33.943 1.00 17.38 63 LEU B N 1
ATOM 3168 C CA . LEU B 1 63 ? 75.462 30.598 32.730 1.00 17.58 63 LEU B CA 1
ATOM 3169 C C . LEU B 1 63 ? 76.230 31.881 32.780 1.00 18.05 63 LEU B C 1
ATOM 3170 O O . LEU B 1 63 ? 76.805 32.279 31.772 1.00 19.86 63 LEU B O 1
ATOM 3175 N N . ALA B 1 64 ? 76.267 32.508 33.962 1.00 19.09 64 ALA B N 1
ATOM 3176 C CA . ALA B 1 64 ? 77.047 33.713 34.120 1.00 20.06 64 ALA B CA 1
ATOM 3177 C C . ALA B 1 64 ? 78.521 33.423 33.852 1.00 21.38 64 ALA B C 1
ATOM 3178 O O . ALA B 1 64 ? 79.152 34.187 33.139 1.00 22.02 64 ALA B O 1
ATOM 3180 N N . ALA B 1 65 ? 78.995 32.312 34.378 1.00 20.99 65 ALA B N 1
ATOM 3181 C CA . ALA B 1 65 ? 80.419 31.892 34.188 1.00 21.54 65 ALA B CA 1
ATOM 3182 C C . ALA B 1 65 ? 80.723 31.560 32.739 1.00 21.90 65 ALA B C 1
ATOM 3183 O O . ALA B 1 65 ? 81.706 32.041 32.156 1.00 22.02 65 ALA B O 1
ATOM 3185 N N . VAL B 1 66 ? 79.816 30.832 32.088 1.00 21.12 66 VAL B N 1
ATOM 3186 C CA . VAL B 1 66 ? 79.971 30.469 30.670 1.00 20.96 66 VAL B CA 1
ATOM 3187 C C . VAL B 1 66 ? 80.016 31.726 29.799 1.00 21.05 66 VAL B C 1
ATOM 3188 O O . VAL B 1 66 ? 80.919 31.873 28.915 1.00 20.54 66 VAL B O 1
ATOM 3192 N N . ILE B 1 67 ? 79.183 32.707 30.046 1.00 19.60 67 ILE B N 1
ATOM 3193 C CA . ILE B 1 67 ? 79.140 33.885 29.265 1.00 21.47 67 ILE B CA 1
ATOM 3194 C C . ILE B 1 67 ? 80.443 34.706 29.519 1.00 21.80 67 ILE B C 1
ATOM 3195 O O . ILE B 1 67 ? 81.072 35.129 28.568 1.00 22.24 67 ILE B O 1
ATOM 3200 N N . ASP B 1 68 ? 80.774 34.876 30.780 1.00 22.59 68 ASP B N 1
ATOM 3201 C CA . ASP B 1 68 ? 81.974 35.673 31.162 1.00 25.51 68 ASP B CA 1
ATOM 3202 C C . ASP B 1 68 ? 83.276 35.027 30.693 1.00 26.55 68 ASP B C 1
ATOM 3203 O O . ASP B 1 68 ? 84.232 35.770 30.483 1.00 27.50 68 ASP B O 1
ATOM 3208 N N . ARG B 1 69 ? 83.335 33.718 30.502 1.00 23.46 69 ARG B N 1
ATOM 3209 C CA . ARG B 1 69 ? 84.515 33.063 29.935 1.00 23.75 69 ARG B CA 1
ATOM 3210 C C . ARG B 1 69 ? 84.574 33.117 28.421 1.00 24.34 69 ARG B C 1
ATOM 3211 O O . ARG B 1 69 ? 85.566 32.670 27.857 1.00 27.26 69 ARG B O 1
ATOM 3219 N N . GLY B 1 70 ? 83.587 33.699 27.738 1.00 22.32 70 GLY B N 1
ATOM 3220 C CA . GLY B 1 70 ? 83.601 33.857 26.328 1.00 22.12 70 GLY B CA 1
ATOM 3221 C C . GLY B 1 70 ? 83.229 32.590 25.599 1.00 22.41 70 GLY B C 1
ATOM 3222 O O . GLY B 1 70 ? 83.450 32.513 24.394 1.00 24.76 70 GLY B O 1
ATOM 3223 N N . GLU B 1 71 ? 82.559 31.660 26.260 1.00 20.85 71 GLU B N 1
ATOM 3224 C CA . GLU B 1 71 ? 82.338 30.317 25.702 1.00 20.91 71 GLU B CA 1
ATOM 3225 C C . GLU B 1 71 ? 81.007 30.126 24.973 1.00 21.17 71 GLU B C 1
ATOM 3226 O O . GLU B 1 71 ? 80.746 29.017 24.463 1.00 20.11 71 GLU B O 1
ATOM 3232 N N . VAL B 1 72 ? 80.189 31.160 24.864 1.00 20.06 72 VAL B N 1
ATOM 3233 C CA . VAL B 1 72 ? 78.839 30.956 24.259 1.00 20.79 72 VAL B CA 1
ATOM 3234 C C . VAL B 1 72 ? 78.899 30.429 22.809 1.00 20.17 72 VAL B C 1
ATOM 3235 O O . VAL B 1 72 ? 78.198 29.471 22.487 1.00 20.12 72 VAL B O 1
ATOM 3239 N N . PRO B 1 73 ? 79.711 31.016 21.919 1.00 20.97 73 PRO B N 1
ATOM 3240 C CA . PRO B 1 73 ? 79.679 30.505 20.517 1.00 20.77 73 PRO B CA 1
ATOM 3241 C C . PRO B 1 73 ? 80.026 29.017 20.392 1.00 20.80 73 PRO B C 1
ATOM 3242 O O . PRO B 1 73 ? 79.350 28.250 19.688 1.00 19.73 73 PRO B O 1
ATOM 3246 N N . ALA B 1 74 ? 81.030 28.583 21.107 1.00 19.48 74 ALA B N 1
ATOM 3247 C CA . ALA B 1 74 ? 81.383 27.157 21.105 1.00 18.74 74 ALA B CA 1
ATOM 3248 C C . ALA B 1 74 ? 80.362 26.286 21.744 1.00 17.56 74 ALA B C 1
ATOM 3249 O O . ALA B 1 74 ? 79.974 25.232 21.216 1.00 18.61 74 ALA B O 1
ATOM 3251 N N . VAL B 1 75 ? 79.859 26.716 22.887 1.00 17.77 75 VAL B N 1
ATOM 3252 C CA . VAL B 1 75 ? 78.757 25.988 23.543 1.00 17.72 75 VAL B CA 1
ATOM 3253 C C . VAL B 1 75 ? 77.557 25.869 22.600 1.00 17.19 75 VAL B C 1
ATOM 3254 O O . VAL B 1 75 ? 76.964 24.801 22.483 1.00 15.95 75 VAL B O 1
ATOM 3258 N N . ASN B 1 76 ? 77.185 26.947 21.900 1.00 15.76 76 ASN B N 1
ATOM 3259 C CA . ASN B 1 76 ? 76.076 26.830 20.975 1.00 15.88 76 ASN B CA 1
ATOM 3260 C C . ASN B 1 76 ? 76.353 25.819 19.885 1.00 15.64 76 ASN B C 1
ATOM 3261 O O . ASN B 1 76 ? 75.457 25.056 19.462 1.00 15.99 76 ASN B O 1
ATOM 3266 N N . ALA B 1 77 ? 77.608 25.791 19.401 1.00 15.84 77 ALA B N 1
ATOM 3267 C CA . ALA B 1 77 ? 77.891 24.844 18.342 1.00 15.91 77 ALA B CA 1
ATOM 3268 C C . ALA B 1 77 ? 77.835 23.388 18.805 1.00 17.19 77 ALA B C 1
ATOM 3269 O O . ALA B 1 77 ? 77.401 22.517 18.055 1.00 17.95 77 ALA B O 1
ATOM 3271 N N . LEU B 1 78 ? 78.255 23.141 20.040 1.00 16.71 78 LEU B N 1
ATOM 3272 C CA . LEU B 1 78 ? 78.132 21.787 20.627 1.00 17.23 78 LEU B CA 1
ATOM 3273 C C . LEU B 1 78 ? 76.676 21.432 20.899 1.00 17.56 78 LEU B C 1
ATOM 3274 O O . LEU B 1 78 ? 76.217 20.347 20.543 1.00 18.04 78 LEU B O 1
ATOM 3279 N N . LEU B 1 79 ? 75.913 22.375 21.419 1.00 16.49 79 LEU B N 1
ATOM 3280 C CA . LEU B 1 79 ? 74.523 22.043 21.744 1.00 16.96 79 LEU B CA 1
ATOM 3281 C C . LEU B 1 79 ? 73.584 21.879 20.578 1.00 16.69 79 LEU B C 1
ATOM 3282 O O . LEU B 1 79 ? 72.564 21.172 20.724 1.00 14.19 79 LEU B O 1
ATOM 3287 N N . LYS B 1 80 ? 73.984 22.362 19.415 1.00 16.58 80 LYS B N 1
ATOM 3288 C CA . LYS B 1 80 ? 73.200 22.126 18.253 1.00 18.73 80 LYS B CA 1
ATOM 3289 C C . LYS B 1 80 ? 73.071 20.644 17.958 1.00 18.01 80 LYS B C 1
ATOM 3290 O O . LYS B 1 80 ? 72.093 20.250 17.330 1.00 18.97 80 LYS B O 1
ATOM 3296 N N A GLN B 1 81 ? 74.048 19.852 18.409 0.50 18.39 81 GLN B N 1
ATOM 3297 N N B GLN B 1 81 ? 74.022 19.818 18.353 0.50 17.18 81 GLN B N 1
ATOM 3298 C CA A GLN B 1 81 ? 74.091 18.415 18.238 0.50 19.31 81 GLN B CA 1
ATOM 3299 C CA B GLN B 1 81 ? 73.900 18.408 18.076 0.50 17.34 81 GLN B CA 1
ATOM 3300 C C A GLN B 1 81 ? 73.259 17.614 19.227 0.50 17.51 81 GLN B C 1
ATOM 3301 C C B GLN B 1 81 ? 73.062 17.659 19.064 0.50 16.58 81 GLN B C 1
ATOM 3302 O O A GLN B 1 81 ? 73.227 16.387 19.171 0.50 17.32 81 GLN B O 1
ATOM 3303 O O B GLN B 1 81 ? 72.752 16.509 18.736 0.50 16.74 81 GLN B O 1
ATOM 3314 N N . TRP B 1 82 ? 72.672 18.285 20.205 1.00 16.23 82 TRP B N 1
ATOM 3315 C CA . TRP B 1 82 ? 71.904 17.603 21.260 1.00 15.51 82 TRP B CA 1
ATOM 3316 C C . TRP B 1 82 ? 70.456 17.829 20.886 1.00 16.02 82 TRP B C 1
ATOM 3317 O O . TRP B 1 82 ? 69.936 18.961 20.989 1.00 15.44 82 TRP B O 1
ATOM 3328 N N . THR B 1 83 ? 69.807 16.769 20.356 1.00 15.47 83 THR B N 1
ATOM 3329 C CA . THR B 1 83 ? 68.498 16.952 19.726 1.00 17.60 83 THR B CA 1
ATOM 3330 C C . THR B 1 83 ? 67.405 16.026 20.223 1.00 16.19 83 THR B C 1
ATOM 3331 O O . THR B 1 83 ? 66.250 16.274 19.859 1.00 19.25 83 THR B O 1
ATOM 3335 N N . ARG B 1 84 ? 67.713 15.036 21.003 1.00 14.48 84 ARG B N 1
ATOM 3336 C CA . ARG B 1 84 ? 66.681 14.132 21.455 1.00 15.04 84 ARG B CA 1
ATOM 3337 C C . ARG B 1 84 ? 66.801 13.815 22.936 1.00 13.31 84 ARG B C 1
ATOM 3338 O O . ARG B 1 84 ? 67.853 13.874 23.539 1.00 13.44 84 ARG B O 1
ATOM 3346 N N . ASN B 1 85 ? 65.641 13.524 23.546 1.00 13.00 85 ASN B N 1
ATOM 3347 C CA . ASN B 1 85 ? 65.488 13.434 24.969 1.00 13.00 85 ASN B CA 1
ATOM 3348 C C . ASN B 1 85 ? 66.427 12.399 25.615 1.00 14.19 85 ASN B C 1
ATOM 3349 O O . ASN B 1 85 ? 66.852 12.644 26.717 1.00 15.77 85 ASN B O 1
ATOM 3354 N N . ASP B 1 86 ? 66.673 11.285 24.949 1.00 15.40 86 ASP B N 1
ATOM 3355 C CA . ASP B 1 86 ? 67.511 10.252 25.579 1.00 16.29 86 ASP B CA 1
ATOM 3356 C C . ASP B 1 86 ? 68.962 10.354 25.165 1.00 16.91 86 ASP B C 1
ATOM 3357 O O . ASP B 1 86 ? 69.749 9.435 25.500 1.00 19.32 86 ASP B O 1
ATOM 3362 N N . GLN B 1 87 ? 69.347 11.416 24.479 1.00 15.38 87 GLN B N 1
ATOM 3363 C CA . GLN B 1 87 ? 70.757 11.425 23.870 1.00 16.25 87 GLN B CA 1
ATOM 3364 C C . GLN B 1 87 ? 71.764 11.810 24.892 1.00 16.23 87 GLN B C 1
ATOM 3365 O O . GLN B 1 87 ? 71.569 12.716 25.689 1.00 17.11 87 GLN B O 1
ATOM 3371 N N . ALA B 1 88 ? 72.990 11.227 24.766 1.00 16.74 88 ALA B N 1
ATOM 3372 C CA . ALA B 1 88 ? 74.084 11.662 25.593 1.00 17.89 88 ALA B CA 1
ATOM 3373 C C . ALA B 1 88 ? 74.483 13.107 25.290 1.00 16.95 88 ALA B C 1
ATOM 3374 O O . ALA B 1 88 ? 74.345 13.542 24.115 1.00 19.01 88 ALA B O 1
ATOM 3376 N N . LEU B 1 89 ? 74.915 13.825 26.278 1.00 17.03 89 LEU B N 1
ATOM 3377 C CA . LEU B 1 89 ? 75.378 15.191 26.020 1.00 18.54 89 LEU B CA 1
ATOM 3378 C C . LEU B 1 89 ? 76.591 15.131 25.122 1.00 19.21 89 LEU B C 1
ATOM 3379 O O . LEU B 1 89 ? 77.416 14.214 25.223 1.00 21.78 89 LEU B O 1
ATOM 3384 N N . PRO B 1 90 ? 76.753 16.123 24.249 1.00 19.73 90 PRO B N 1
ATOM 3385 C CA . PRO B 1 90 ? 77.920 16.125 23.366 1.00 20.26 90 PRO B CA 1
ATOM 3386 C C . PRO B 1 90 ? 79.184 16.323 24.130 1.00 19.82 90 PRO B C 1
ATOM 3387 O O . PRO B 1 90 ? 79.224 17.074 25.104 1.00 21.16 90 PRO B O 1
ATOM 3391 N N . GLY B 1 91 ? 80.236 15.651 23.711 1.00 19.53 91 GLY B N 1
ATOM 3392 C CA . GLY B 1 91 ? 81.533 15.835 24.301 1.00 19.98 91 GLY B CA 1
ATOM 3393 C C . GLY B 1 91 ? 82.077 17.226 24.113 1.00 20.46 91 GLY B C 1
ATOM 3394 O O . GLY B 1 91 ? 81.820 17.843 23.097 1.00 21.61 91 GLY B O 1
ATOM 3395 N N . GLY B 1 92 ? 82.873 17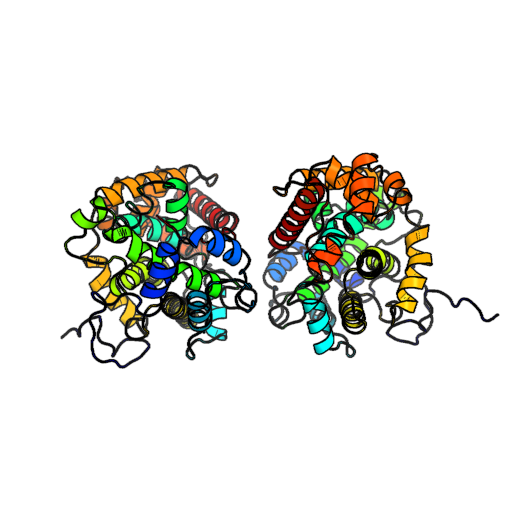.700 25.045 1.00 19.04 92 GLY B N 1
ATOM 3396 C CA . GLY B 1 92 ? 83.483 19.006 24.912 1.00 20.02 92 GLY B CA 1
ATOM 3397 C C . GLY B 1 92 ? 82.881 20.148 25.648 1.00 20.08 92 GLY B C 1
ATOM 3398 O O . GLY B 1 92 ? 83.391 21.268 25.560 1.00 19.42 92 GLY B O 1
ATOM 3399 N N . LEU B 1 93 ? 81.717 19.946 26.287 1.00 19.84 93 LEU B N 1
ATOM 3400 C CA . LEU B 1 93 ? 81.119 21.016 27.062 1.00 20.90 93 LEU B CA 1
ATOM 3401 C C . LEU B 1 93 ? 81.991 21.370 28.252 1.00 19.26 93 LEU B C 1
ATOM 3402 O O . LEU B 1 93 ? 82.621 20.468 28.819 1.00 20.37 93 LEU B O 1
ATOM 3407 N N . PRO B 1 94 ? 81.955 22.632 28.705 1.00 21.10 94 PRO B N 1
ATOM 3408 C CA . PRO B 1 94 ? 82.621 22.988 29.951 1.00 21.88 94 PRO B CA 1
ATOM 3409 C C . PRO B 1 94 ? 82.025 22.201 31.085 1.00 22.04 94 PRO B C 1
ATOM 3410 O O . PRO B 1 94 ? 80.802 21.912 31.065 1.00 20.88 94 PRO B O 1
ATOM 3414 N N . GLY B 1 95 ? 82.868 21.767 32.000 1.00 22.03 95 GLY B N 1
ATOM 3415 C CA . GLY B 1 95 ? 82.447 20.885 33.095 1.00 21.67 95 GLY B CA 1
ATOM 3416 C C . GLY B 1 95 ? 81.264 21.347 33.921 1.00 22.55 95 GLY B C 1
ATOM 3417 O O . GLY B 1 95 ? 80.426 20.502 34.263 1.00 21.70 95 GLY B O 1
ATOM 3418 N N . ASP B 1 96 ? 81.240 22.631 34.267 1.00 21.83 96 ASP B N 1
ATOM 3419 C CA . ASP B 1 96 ? 80.210 23.180 35.092 1.00 21.70 96 ASP B CA 1
ATOM 3420 C C . ASP B 1 96 ? 78.853 23.085 34.369 1.00 21.31 96 ASP B C 1
ATOM 3421 O O . ASP B 1 96 ? 77.805 22.674 34.978 1.00 19.72 96 ASP B O 1
ATOM 3426 N N . LEU B 1 97 ? 78.861 23.397 33.068 1.00 18.69 97 LEU B N 1
ATOM 3427 C CA . LEU B 1 97 ? 77.622 23.339 32.312 1.00 18.51 97 LEU B CA 1
ATOM 3428 C C . LEU B 1 97 ? 77.223 21.901 32.085 1.00 17.80 97 LEU B C 1
ATOM 3429 O O . LEU B 1 97 ? 76.015 21.524 32.195 1.00 17.08 97 LEU B O 1
ATOM 3434 N N . ARG B 1 98 ? 78.160 21.005 31.794 1.00 17.90 98 ARG B N 1
ATOM 3435 C CA . ARG B 1 98 ? 77.802 19.619 31.621 1.00 17.69 98 ARG B CA 1
ATOM 3436 C C . ARG B 1 98 ? 77.119 19.034 32.893 1.00 17.76 98 ARG B C 1
ATOM 3437 O O . ARG B 1 98 ? 76.056 18.386 32.806 1.00 18.24 98 ARG B O 1
ATOM 3445 N N . GLU B 1 99 ? 77.681 19.350 34.035 1.00 18.63 99 GLU B N 1
ATOM 3446 C CA . GLU B 1 99 ? 77.101 18.861 35.310 1.00 21.28 99 GLU B CA 1
ATOM 3447 C C . GLU B 1 99 ? 75.676 19.429 35.514 1.00 18.30 99 GLU B C 1
ATOM 3448 O O . GLU B 1 99 ? 74.762 18.689 35.893 1.00 18.66 99 GLU B O 1
ATOM 3454 N N . PHE B 1 100 ? 75.533 20.708 35.243 1.00 16.67 100 PHE B N 1
ATOM 3455 C CA . PHE B 1 100 ? 74.205 21.364 35.320 1.00 16.25 100 PHE B CA 1
ATOM 3456 C C . PHE B 1 100 ? 73.239 20.610 34.415 1.00 15.58 100 PHE B C 1
ATOM 3457 O O . PHE B 1 100 ? 72.093 20.302 34.847 1.00 15.80 100 PHE B O 1
ATOM 3465 N N . MET B 1 101 ? 73.603 20.345 33.168 1.00 15.10 101 MET B N 1
ATOM 3466 C CA . MET B 1 101 ? 72.686 19.773 32.214 1.00 14.87 101 MET B CA 1
ATOM 3467 C C . MET B 1 101 ? 72.289 18.369 32.537 1.00 15.25 101 MET B C 1
ATOM 3468 O O . MET B 1 101 ? 71.127 17.943 32.345 1.00 16.07 101 MET B O 1
ATOM 3473 N N . GLU B 1 102 ? 73.246 17.614 33.092 1.00 16.71 102 GLU B N 1
ATOM 3474 C CA . GLU B 1 102 ? 72.969 16.230 33.487 1.00 19.70 102 GLU B CA 1
ATOM 3475 C C . GLU B 1 102 ? 71.895 16.187 34.609 1.00 17.44 102 GLU B C 1
ATOM 3476 O O . GLU B 1 102 ? 71.065 15.263 34.626 1.00 18.73 102 GLU B O 1
ATOM 3482 N N . HIS B 1 103 ? 71.940 17.160 35.486 1.00 17.43 103 HIS B N 1
ATOM 3483 C CA . HIS B 1 103 ? 70.946 17.254 36.529 1.00 19.34 103 HIS B CA 1
ATOM 3484 C C . HIS B 1 103 ? 69.620 17.802 36.002 1.00 16.99 103 HIS B C 1
ATOM 3485 O O . HIS B 1 103 ? 68.517 17.284 36.320 1.00 16.23 103 HIS B O 1
ATOM 3492 N N . ALA B 1 104 ? 69.705 18.838 35.174 1.00 14.54 104 ALA B N 1
ATOM 3493 C CA . ALA B 1 104 ? 68.525 19.469 34.654 1.00 13.49 104 ALA B CA 1
ATOM 3494 C C . ALA B 1 104 ? 67.675 18.637 33.764 1.00 12.37 104 ALA B C 1
ATOM 3495 O O . ALA B 1 104 ? 66.439 18.894 33.635 1.00 14.06 104 ALA B O 1
ATOM 3497 N N . ARG B 1 105 ? 68.235 17.638 33.099 1.00 13.44 105 ARG B N 1
ATOM 3498 C CA . ARG B 1 105 ? 67.489 16.808 32.224 1.00 13.73 105 ARG B CA 1
ATOM 3499 C C . ARG B 1 105 ? 66.661 15.730 32.893 1.00 14.15 105 ARG B C 1
ATOM 3500 O O . ARG B 1 105 ? 65.893 15.044 32.231 1.00 14.75 105 ARG B O 1
ATOM 3508 N N . ARG B 1 106 ? 66.787 15.590 34.205 1.00 15.19 106 ARG B N 1
ATOM 3509 C CA . ARG B 1 106 ? 66.028 14.558 34.913 1.00 15.49 106 ARG B CA 1
ATOM 3510 C C . ARG B 1 106 ? 64.529 14.907 35.032 1.00 14.61 106 ARG B C 1
ATOM 3511 O O . ARG B 1 106 ? 64.200 15.947 35.485 1.00 16.64 106 ARG B O 1
ATOM 3519 N N . MET B 1 107 ? 63.699 13.994 34.650 1.00 14.73 107 MET B N 1
ATOM 3520 C CA . MET B 1 107 ? 62.241 14.132 34.826 1.00 14.15 107 MET B CA 1
ATOM 3521 C C . MET B 1 107 ? 61.884 14.028 36.273 1.00 15.21 107 MET B C 1
ATOM 3522 O O . MET B 1 107 ? 62.509 13.246 36.984 1.00 16.43 107 MET B O 1
ATOM 3527 N N . PRO B 1 108 ? 60.827 14.706 36.709 1.00 15.26 108 PRO B N 1
ATOM 3528 C CA . PRO B 1 108 ? 60.397 14.507 38.086 1.00 15.52 108 PRO B CA 1
ATOM 3529 C C . PRO B 1 108 ? 59.834 13.094 38.277 1.00 15.98 108 PRO B C 1
ATOM 3530 O O . PRO B 1 108 ? 59.213 12.516 37.403 1.00 14.76 108 PRO B O 1
ATOM 3534 N N . SER B 1 109 ? 59.920 12.586 39.492 1.00 18.60 109 SER B N 1
ATOM 3535 C CA . SER B 1 109 ? 59.421 11.229 39.737 1.00 19.83 109 SER B CA 1
ATOM 3536 C C . SER B 1 109 ? 57.910 11.094 39.749 1.00 18.25 109 SER B C 1
ATOM 3537 O O . SER B 1 109 ? 57.376 9.999 39.518 1.00 21.93 109 SER B O 1
ATOM 3540 N N . TRP B 1 110 ? 57.222 12.265 39.808 1.00 15.77 110 TRP B N 1
ATOM 3541 C CA . TRP B 1 110 ? 55.771 12.296 39.650 1.00 14.97 110 TRP B CA 1
ATOM 3542 C C . TRP B 1 110 ? 55.293 12.393 38.199 1.00 14.57 110 TRP B C 1
ATOM 3543 O O . TRP B 1 110 ? 54.100 12.367 37.960 1.00 14.62 110 TRP B O 1
ATOM 3554 N N . ALA B 1 111 ? 56.204 12.483 37.245 1.00 13.96 111 ALA B N 1
ATOM 3555 C CA . ALA B 1 111 ? 55.789 12.403 35.850 1.00 15.43 111 ALA B CA 1
ATOM 3556 C C . ALA B 1 111 ? 55.154 11.038 35.522 1.00 16.86 111 ALA B C 1
ATOM 3557 O O . ALA B 1 111 ? 55.667 9.981 35.937 1.00 21.06 111 ALA B O 1
ATOM 3559 N N . ASP B 1 112 ? 54.062 11.080 34.800 1.00 16.90 112 ASP B N 1
ATOM 3560 C CA . ASP B 1 112 ? 53.277 9.883 34.470 1.00 19.16 112 ASP B CA 1
ATOM 3561 C C . ASP B 1 112 ? 53.238 9.707 32.980 1.00 18.93 112 ASP B C 1
ATOM 3562 O O . ASP B 1 112 ? 52.621 10.499 32.284 1.00 16.51 112 ASP B O 1
ATOM 3567 N N . LYS B 1 113 ? 53.903 8.687 32.478 1.00 21.18 113 LYS B N 1
ATOM 3568 C CA . LYS B 1 113 ? 54.028 8.471 31.021 1.00 23.22 113 LYS B CA 1
ATOM 3569 C C . LYS B 1 113 ? 52.663 8.351 30.347 1.00 21.86 113 LYS B C 1
ATOM 3570 O O . LYS B 1 113 ? 52.466 8.976 29.283 1.00 21.16 113 LYS B O 1
ATOM 3576 N N . ALA B 1 114 ? 51.707 7.632 30.929 1.00 20.74 114 ALA B N 1
ATOM 3577 C CA . ALA B 1 114 ? 50.382 7.502 30.310 1.00 21.03 114 ALA B CA 1
ATOM 3578 C C . ALA B 1 114 ? 49.698 8.848 30.187 1.00 19.67 114 ALA B C 1
ATOM 3579 O O . ALA B 1 114 ? 49.074 9.115 29.166 1.00 19.91 114 ALA B O 1
ATOM 3581 N N . ALA B 1 115 ? 49.796 9.679 31.245 1.00 17.10 115 ALA B N 1
ATOM 3582 C CA . ALA B 1 115 ? 49.123 10.981 31.186 1.00 15.57 115 ALA B CA 1
ATOM 3583 C C . ALA B 1 115 ? 49.858 11.893 30.216 1.00 14.63 115 ALA B C 1
ATOM 3584 O O . ALA B 1 115 ? 49.215 12.63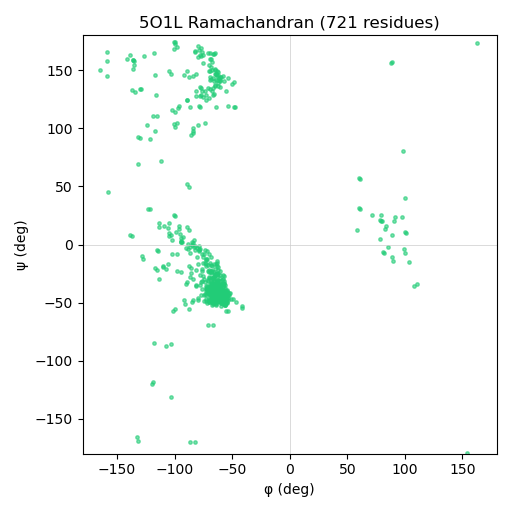1 29.501 1.00 14.55 115 ALA B O 1
ATOM 3586 N N . LEU B 1 116 ? 51.173 11.837 30.188 1.00 13.69 116 LEU B N 1
ATOM 3587 C CA . LEU B 1 116 ? 51.858 12.621 29.179 1.00 13.74 116 LEU B CA 1
ATOM 3588 C C . LEU B 1 116 ? 51.406 12.242 27.767 1.00 14.40 116 LEU B C 1
ATOM 3589 O O . LEU B 1 116 ? 51.225 13.115 26.923 1.00 14.37 116 LEU B O 1
ATOM 3594 N N . ASP B 1 117 ? 51.299 10.944 27.519 1.00 17.26 117 ASP B N 1
ATOM 3595 C CA . ASP B 1 117 ? 50.822 10.507 26.199 1.00 19.59 117 ASP B CA 1
ATOM 3596 C C . ASP B 1 117 ? 49.431 10.943 25.890 1.00 17.28 117 ASP B C 1
ATOM 3597 O O . ASP B 1 117 ? 49.128 11.391 24.759 1.00 17.71 117 ASP B O 1
ATOM 3602 N N . ARG B 1 118 ? 48.557 10.834 26.888 1.00 15.79 118 ARG B N 1
ATOM 3603 C CA . ARG B 1 118 ? 47.180 11.257 26.704 1.00 16.48 118 ARG B CA 1
ATOM 3604 C C . ARG B 1 118 ? 47.082 12.734 26.429 1.00 14.85 118 ARG B C 1
ATOM 3605 O O . ARG B 1 118 ? 46.259 13.212 25.634 1.00 14.69 118 ARG B O 1
ATOM 3613 N N . GLY B 1 119 ? 47.887 13.529 27.169 1.00 13.97 119 GLY B N 1
ATOM 3614 C CA . GLY B 1 119 ? 47.899 14.948 26.929 1.00 14.21 119 GLY B CA 1
ATOM 3615 C C . GLY B 1 119 ? 48.379 15.367 25.567 1.00 13.95 119 GLY B C 1
ATOM 3616 O O . GLY B 1 119 ? 47.850 16.307 24.987 1.00 14.96 119 GLY B O 1
ATOM 3617 N N . ALA B 1 120 ? 49.405 14.681 25.081 1.00 15.08 120 ALA B N 1
ATOM 3618 C CA . ALA B 1 120 ? 49.850 14.894 23.713 1.00 15.10 120 ALA B CA 1
ATOM 3619 C C . ALA B 1 120 ? 48.766 14.522 22.703 1.00 15.23 120 ALA B C 1
ATOM 3620 O O . ALA B 1 120 ? 48.546 15.269 21.740 1.00 14.91 120 ALA B O 1
ATOM 3622 N N . GLN B 1 121 ? 48.111 13.401 22.907 1.00 16.42 121 GLN B N 1
ATOM 3623 C CA . GLN B 1 121 ? 47.002 13.013 22.034 1.00 16.89 121 GLN B CA 1
ATOM 3624 C C . GLN B 1 121 ? 45.851 14.013 22.031 1.00 16.21 121 GLN B C 1
ATOM 3625 O O . GLN B 1 121 ? 45.297 14.379 21.008 1.00 16.58 121 GLN B O 1
ATOM 3631 N N . PHE B 1 122 ? 45.516 14.530 23.230 1.00 14.94 122 PHE B N 1
ATOM 3632 C CA . PHE B 1 122 ? 44.489 15.541 23.332 1.00 15.89 122 PHE B CA 1
ATOM 3633 C C . PHE B 1 122 ? 44.837 16.794 22.530 1.00 15.83 122 PHE B C 1
ATOM 3634 O O . PHE B 1 122 ? 44.017 17.354 21.808 1.00 15.69 122 PHE B O 1
ATOM 3642 N N . SER B 1 123 ? 46.062 17.255 22.703 1.00 15.28 123 SER B N 1
ATOM 3643 C CA A SER B 1 123 ? 46.558 18.448 22.043 0.50 16.55 123 SER B CA 1
ATOM 3644 C CA B SER B 1 123 ? 46.507 18.461 22.039 0.50 15.89 123 SER B CA 1
ATOM 3645 C C . SER B 1 123 ? 46.488 18.293 20.526 1.00 16.66 123 SER B C 1
ATOM 3646 O O . SER B 1 123 ? 46.150 19.241 19.821 1.00 16.54 123 SER B O 1
ATOM 3651 N N . LYS B 1 124 ? 46.830 17.106 20.031 1.00 16.73 124 LYS B N 1
ATOM 3652 C CA . LYS B 1 124 ? 46.696 16.801 18.606 1.00 17.72 124 LYS B CA 1
ATOM 3653 C C . LYS B 1 124 ? 45.240 16.840 18.175 1.00 15.74 124 LYS B C 1
ATOM 3654 O O . LYS B 1 124 ? 44.912 17.558 17.227 1.00 18.31 124 LYS B O 1
ATOM 3660 N N . THR B 1 125 ? 44.375 16.134 18.868 1.00 15.13 125 THR B N 1
ATOM 3661 C CA . THR B 1 125 ? 42.955 16.063 18.502 1.00 16.78 125 THR B CA 1
ATOM 3662 C C . THR B 1 125 ? 42.329 17.437 18.444 1.00 17.39 125 THR B C 1
ATOM 3663 O O . THR B 1 125 ? 41.537 17.738 17.551 1.00 18.92 125 THR B O 1
ATOM 3667 N N . LYS B 1 126 ? 42.689 18.262 19.416 1.00 16.06 126 LYS B N 1
ATOM 3668 C CA . LYS B 1 126 ? 42.118 19.618 19.522 1.00 15.58 126 LYS B CA 1
ATOM 3669 C C . LYS B 1 126 ? 43.061 20.663 18.958 1.00 15.09 126 LYS B C 1
ATOM 3670 O O . LYS B 1 126 ? 43.006 21.843 19.276 1.00 16.51 126 LYS B O 1
ATOM 3676 N N . GLY B 1 127 ? 43.954 20.262 18.034 1.00 15.21 127 GLY B N 1
ATOM 3677 C CA . GLY B 1 127 ? 44.982 21.135 17.592 1.00 15.31 127 GLY B CA 1
ATOM 3678 C C . GLY B 1 127 ? 44.599 22.402 16.935 1.00 14.84 127 GLY B C 1
ATOM 3679 O O . GLY B 1 127 ? 45.313 23.374 17.087 1.00 14.99 127 GLY B O 1
ATOM 3680 N N . ILE B 1 128 ? 43.445 22.494 16.248 1.00 16.18 128 ILE B N 1
ATOM 3681 C CA . ILE B 1 128 ? 43.125 23.784 15.617 1.00 17.51 128 ILE B CA 1
ATOM 3682 C C . ILE B 1 128 ? 42.862 24.806 16.738 1.00 15.95 128 ILE B C 1
ATOM 3683 O O . ILE B 1 128 ? 43.244 25.971 16.649 1.00 17.58 128 ILE B O 1
ATOM 3688 N N . TYR B 1 129 ? 42.199 24.326 17.813 1.00 15.32 129 TYR B N 1
ATOM 3689 C CA . TYR B 1 129 ? 41.848 25.220 18.910 1.00 15.25 129 TYR B CA 1
ATOM 3690 C C . TYR B 1 129 ? 43.073 25.585 19.734 1.00 14.52 129 TYR B C 1
ATOM 3691 O O . TYR B 1 129 ? 43.342 26.748 19.983 1.00 14.36 129 TYR B O 1
ATOM 3700 N N A VAL B 1 130 ? 43.847 24.569 20.128 0.50 14.89 130 VAL B N 1
ATOM 3701 N N B VAL B 1 130 ? 43.812 24.545 20.156 0.50 14.07 130 VAL B N 1
ATOM 3702 C CA A VAL B 1 130 ? 45.022 24.894 20.938 0.50 15.41 130 VAL B CA 1
ATOM 3703 C CA B VAL B 1 130 ? 45.036 24.783 20.925 0.50 14.25 130 VAL B CA 1
ATOM 3704 C C A VAL B 1 130 ? 46.054 25.699 20.168 0.50 15.00 130 VAL B C 1
ATOM 3705 C C B VAL B 1 130 ? 46.065 25.644 20.177 0.50 14.30 130 VAL B C 1
ATOM 3706 O O A VAL B 1 130 ? 46.632 26.640 20.709 0.50 15.73 130 VAL B O 1
ATOM 3707 O O B VAL B 1 130 ? 46.616 26.564 20.727 0.50 14.84 130 VAL B O 1
ATOM 3714 N N . GLY B 1 131 ? 46.256 25.348 18.900 1.00 14.92 131 GLY B N 1
ATOM 3715 C CA . GLY B 1 131 ? 47.206 26.104 18.140 1.00 15.64 131 GLY B CA 1
ATOM 3716 C C . GLY B 1 131 ? 46.797 27.525 17.905 1.00 15.99 131 GLY B C 1
ATOM 3717 O O . GLY B 1 131 ? 47.658 28.447 17.973 1.00 17.10 131 GLY B O 1
ATOM 3718 N N . ALA B 1 132 ? 45.502 27.787 17.660 1.00 15.14 132 ALA B N 1
ATOM 3719 C CA . ALA B 1 132 ? 45.029 29.139 17.522 1.00 15.23 132 ALA B CA 1
ATOM 3720 C C . ALA B 1 132 ? 45.169 29.937 18.807 1.00 15.50 132 ALA B C 1
ATOM 3721 O O . ALA B 1 132 ? 45.511 31.102 18.837 1.00 17.04 132 ALA B O 1
ATOM 3723 N N . LEU B 1 133 ? 44.793 29.282 19.881 1.00 14.05 133 LEU B N 1
ATOM 3724 C CA . LEU B 1 133 ? 44.876 29.903 21.208 1.00 14.13 133 LEU B CA 1
ATOM 3725 C C . LEU B 1 133 ? 46.284 30.197 21.641 1.00 15.89 133 LEU B C 1
ATOM 3726 O O . LEU B 1 133 ? 46.501 31.278 22.153 1.00 16.30 133 LEU B O 1
ATOM 3731 N N . TYR B 1 134 ? 47.233 29.294 21.429 1.00 16.37 134 TYR B N 1
ATOM 3732 C CA . TYR B 1 134 ? 48.634 29.622 21.741 1.00 16.96 134 TYR B CA 1
ATOM 3733 C C . TYR B 1 134 ? 49.114 30.748 20.857 1.00 19.67 134 TYR B C 1
ATOM 3734 O O . TYR B 1 134 ? 49.694 31.740 21.336 1.00 20.22 134 TYR B O 1
ATOM 3743 N N . GLY B 1 135 ? 48.892 30.589 19.566 1.00 20.28 135 GLY B N 1
ATOM 3744 C CA . GLY B 1 135 ? 49.517 31.512 18.587 1.00 23.42 135 GLY B CA 1
ATOM 3745 C C . GLY B 1 135 ? 48.965 32.917 18.610 1.00 24.19 135 GLY B C 1
ATOM 3746 O O . GLY B 1 135 ? 49.734 33.902 18.610 1.00 27.28 135 GLY B O 1
ATOM 3747 N N . LEU B 1 136 ? 47.652 33.079 18.602 1.00 21.88 136 LEU B N 1
ATOM 3748 C CA . LEU B 1 136 ? 47.036 34.355 18.643 1.00 23.86 136 LEU B CA 1
ATOM 3749 C C . LEU B 1 136 ? 46.752 34.761 20.016 1.00 23.97 136 LEU B C 1
ATOM 3750 O O . LEU B 1 136 ? 47.158 35.867 20.373 1.00 27.22 136 LEU B O 1
ATOM 3755 N N . GLY B 1 137 ? 46.156 33.892 20.829 1.00 19.57 137 GLY B N 1
ATOM 3756 C CA . GLY B 1 137 ? 45.628 34.263 22.118 1.00 18.81 137 GLY B CA 1
ATOM 3757 C C . GLY B 1 137 ? 46.762 34.543 23.059 1.00 17.40 137 GLY B C 1
ATOM 3758 O O . GLY B 1 137 ? 47.018 35.671 23.442 1.00 17.01 137 GLY B O 1
ATOM 3759 N N . SER B 1 138 ? 47.483 33.495 23.435 1.00 16.24 138 SER B N 1
ATOM 3760 C CA . SER B 1 138 ? 48.615 33.673 24.355 1.00 15.62 138 SER B CA 1
ATOM 3761 C C . SER B 1 138 ? 49.713 34.553 23.790 1.00 16.97 138 SER B C 1
ATOM 3762 O O . SER B 1 138 ? 50.226 35.419 24.510 1.00 16.11 138 SER B O 1
ATOM 3765 N N . GLY B 1 139 ? 49.991 34.435 22.494 1.00 17.09 139 GLY B N 1
ATOM 3766 C CA . GLY B 1 139 ? 51.012 35.276 21.881 1.00 17.04 139 GLY B CA 1
ATOM 3767 C C . GLY B 1 139 ? 50.700 36.778 21.968 1.00 17.07 139 GLY B C 1
ATOM 3768 O O . GLY B 1 139 ? 51.507 37.594 22.366 1.00 17.75 139 GLY B O 1
ATOM 3769 N N . LEU B 1 140 ? 49.464 37.175 21.671 1.00 17.17 140 LEU B N 1
ATOM 3770 C CA . LEU B 1 140 ? 49.053 38.560 21.830 1.00 17.56 140 LEU B CA 1
ATOM 3771 C C . LEU B 1 140 ? 48.889 38.939 23.297 1.00 16.92 140 LEU B C 1
ATOM 3772 O O . LEU B 1 140 ? 49.267 40.049 23.697 1.00 17.77 140 LEU B O 1
ATOM 3777 N N . MET B 1 141 ? 48.378 38.049 24.145 1.00 16.55 141 MET B N 1
ATOM 3778 C CA . MET B 1 141 ? 48.280 38.373 25.542 1.00 17.01 141 MET B CA 1
ATOM 3779 C C . MET B 1 141 ? 49.614 38.722 26.141 1.00 17.40 141 MET B C 1
ATOM 3780 O O . MET B 1 141 ? 49.669 39.561 27.031 1.00 17.14 141 MET B O 1
ATOM 3785 N N . SER B 1 142 ? 50.671 38.061 25.689 1.00 18.00 142 SER B N 1
ATOM 3786 C CA . SER B 1 142 ? 51.996 38.298 26.187 1.00 16.90 142 SER B CA 1
ATOM 3787 C C . SER B 1 142 ? 52.444 39.754 26.044 1.00 16.70 142 SER B C 1
ATOM 3788 O O . SER B 1 142 ? 53.159 40.242 26.875 1.00 16.93 142 SER B O 1
ATOM 3791 N N . THR B 1 143 ? 51.888 40.448 25.068 1.00 17.12 143 THR B N 1
ATOM 3792 C CA . THR B 1 143 ? 52.235 41.853 24.843 1.00 17.35 143 THR B CA 1
ATOM 3793 C C . THR B 1 143 ? 51.528 42.785 25.805 1.00 17.97 143 THR B C 1
ATOM 3794 O O . THR B 1 143 ? 51.917 43.962 25.922 1.00 20.04 143 THR B O 1
ATOM 3798 N N . ALA B 1 144 ? 50.639 42.251 26.627 1.00 16.63 144 ALA B N 1
ATOM 3799 C CA . ALA B 1 144 ? 50.082 42.932 27.793 1.00 16.91 144 ALA B CA 1
ATOM 3800 C C . ALA B 1 144 ? 50.634 42.468 29.126 1.00 15.90 144 ALA B C 1
ATOM 3801 O O . ALA B 1 144 ? 50.142 42.849 30.209 1.00 18.40 144 ALA B O 1
ATOM 3803 N N . ILE B 1 145 ? 51.673 41.607 29.097 1.00 16.10 145 ILE B N 1
ATOM 3804 C CA . ILE B 1 145 ? 52.393 41.220 30.332 1.00 16.56 145 ILE B CA 1
ATOM 3805 C C . ILE B 1 145 ? 53.687 42.037 30.394 1.00 16.65 145 ILE B C 1
ATOM 3806 O O . ILE B 1 145 ? 54.591 41.825 29.636 1.00 17.01 145 ILE B O 1
ATOM 3811 N N . PRO B 1 146 ? 53.703 43.081 31.254 1.00 16.23 146 PRO B N 1
ATOM 3812 C CA . PRO B 1 146 ? 54.786 44.047 31.146 1.00 16.30 146 PRO B CA 1
ATOM 3813 C C . PRO B 1 146 ? 56.211 43.476 31.276 1.00 18.10 146 PRO B C 1
ATOM 3814 O O . PRO B 1 146 ? 57.075 43.794 30.486 1.00 18.44 146 PRO B O 1
ATOM 3818 N N . ARG B 1 147 ? 56.426 42.526 32.190 1.00 16.81 147 ARG B N 1
ATOM 3819 C CA . ARG B 1 147 ? 57.758 42.002 32.377 1.00 17.59 147 ARG B CA 1
ATOM 3820 C C . ARG B 1 147 ? 58.215 41.127 31.261 1.00 17.52 147 ARG B C 1
ATOM 3821 O O . ARG B 1 147 ? 59.382 41.177 30.885 1.00 17.31 147 ARG B O 1
ATOM 3829 N N . GLU B 1 148 ? 57.306 40.319 30.725 1.00 16.52 148 GLU B N 1
ATOM 3830 C CA . GLU B 1 148 ? 57.655 39.511 29.573 1.00 16.89 148 GLU B CA 1
ATOM 3831 C C . GLU B 1 148 ? 57.946 40.429 28.392 1.00 17.38 148 GLU B C 1
ATOM 3832 O O . GLU B 1 148 ? 58.950 40.237 27.706 1.00 19.10 148 GLU B O 1
ATOM 3838 N N . SER B 1 149 ? 57.088 41.424 28.181 1.00 18.09 149 SER B N 1
ATOM 3839 C CA . SER B 1 149 ? 57.249 42.303 27.046 1.00 19.20 149 SER B CA 1
ATOM 3840 C C . SER B 1 149 ? 58.573 43.098 27.145 1.00 18.76 149 SER B C 1
ATOM 3841 O O . SER B 1 149 ? 59.298 43.164 26.166 1.00 20.26 149 SER B O 1
ATOM 3844 N N . ARG B 1 150 ? 58.887 43.634 28.312 1.00 19.56 150 ARG B N 1
ATOM 3845 C CA A ARG B 1 150 ? 60.128 44.399 28.476 0.50 19.95 150 ARG B CA 1
ATOM 3846 C CA B ARG B 1 150 ? 60.126 44.406 28.457 0.50 18.88 150 ARG B CA 1
ATOM 3847 C C . ARG B 1 150 ? 61.351 43.532 28.345 1.00 19.57 150 ARG B C 1
ATOM 3848 O O . ARG B 1 150 ? 62.322 43.888 27.718 1.00 18.80 150 ARG B O 1
ATOM 3863 N N . ALA B 1 151 ? 61.308 42.299 28.898 1.00 17.23 151 ALA B N 1
ATOM 3864 C CA . ALA B 1 151 ? 62.454 41.441 28.752 1.00 17.17 151 ALA B CA 1
ATOM 3865 C C . ALA B 1 151 ? 62.715 41.082 27.315 1.00 18.04 151 ALA B C 1
ATOM 3866 O O . ALA B 1 151 ? 63.851 41.071 26.860 1.00 19.45 151 ALA B O 1
ATOM 3868 N N . VAL B 1 152 ? 61.680 40.732 26.552 1.00 17.56 152 VAL B N 1
ATOM 3869 C CA . VAL B 1 152 ? 61.858 40.362 25.192 1.00 19.06 152 VAL B CA 1
ATOM 3870 C C . VAL B 1 152 ? 62.291 41.581 24.367 1.00 20.86 152 VAL B C 1
ATOM 3871 O O . VAL B 1 152 ? 63.221 41.443 23.563 1.00 22.14 152 VAL B O 1
ATOM 3875 N N . TYR B 1 153 ? 61.677 42.707 24.646 1.00 21.82 153 TYR B N 1
ATOM 3876 C CA . TYR B 1 153 ? 61.998 43.926 23.892 1.00 23.87 153 TYR B CA 1
ATOM 3877 C C . TYR B 1 153 ? 63.445 44.325 24.078 1.00 23.37 153 TYR B C 1
ATOM 3878 O O . TYR B 1 153 ? 64.078 44.721 23.123 1.00 24.50 153 TYR B O 1
ATOM 3887 N N . TYR B 1 154 ? 63.952 44.301 25.300 1.00 22.09 154 TYR B N 1
ATOM 3888 C CA . TYR B 1 154 ? 65.340 44.779 25.608 1.00 23.94 154 TYR B CA 1
ATOM 3889 C C . TYR B 1 154 ? 66.403 43.718 25.425 1.00 24.65 154 TYR B C 1
ATOM 3890 O O . TYR B 1 154 ? 67.607 44.032 25.506 1.00 24.30 154 TYR B O 1
ATOM 3899 N N . SER B 1 155 ? 66.051 42.443 25.172 1.00 24.07 155 SER B N 1
ATOM 3900 C CA A SER B 1 155 ? 67.053 41.370 25.010 0.50 26.36 155 SER B CA 1
ATOM 3901 C CA B SER B 1 155 ? 67.074 41.402 25.021 0.50 25.32 155 SER B CA 1
ATOM 3902 C C . SER B 1 155 ? 67.756 41.536 23.670 1.00 29.97 155 SER B C 1
ATOM 3903 O O . SER B 1 155 ? 67.120 41.828 22.672 1.00 31.83 155 SER B O 1
ATOM 3908 N N . LYS B 1 156 ? 69.081 41.328 23.676 1.00 37.74 156 LYS B N 1
ATOM 3909 C CA . LYS B 1 156 ? 69.944 41.398 22.478 1.00 43.83 156 LYS B CA 1
ATOM 3910 C C . LYS B 1 156 ? 70.328 42.836 22.092 1.00 47.33 156 LYS B C 1
ATOM 3911 O O . LYS B 1 156 ? 71.165 43.023 21.198 1.00 56.70 156 LYS B O 1
ATOM 3917 N N . GLY B 1 157 ? 69.763 43.829 22.772 1.00 50.59 157 GLY B N 1
ATOM 3918 C CA . GLY B 1 157 ? 69.829 45.241 22.344 1.00 55.74 157 GLY B CA 1
ATOM 3919 C C . GLY B 1 157 ? 68.533 45.759 21.709 1.00 60.26 157 GLY B C 1
ATOM 3920 O O . GLY B 1 157 ? 68.349 46.982 21.593 1.00 62.85 157 GLY B O 1
ATOM 3921 N N . GLY B 1 158 ? 67.614 44.863 21.326 1.00 61.12 158 GLY B N 1
ATOM 3922 C CA . GLY B 1 158 ? 66.537 45.192 20.350 1.00 63.46 158 GLY B CA 1
ATOM 3923 C C . GLY B 1 158 ? 66.832 44.760 18.906 1.00 66.87 158 GLY B C 1
ATOM 3924 O O . GLY B 1 158 ? 66.270 45.293 17.941 1.00 68.80 158 GLY B O 1
ATOM 3925 N N . ALA B 1 159 ? 67.711 43.767 18.767 1.00 69.13 159 ALA B N 1
ATOM 3926 C CA . ALA B 1 159 ? 68.073 43.150 17.487 1.00 70.99 159 ALA B CA 1
ATOM 3927 C C . ALA B 1 159 ? 67.299 41.845 17.314 1.00 72.55 159 ALA B C 1
ATOM 3928 O O . ALA B 1 159 ? 66.627 41.382 18.261 1.00 72.22 159 ALA B O 1
ATOM 3930 N N . ASP B 1 160 ? 67.418 41.243 16.122 1.00 70.58 160 ASP B N 1
ATOM 3931 C CA . ASP B 1 160 ? 66.712 39.998 15.783 1.00 68.19 160 ASP B CA 1
ATOM 3932 C C . ASP B 1 160 ? 65.167 40.045 15.879 1.00 60.01 160 ASP B C 1
ATOM 3933 O O . ASP B 1 160 ? 64.570 38.998 15.813 1.00 54.32 160 ASP B O 1
ATOM 3938 N N . MET B 1 161 ? 64.551 41.218 16.004 1.00 54.16 161 MET B N 1
ATOM 3939 C CA . MET B 1 161 ? 63.245 41.318 16.642 1.00 52.39 161 MET B CA 1
ATOM 3940 C C . MET B 1 161 ? 62.151 40.442 16.020 1.00 47.29 161 MET B C 1
ATOM 3941 O O . MET B 1 161 ? 61.463 39.671 16.723 1.00 45.38 161 MET B O 1
ATOM 3946 N N . LYS B 1 162 ? 61.994 40.562 14.713 1.00 42.74 162 LYS B N 1
ATOM 3947 C CA . LYS B 1 162 ? 60.993 39.788 13.971 1.00 43.55 162 LYS B CA 1
ATOM 3948 C C . LYS B 1 162 ? 61.159 38.248 14.106 1.00 42.05 162 LYS B C 1
ATOM 3949 O O . LYS B 1 162 ? 60.204 37.522 14.363 1.00 40.49 162 LYS B O 1
ATOM 3955 N N . ASP B 1 163 ? 62.392 37.788 13.922 1.00 48.41 163 ASP B N 1
ATOM 3956 C CA . ASP B 1 163 ? 62.748 36.380 14.058 1.00 52.73 163 ASP B CA 1
ATOM 3957 C C . ASP B 1 163 ? 62.444 35.933 15.505 1.00 52.87 163 ASP B C 1
ATOM 3958 O O . ASP B 1 163 ? 61.828 34.876 15.721 1.00 56.45 163 ASP B O 1
ATOM 3963 N N . ARG B 1 164 ? 62.817 36.760 16.484 1.00 51.06 164 ARG B N 1
ATOM 3964 C CA . ARG B 1 164 ? 62.602 36.430 17.898 1.00 48.72 164 ARG B CA 1
ATOM 3965 C C . ARG B 1 164 ? 61.140 36.327 18.307 1.00 51.72 164 ARG B C 1
ATOM 3966 O O . ARG B 1 164 ? 60.753 35.448 19.055 1.00 52.82 164 ARG B O 1
ATOM 3974 N N . ILE B 1 165 ? 60.341 37.272 17.856 1.00 51.29 165 ILE B N 1
ATOM 3975 C CA . ILE B 1 165 ? 58.969 37.429 18.310 1.00 52.11 165 ILE B CA 1
ATOM 3976 C C . ILE B 1 165 ? 58.072 36.369 17.706 1.00 51.91 165 ILE B C 1
ATOM 3977 O O . ILE B 1 165 ? 57.076 36.012 18.344 1.00 52.55 165 ILE B O 1
ATOM 3982 N N . ALA B 1 166 ? 58.410 35.841 16.527 1.00 50.36 166 ALA B N 1
ATOM 3983 C CA . ALA B 1 166 ? 57.729 34.657 15.993 1.00 50.25 166 ALA B CA 1
ATOM 3984 C C . ALA B 1 166 ? 57.797 33.518 17.031 1.00 52.53 166 ALA B C 1
ATOM 3985 O O . ALA B 1 166 ? 56.811 32.845 17.309 1.00 53.28 166 ALA B O 1
ATOM 3987 N N . LYS B 1 167 ? 58.979 33.350 17.611 1.00 49.56 167 LYS B N 1
ATOM 3988 C CA . LYS B 1 167 ? 59.200 32.375 18.685 1.00 46.97 167 LYS B CA 1
ATOM 3989 C C . LYS B 1 167 ? 58.381 32.584 19.966 1.00 45.66 167 LYS B C 1
ATOM 3990 O O . LYS B 1 167 ? 57.913 31.616 20.548 1.00 45.99 167 LYS B O 1
ATOM 3996 N N . THR B 1 168 ? 58.151 33.821 20.368 1.00 48.85 168 THR B N 1
ATOM 3997 C CA . THR B 1 168 ? 57.192 34.110 21.449 1.00 48.42 168 THR B CA 1
ATOM 3998 C C . THR B 1 168 ? 55.788 33.513 21.174 1.00 48.01 168 THR B C 1
ATOM 3999 O O . THR B 1 168 ? 55.183 32.812 22.022 1.00 45.53 168 THR B O 1
ATOM 4003 N N . ALA B 1 169 ? 55.287 33.792 19.975 1.00 45.54 169 ALA B N 1
ATOM 4004 C CA . ALA B 1 169 ? 53.942 33.306 19.631 1.00 44.58 169 ALA B CA 1
ATOM 4005 C C . ALA B 1 169 ? 53.876 31.777 19.480 1.00 41.28 169 ALA B C 1
ATOM 4006 O O . ALA B 1 169 ? 52.780 31.215 19.576 1.00 42.92 169 ALA B O 1
ATOM 4008 N N . ARG B 1 170 ? 55.018 31.123 19.313 1.00 35.58 170 ARG B N 1
ATOM 4009 C CA . ARG B 1 170 ? 55.061 29.665 19.152 1.00 38.13 170 ARG B CA 1
ATOM 4010 C C . ARG B 1 170 ? 55.162 28.896 20.489 1.00 34.53 170 ARG B C 1
ATOM 4011 O O . ARG B 1 170 ? 55.203 27.642 20.506 1.00 32.08 170 ARG B O 1
ATOM 4019 N N . LEU B 1 171 ? 55.192 29.639 21.593 1.00 29.86 171 LEU B N 1
ATOM 4020 C CA . LEU B 1 171 ? 55.224 28.958 22.850 1.00 29.42 171 LEU B CA 1
ATOM 4021 C C . LEU B 1 171 ? 53.923 28.200 22.983 1.00 27.91 171 LEU B C 1
ATOM 4022 O O . LEU B 1 171 ? 52.792 28.706 22.675 1.00 27.63 171 LEU B O 1
ATOM 4027 N N . GLY B 1 172 ? 54.104 26.996 23.451 1.00 23.30 172 GLY B N 1
ATOM 4028 C CA . GLY B 1 172 ? 53.037 26.032 23.601 1.00 22.38 172 GLY B CA 1
ATOM 4029 C C . GLY B 1 172 ? 53.202 24.920 22.602 1.00 21.50 172 GLY B C 1
ATOM 4030 O O . GLY B 1 172 ? 52.818 23.790 22.883 1.00 18.99 172 GLY B O 1
ATOM 4031 N N . TYR B 1 173 ? 53.709 25.208 21.402 1.00 19.83 173 TYR B N 1
ATOM 4032 C CA . TYR B 1 173 ? 53.756 24.144 20.408 1.00 21.28 173 TYR B CA 1
ATOM 4033 C C . TYR B 1 173 ? 54.748 23.068 20.735 1.00 21.71 173 TYR B C 1
ATOM 4034 O O . TYR B 1 173 ? 54.504 21.889 20.459 1.00 25.68 173 TYR B O 1
ATOM 4043 N N . ASP B 1 174 ? 55.898 23.382 21.274 1.00 22.19 174 ASP B N 1
ATOM 4044 C CA . ASP B 1 174 ? 56.880 22.345 21.613 1.00 22.39 174 ASP B CA 1
ATOM 4045 C C . ASP B 1 174 ? 56.331 21.533 22.832 1.00 20.45 174 ASP B C 1
ATOM 4046 O O . ASP B 1 174 ? 56.473 20.300 22.837 1.00 20.85 174 ASP B O 1
ATOM 4051 N N . ILE B 1 175 ? 55.767 22.229 23.824 1.00 19.47 175 ILE B N 1
ATOM 4052 C CA . ILE B 1 175 ? 55.194 21.521 24.964 1.00 18.00 175 ILE B CA 1
ATOM 4053 C C . ILE B 1 175 ? 54.150 20.533 24.532 1.00 18.57 175 ILE B C 1
ATOM 4054 O O . ILE B 1 175 ? 54.012 19.408 25.088 1.00 18.13 175 ILE B O 1
ATOM 4059 N N . GLY B 1 176 ? 53.337 20.917 23.554 1.00 19.62 176 GLY B N 1
ATOM 4060 C CA . GLY B 1 176 ? 52.279 20.102 23.025 1.00 19.49 176 GLY B CA 1
ATOM 4061 C C . GLY B 1 176 ? 52.606 19.214 21.924 1.00 21.77 176 GLY B C 1
ATOM 4062 O O . GLY B 1 176 ? 51.715 18.578 21.309 1.00 22.99 176 GLY B O 1
ATOM 4063 N N . ASP B 1 177 ? 53.908 19.004 21.700 1.00 21.75 177 ASP B N 1
ATOM 4064 C CA . ASP B 1 177 ? 54.329 18.130 20.642 1.00 21.73 177 ASP B CA 1
ATOM 4065 C C . ASP B 1 177 ? 53.859 16.696 20.854 1.00 21.16 177 ASP B C 1
ATOM 4066 O O . ASP B 1 177 ? 53.792 16.150 21.990 1.00 19.99 177 ASP B O 1
ATOM 4071 N N . LEU B 1 178 ? 53.551 16.027 19.764 1.00 20.84 178 LEU B N 1
ATOM 4072 C CA . LEU B 1 178 ? 53.087 14.642 19.811 1.00 22.14 178 LEU B CA 1
ATOM 4073 C C . LEU B 1 178 ? 53.960 13.618 20.477 1.00 22.74 178 LEU B C 1
ATOM 4074 O O . LEU B 1 178 ? 53.469 12.680 21.094 1.00 23.54 178 LEU B O 1
ATOM 4079 N N . ASP B 1 179 ? 55.285 13.831 20.399 1.00 21.08 179 ASP B N 1
ATOM 4080 C CA . ASP B 1 179 ? 56.240 12.912 21.014 1.00 21.86 179 ASP B CA 1
ATOM 4081 C C . ASP B 1 179 ? 57.015 13.541 22.177 1.00 18.73 179 ASP B C 1
ATOM 4082 O O . ASP B 1 179 ? 58.101 13.121 22.536 1.00 17.60 179 ASP B O 1
ATOM 4087 N N . ALA B 1 180 ? 56.492 14.614 22.701 1.00 15.53 180 ALA B N 1
ATOM 4088 C CA . ALA B 1 180 ? 57.231 15.579 23.557 1.00 14.29 180 ALA B CA 1
ATOM 4089 C C . ALA B 1 180 ? 58.154 14.898 24.543 1.00 13.88 180 ALA B C 1
ATOM 4090 O O . ALA B 1 180 ? 59.327 15.255 24.607 1.00 12.56 180 ALA B O 1
ATOM 4092 N N . TYR B 1 181 ? 57.635 13.993 25.355 1.00 13.49 181 TYR B N 1
ATOM 4093 C CA . TYR B 1 181 ? 58.379 13.342 26.409 1.00 14.07 181 TYR B CA 1
ATOM 4094 C C . TYR B 1 181 ? 58.780 11.901 26.174 1.00 14.89 181 TYR B C 1
ATOM 4095 O O . TYR B 1 181 ? 59.284 11.236 27.069 1.00 18.12 181 TYR B O 1
ATOM 4104 N N . LEU B 1 182 ? 58.674 11.463 24.930 1.00 14.61 182 LEU B N 1
ATOM 4105 C CA . LEU B 1 182 ? 59.149 10.122 24.574 1.00 16.12 182 LEU B CA 1
ATOM 4106 C C . LEU B 1 182 ? 60.654 10.138 24.323 1.00 16.13 182 LEU B C 1
ATOM 4107 O O . LEU B 1 182 ? 61.235 11.201 24.139 1.00 15.25 182 LEU B O 1
ATOM 4112 N N . PRO B 1 183 ? 61.340 8.984 24.258 1.00 16.21 183 PRO B N 1
ATOM 4113 C CA . PRO B 1 183 ? 62.778 8.980 24.110 1.00 16.08 183 PRO B CA 1
ATOM 4114 C C . PRO B 1 183 ? 63.307 9.711 22.880 1.00 15.36 183 PRO B C 1
ATOM 4115 O O . PRO B 1 183 ? 64.347 10.370 22.943 1.00 15.28 183 PRO B O 1
ATOM 4119 N N . HIS B 1 184 ? 62.570 9.675 21.792 1.00 15.21 184 HIS B N 1
ATOM 4120 C CA . HIS B 1 184 ? 62.902 10.317 20.574 1.00 15.39 184 HIS B CA 1
ATOM 4121 C C . HIS B 1 184 ? 62.328 11.677 20.382 1.00 15.85 184 HIS B C 1
ATOM 4122 O O . HIS B 1 184 ? 62.556 12.332 19.336 1.00 16.13 184 HIS B O 1
ATOM 4129 N N . GLY B 1 185 ? 61.601 12.142 21.399 1.00 14.01 185 GLY B N 1
ATOM 4130 C CA . GLY B 1 185 ? 61.069 13.504 21.306 1.00 14.13 185 GLY B CA 1
ATOM 4131 C C . GLY B 1 185 ? 62.122 14.456 21.814 1.00 13.03 185 GLY B C 1
ATOM 4132 O O . GLY B 1 185 ? 63.303 14.099 22.023 1.00 12.39 185 GLY B O 1
ATOM 4133 N N . SER B 1 186 ? 61.722 15.708 21.987 1.00 13.47 186 SER B N 1
ATOM 4134 C CA . SER B 1 186 ? 62.649 16.760 22.268 1.00 13.18 186 SER B CA 1
ATOM 4135 C C . SER B 1 186 ? 62.252 17.743 23.332 1.00 12.27 186 SER B C 1
ATOM 4136 O O . SER B 1 186 ? 62.980 18.738 23.540 1.00 12.61 186 SER B O 1
ATOM 4139 N N . MET B 1 187 ? 61.152 17.525 24.054 1.00 11.66 187 MET B N 1
ATOM 4140 C CA . MET B 1 187 ? 60.785 18.532 25.027 1.00 11.57 187 MET B CA 1
ATOM 4141 C C . MET B 1 187 ? 61.700 18.669 26.167 1.00 11.55 187 MET B C 1
ATOM 4142 O O . MET B 1 187 ? 61.847 19.757 26.736 1.00 11.30 187 MET B O 1
ATOM 4147 N N . ILE B 1 188 ? 62.398 17.620 26.578 1.00 10.93 188 ILE B N 1
ATOM 4148 C CA . ILE B 1 188 ? 63.393 17.756 27.611 1.00 11.97 188 ILE B CA 1
ATOM 4149 C C . ILE B 1 188 ? 64.560 18.611 27.158 1.00 11.86 188 ILE B C 1
ATOM 4150 O O . ILE B 1 188 ? 65.010 19.515 27.828 1.00 12.57 188 ILE B O 1
ATOM 4155 N N . VAL B 1 189 ? 65.012 18.354 25.937 1.00 12.21 189 VAL B N 1
ATOM 4156 C CA . VAL B 1 189 ? 66.037 19.167 25.295 1.00 12.53 189 VAL B CA 1
ATOM 4157 C C . VAL B 1 189 ? 65.610 20.624 25.235 1.00 12.24 189 VAL B C 1
ATOM 4158 O O . VAL B 1 189 ? 66.374 21.494 25.668 1.00 12.40 189 VAL B O 1
ATOM 4162 N N . THR B 1 190 ? 64.373 20.888 24.767 1.00 11.28 190 THR B N 1
ATOM 4163 C CA . THR B 1 190 ? 63.925 22.263 24.640 1.00 12.29 190 THR B CA 1
ATOM 4164 C C . THR B 1 190 ? 63.823 22.898 26.017 1.00 12.35 190 THR B C 1
ATOM 4165 O O . THR B 1 190 ? 64.205 24.057 26.189 1.00 13.12 190 THR B O 1
ATOM 4169 N N . ALA B 1 191 ? 63.305 22.177 26.994 1.00 11.78 191 ALA B N 1
ATOM 4170 C CA . ALA B 1 191 ? 63.166 22.739 28.337 1.00 12.58 191 ALA B CA 1
ATOM 4171 C C . ALA B 1 191 ? 64.481 23.090 28.940 1.00 12.20 191 ALA B C 1
ATOM 4172 O O . ALA B 1 191 ? 64.659 24.165 29.589 1.00 13.27 191 ALA B O 1
ATOM 4174 N N . VAL B 1 192 ? 65.470 22.207 28.839 1.00 11.07 192 VAL B N 1
ATOM 4175 C CA . VAL B 1 192 ? 66.805 22.441 29.385 1.00 11.94 192 VAL B CA 1
ATOM 4176 C C . VAL B 1 192 ? 67.478 23.596 28.664 1.00 12.10 192 VAL B C 1
ATOM 4177 O O . VAL B 1 192 ? 68.046 24.519 29.324 1.00 12.16 192 VAL B O 1
ATOM 4181 N N . LYS B 1 193 ? 67.381 23.658 27.365 1.00 11.94 193 LYS B N 1
ATOM 4182 C CA . LYS B 1 193 ? 67.956 24.798 26.638 1.00 11.77 193 LYS B CA 1
ATOM 4183 C C . LYS B 1 193 ? 67.280 26.087 27.007 1.00 12.80 193 LYS B C 1
ATOM 4184 O O . LYS B 1 193 ? 67.941 27.129 27.130 1.00 13.01 193 LYS B O 1
ATOM 4190 N N . THR B 1 194 ? 65.951 26.090 27.159 1.00 11.98 194 THR B N 1
ATOM 4191 C CA . THR B 1 194 ? 65.191 27.282 27.599 1.00 13.03 194 THR B CA 1
ATOM 4192 C C . THR B 1 194 ? 65.625 27.717 28.946 1.00 13.17 194 THR B C 1
ATOM 4193 O O . THR B 1 194 ? 65.820 28.917 29.219 1.00 13.35 194 THR B O 1
ATOM 4197 N N . ARG B 1 195 ? 65.782 26.781 29.870 1.00 12.79 195 ARG B N 1
ATOM 4198 C CA . ARG B 1 195 ? 66.256 27.127 31.208 1.00 14.46 195 ARG B CA 1
ATOM 4199 C C . ARG B 1 195 ? 67.609 27.844 31.163 1.00 14.03 195 ARG B C 1
ATOM 4200 O O . ARG B 1 195 ? 67.858 28.821 31.879 1.00 14.49 195 ARG B O 1
ATOM 4208 N N A MET B 1 196 ? 68.484 27.377 30.284 0.50 14.12 196 MET B N 1
ATOM 4209 N N B MET B 1 196 ? 68.506 27.385 30.300 0.50 13.20 196 MET B N 1
ATOM 4210 C CA A MET B 1 196 ? 69.787 27.996 30.084 0.50 15.30 196 MET B CA 1
ATOM 4211 C CA B MET B 1 196 ? 69.789 28.012 30.042 0.50 13.76 196 MET B CA 1
ATOM 4212 C C A MET B 1 196 ? 69.674 29.384 29.441 0.50 14.67 196 MET B C 1
ATOM 4213 C C B MET B 1 196 ? 69.690 29.384 29.403 0.50 13.80 196 MET B C 1
ATOM 4214 O O A MET B 1 196 ? 70.340 30.344 29.905 0.50 14.90 196 MET B O 1
ATOM 4215 O O B MET B 1 196 ? 70.360 30.352 29.833 0.50 14.11 196 MET B O 1
ATOM 4224 N N . VAL B 1 197 ? 68.795 29.548 28.448 1.00 13.47 197 VAL B N 1
ATOM 4225 C CA . VAL B 1 197 ? 68.552 30.856 27.855 1.00 13.16 197 VAL B CA 1
ATOM 4226 C C . VAL B 1 197 ? 68.061 31.810 28.936 1.00 13.00 197 VAL B C 1
ATOM 4227 O O . VAL B 1 197 ? 68.584 32.963 29.038 1.00 13.57 197 VAL B O 1
ATOM 4231 N N . HIS B 1 198 ? 67.067 31.428 29.743 1.00 12.16 198 HIS B N 1
ATOM 4232 C CA . HIS B 1 198 ? 66.572 32.335 30.752 1.00 11.88 198 HIS B CA 1
ATOM 4233 C C . HIS B 1 198 ? 67.677 32.693 31.722 1.00 13.15 198 HIS B C 1
ATOM 4234 O O . HIS B 1 198 ? 67.739 33.890 32.126 1.00 13.33 198 HIS B O 1
ATOM 4241 N N . ALA B 1 199 ? 68.501 31.778 32.120 1.00 13.97 199 ALA B N 1
ATOM 4242 C CA . ALA B 1 199 ? 69.597 32.049 33.030 1.00 13.86 199 ALA B CA 1
ATOM 4243 C C . ALA B 1 199 ? 70.602 33.034 32.381 1.00 14.33 199 ALA B C 1
ATOM 4244 O O . ALA B 1 199 ? 71.088 33.968 33.067 1.00 14.92 199 ALA B O 1
ATOM 4246 N N . ALA B 1 200 ? 70.860 32.901 31.100 1.00 14.40 200 ALA B N 1
ATOM 4247 C CA . ALA B 1 200 ? 71.717 33.858 30.411 1.00 15.50 200 ALA B CA 1
ATOM 4248 C C . ALA B 1 200 ? 71.078 35.227 30.428 1.00 15.59 200 ALA B C 1
ATOM 4249 O O . ALA B 1 200 ? 71.790 36.211 30.683 1.00 16.61 200 ALA B O 1
ATOM 4251 N N . VAL B 1 201 ? 69.769 35.355 30.130 1.00 14.65 201 VAL B N 1
ATOM 4252 C CA . VAL B 1 201 ? 69.053 36.615 30.131 1.00 15.12 201 VAL B CA 1
ATOM 4253 C C . VAL B 1 201 ? 69.196 37.285 31.517 1.00 15.51 201 VAL B C 1
ATOM 4254 O O . VAL B 1 201 ? 69.297 38.531 31.589 1.00 16.07 201 VAL B O 1
ATOM 4258 N N . ARG B 1 202 ? 69.151 36.537 32.586 1.00 15.23 202 ARG B N 1
ATOM 4259 C CA . ARG B 1 202 ? 69.270 37.098 33.950 1.00 15.32 202 ARG B CA 1
ATOM 4260 C C . ARG B 1 202 ? 70.619 37.734 34.152 1.00 16.83 202 ARG B C 1
ATOM 4261 O O . ARG B 1 202 ? 70.732 38.642 34.935 1.00 20.12 202 ARG B O 1
ATOM 4269 N N . HIS B 1 203 ? 71.643 37.206 33.524 1.00 17.92 203 HIS B N 1
ATOM 4270 C CA . HIS B 1 203 ? 72.977 37.833 33.569 1.00 19.28 203 HIS B CA 1
ATOM 4271 C C . HIS B 1 203 ? 73.041 39.036 32.661 1.00 19.22 203 HIS B C 1
ATOM 4272 O O . HIS B 1 203 ? 73.723 40.043 33.029 1.00 21.52 203 HIS B O 1
ATOM 4279 N N . LEU B 1 204 ? 72.414 38.997 31.490 1.00 19.29 204 LEU B N 1
ATOM 4280 C CA . LEU B 1 204 ? 72.583 40.035 30.443 1.00 19.39 204 LEU B CA 1
ATOM 4281 C C . LEU B 1 204 ? 71.686 41.231 30.660 1.00 20.95 204 LEU B C 1
ATOM 4282 O O . LEU B 1 204 ? 72.178 42.389 30.574 1.00 21.07 204 LEU B O 1
ATOM 4287 N N . LEU B 1 205 ? 70.404 41.068 30.929 1.00 19.00 205 LEU B N 1
ATOM 4288 C CA . LEU B 1 205 ? 69.496 42.195 31.003 1.00 20.96 205 LEU B CA 1
ATOM 4289 C C . LEU B 1 205 ? 69.874 43.251 32.045 1.00 21.61 205 LEU B C 1
ATOM 4290 O O . LEU B 1 205 ? 69.653 44.442 31.758 1.00 24.24 205 LEU B O 1
ATOM 4295 N N . PRO B 1 206 ? 70.342 42.848 33.230 1.00 22.58 206 PRO B N 1
ATOM 4296 C CA . PRO B 1 206 ? 70.720 43.896 34.203 1.00 24.53 206 PRO B CA 1
ATOM 4297 C C . PRO B 1 206 ? 71.864 44.759 33.727 1.00 26.06 206 PRO B C 1
ATOM 4298 O O . PRO B 1 206 ? 72.046 45.850 34.297 1.00 28.01 206 PRO B O 1
ATOM 4302 N N . GLN B 1 207 ? 72.592 44.316 32.705 1.00 26.73 207 GLN B N 1
ATOM 4303 C CA . GLN B 1 207 ? 73.617 45.179 32.072 1.00 28.79 207 GLN B CA 1
ATOM 4304 C C . GLN B 1 207 ? 73.030 46.134 31.020 1.00 29.71 207 GLN B C 1
ATOM 4305 O O . GLN B 1 207 ? 73.805 46.903 30.375 1.00 32.87 207 GLN B O 1
ATOM 4311 N N . SER B 1 208 ? 71.721 46.172 30.831 1.00 29.97 208 SER B N 1
ATOM 4312 C CA . SER B 1 208 ? 71.059 47.070 29.874 1.00 30.94 208 SER B CA 1
ATOM 4313 C C . SER B 1 208 ? 70.462 48.216 30.652 1.00 30.40 208 SER B C 1
ATOM 4314 O O . SER B 1 208 ? 69.553 48.032 31.458 1.00 28.64 208 SER B O 1
ATOM 4317 N N . PRO B 1 209 ? 70.964 49.463 30.413 1.00 30.75 209 PRO B N 1
ATOM 4318 C CA . PRO B 1 209 ? 70.325 50.511 31.201 1.00 29.89 209 PRO B CA 1
ATOM 4319 C C . PRO B 1 209 ? 68.824 50.757 30.930 1.00 28.31 209 PRO B C 1
ATOM 4320 O O . PRO B 1 209 ? 68.098 51.086 31.844 1.00 29.91 209 PRO B O 1
ATOM 4324 N N . ALA B 1 210 ? 68.384 50.550 29.713 1.00 27.92 210 ALA B N 1
ATOM 4325 C CA . ALA B 1 210 ? 66.985 50.667 29.371 1.00 29.01 210 ALA B CA 1
ATOM 4326 C C . ALA B 1 210 ? 66.097 49.609 30.124 1.00 27.00 210 ALA B C 1
ATOM 4327 O O . ALA B 1 210 ? 65.035 49.948 30.636 1.00 25.84 210 ALA B O 1
ATOM 4329 N N . TRP B 1 211 ? 66.622 48.381 30.291 1.00 28.20 211 TRP B N 1
ATOM 4330 C CA . TRP B 1 211 ? 65.873 47.367 31.023 1.00 25.66 211 TRP B CA 1
ATOM 4331 C C . TRP B 1 211 ? 65.844 47.752 32.480 1.00 26.60 211 TRP B C 1
ATOM 4332 O O . TRP B 1 211 ? 64.789 47.742 33.112 1.00 24.66 211 TRP B O 1
ATOM 4343 N N . SER B 1 212 ? 67.017 48.079 33.057 1.00 27.95 212 SER B N 1
ATOM 4344 C CA . SER B 1 212 ? 67.085 48.407 34.463 1.00 31.54 212 SER B CA 1
ATOM 4345 C C . SER B 1 212 ? 66.216 49.571 34.834 1.00 31.51 212 SER B C 1
ATOM 4346 O O . SER B 1 212 ? 65.536 49.531 35.857 1.00 31.77 212 SER B O 1
ATOM 4349 N N . GLN B 1 213 ? 66.221 50.601 33.995 1.00 33.10 213 GLN B N 1
ATOM 4350 C CA . GLN B 1 213 ? 65.463 51.812 34.293 1.00 37.14 213 GLN B CA 1
ATOM 4351 C C . GLN B 1 213 ? 63.975 51.608 34.239 1.00 36.28 213 GLN B C 1
ATOM 4352 O O . GLN B 1 213 ? 63.268 52.324 34.917 1.00 35.89 213 GLN B O 1
ATOM 4358 N N . THR B 1 214 ? 63.480 50.597 33.482 1.00 32.56 214 THR B N 1
ATOM 4359 C CA . THR B 1 214 ? 62.047 50.362 33.381 1.00 31.28 214 THR B CA 1
ATOM 4360 C C . THR B 1 214 ? 61.570 49.158 34.193 1.00 28.79 214 THR B C 1
ATOM 4361 O O . THR B 1 214 ? 60.423 48.770 34.060 1.00 28.33 214 THR B O 1
ATOM 4365 N N . SER B 1 215 ? 62.432 48.598 35.033 1.00 27.92 215 SER B N 1
ATOM 4366 C CA . SER B 1 215 ? 62.136 47.319 35.678 1.00 28.40 215 SER B CA 1
ATOM 4367 C C . SER B 1 215 ? 61.317 47.453 36.949 1.00 31.03 215 SER B C 1
ATOM 4368 O O . SER B 1 215 ? 60.966 46.428 37.594 1.00 30.74 215 SER B O 1
ATOM 4371 N N . GLY B 1 216 ? 60.967 48.717 37.334 1.00 32.93 216 GLY B N 1
ATOM 4372 C CA . GLY B 1 216 ? 60.096 48.897 38.469 1.00 34.10 216 GLY B CA 1
ATOM 4373 C C . GLY B 1 216 ? 60.665 48.350 39.769 1.00 32.39 216 GLY B C 1
ATOM 4374 O O . GLY B 1 216 ? 59.915 47.828 40.614 1.00 37.69 216 GLY B O 1
ATOM 4375 N N . GLY B 1 217 ? 61.980 48.362 39.910 1.00 31.56 217 GLY B N 1
ATOM 4376 C CA . GLY B 1 217 ? 62.602 47.817 41.092 1.00 34.38 217 GLY B CA 1
ATOM 4377 C C . GLY B 1 217 ? 62.972 46.356 41.152 1.00 33.55 217 GLY B C 1
ATOM 4378 O O . GLY B 1 217 ? 63.668 45.926 42.071 1.00 36.33 217 GLY B O 1
ATOM 4379 N N . GLN B 1 218 ? 62.517 45.547 40.186 1.00 29.55 218 GLN B N 1
ATOM 4380 C CA . GLN B 1 218 ? 63.002 44.186 40.090 1.00 26.07 218 GLN B CA 1
ATOM 4381 C C . GLN B 1 218 ? 64.453 44.235 39.639 1.00 26.93 218 GLN B C 1
ATOM 4382 O O . GLN B 1 218 ? 64.775 44.853 38.661 1.00 29.22 218 GLN B O 1
ATOM 4388 N N . LYS B 1 219 ? 65.318 43.608 40.385 1.00 26.04 219 LYS B N 1
ATOM 4389 C CA . LYS B 1 219 ? 66.774 43.691 40.124 1.00 29.02 219 LYS B CA 1
ATOM 4390 C C . LYS B 1 219 ? 67.263 42.654 39.108 1.00 24.80 219 LYS B C 1
ATOM 4391 O O . LYS B 1 219 ? 68.224 42.877 38.421 1.00 24.53 219 LYS B O 1
ATOM 4397 N N . ILE B 1 220 ? 66.554 41.518 39.037 1.00 23.19 220 ILE B N 1
ATOM 4398 C CA . ILE B 1 220 ? 66.937 40.410 38.165 1.00 20.57 220 ILE B CA 1
ATOM 4399 C C . ILE B 1 220 ? 65.675 39.963 37.477 1.00 19.01 220 ILE B C 1
ATOM 4400 O O . ILE B 1 220 ? 64.679 39.822 38.149 1.00 18.14 220 ILE B O 1
ATOM 4405 N N . PRO B 1 221 ? 65.703 39.806 36.148 1.00 17.70 221 PRO B N 1
ATOM 4406 C CA . PRO B 1 221 ? 64.498 39.449 35.446 1.00 17.00 221 PRO B CA 1
ATOM 4407 C C . PRO B 1 221 ? 64.134 37.972 35.595 1.00 15.43 221 PRO B C 1
ATOM 4408 O O . PRO B 1 221 ? 64.929 37.163 36.027 1.00 15.69 221 PRO B O 1
ATOM 4412 N N . ILE B 1 222 ? 62.926 37.661 35.152 1.00 15.14 222 ILE B N 1
ATOM 4413 C CA . ILE B 1 222 ? 62.496 36.266 35.025 1.00 14.01 222 ILE B CA 1
ATOM 4414 C C . ILE B 1 222 ? 62.522 35.532 36.355 1.00 13.61 222 ILE B C 1
ATOM 4415 O O . ILE B 1 222 ? 63.161 34.485 36.526 1.00 13.92 222 ILE B O 1
ATOM 4420 N N . SER B 1 223 ? 61.810 36.041 37.320 1.00 13.90 223 SER B N 1
ATOM 4421 C CA . SER B 1 223 ? 61.633 35.313 38.587 1.00 14.01 223 SER B CA 1
ATOM 4422 C C . SER B 1 223 ? 60.742 34.069 38.345 1.00 12.69 223 SER B C 1
ATOM 4423 O O . SER B 1 223 ? 60.070 33.964 37.328 1.00 13.44 223 SER B O 1
ATOM 4426 N N . GLN B 1 224 ? 60.751 33.173 39.305 1.00 12.40 224 GLN B N 1
ATOM 4427 C CA . GLN B 1 224 ? 59.864 31.994 39.255 1.00 13.67 224 GLN B CA 1
ATOM 4428 C C . GLN B 1 224 ? 58.420 32.464 39.174 1.00 12.92 224 GLN B C 1
ATOM 4429 O O . GLN B 1 224 ? 57.588 31.826 38.486 1.00 12.98 224 GLN B O 1
ATOM 4435 N N . ALA B 1 225 ? 58.042 33.514 39.905 1.00 12.86 225 ALA B N 1
ATOM 4436 C CA . ALA B 1 225 ? 56.669 34.074 39.814 1.00 14.09 225 ALA B CA 1
ATOM 4437 C C . ALA B 1 225 ? 56.404 34.532 38.400 1.00 13.00 225 ALA B C 1
ATOM 4438 O O . ALA B 1 225 ? 55.327 34.254 37.856 1.00 14.14 225 ALA B O 1
ATOM 4440 N N . ASP B 1 226 ? 57.353 35.193 37.762 1.00 13.02 226 ASP B N 1
ATOM 4441 C CA . ASP B 1 226 ? 57.199 35.654 36.395 1.00 13.57 226 ASP B CA 1
ATOM 4442 C C . ASP B 1 226 ? 56.952 34.460 35.412 1.00 12.11 226 ASP B C 1
ATOM 4443 O O . ASP B 1 226 ? 56.056 34.504 34.538 1.00 13.25 226 ASP B O 1
ATOM 4448 N N . ILE B 1 227 ? 57.724 33.399 35.622 1.00 11.29 227 ILE B N 1
ATOM 4449 C CA . ILE B 1 227 ? 57.534 32.185 34.810 1.00 10.97 227 ILE B CA 1
ATOM 4450 C C . ILE B 1 227 ? 56.109 31.674 34.950 1.00 11.04 227 ILE B C 1
ATOM 4451 O O . ILE B 1 227 ? 55.455 31.338 33.924 1.00 10.78 227 ILE B O 1
ATOM 4456 N N . MET B 1 228 ? 55.610 31.601 36.184 1.00 11.01 228 MET B N 1
ATOM 4457 C CA . MET B 1 228 ? 54.266 31.108 36.400 1.00 11.29 228 MET B CA 1
ATOM 4458 C C . MET B 1 228 ? 53.175 32.000 35.875 1.00 11.17 228 MET B C 1
ATOM 4459 O O . MET B 1 228 ? 52.147 31.549 35.404 1.00 11.79 228 MET B O 1
ATOM 4464 N N . VAL B 1 229 ? 53.385 33.316 35.897 1.00 12.30 229 VAL B N 1
ATOM 4465 C CA . VAL B 1 229 ? 52.459 34.236 35.254 1.00 12.26 229 VAL B CA 1
ATOM 4466 C C . VAL B 1 229 ? 52.337 33.883 33.774 1.00 11.46 229 VAL B C 1
ATOM 4467 O O . VAL B 1 229 ? 51.211 33.737 33.215 1.00 12.68 229 VAL B O 1
ATOM 4471 N N . THR B 1 230 ? 53.439 33.740 33.065 1.00 11.44 230 THR B N 1
ATOM 4472 C CA . THR B 1 230 ? 53.436 33.338 31.708 1.00 11.46 230 THR B CA 1
ATOM 4473 C C . THR B 1 230 ? 52.788 31.953 31.524 1.00 10.42 230 THR B C 1
ATOM 4474 O O . THR B 1 230 ? 52.007 31.700 30.595 1.00 10.75 230 THR B O 1
ATOM 4478 N N . TRP B 1 231 ? 53.083 31.019 32.441 1.00 10.20 231 TRP B N 1
ATOM 4479 C CA . TRP B 1 231 ? 52.446 29.733 32.412 1.00 9.72 231 TRP B CA 1
ATOM 4480 C C . TRP B 1 231 ? 50.898 29.828 32.398 1.00 9.96 231 TRP B C 1
ATOM 4481 O O . TRP B 1 231 ? 50.232 29.134 31.625 1.00 11.02 231 TRP B O 1
ATOM 4492 N N . HIS B 1 232 ? 50.364 30.723 33.233 1.00 9.60 232 HIS B N 1
ATOM 4493 C CA . HIS B 1 232 ? 48.893 30.941 33.261 1.00 11.34 232 HIS B CA 1
ATOM 4494 C C . HIS B 1 232 ? 48.372 31.525 31.992 1.00 11.54 232 HIS B C 1
ATOM 4495 O O . HIS B 1 232 ? 47.217 31.210 31.638 1.00 12.02 232 HIS B O 1
ATOM 4502 N N . SER B 1 233 ? 49.191 32.302 31.283 1.00 12.16 233 SER B N 1
ATOM 4503 C CA . SER B 1 233 ? 48.792 32.885 29.978 1.00 12.63 233 SER B CA 1
ATOM 4504 C C . SER B 1 233 ? 48.717 31.808 28.911 1.00 13.06 233 SER B C 1
ATOM 4505 O O . SER B 1 233 ? 48.147 32.050 27.855 1.00 13.03 233 SER B O 1
ATOM 4508 N N . LEU B 1 234 ? 49.348 30.636 29.170 1.00 11.54 234 LEU B N 1
ATOM 4509 C CA . LEU B 1 234 ? 49.389 29.506 28.280 1.00 12.32 234 LEU B CA 1
ATOM 4510 C C . LEU B 1 234 ? 48.415 28.437 28.750 1.00 12.54 234 LEU B C 1
ATOM 4511 O O . LEU B 1 234 ? 47.241 28.481 28.357 1.00 14.66 234 LEU B O 1
ATOM 4516 N N . ALA B 1 235 ? 48.804 27.560 29.663 1.00 11.03 235 ALA B N 1
ATOM 4517 C CA . ALA B 1 235 ? 48.012 26.427 30.079 1.00 12.32 235 ALA B CA 1
ATOM 4518 C C . ALA B 1 235 ? 46.598 26.829 30.569 1.00 11.05 235 ALA B C 1
ATOM 4519 O O . ALA B 1 235 ? 45.594 26.288 30.094 1.00 11.11 235 ALA B O 1
ATOM 4521 N N . THR B 1 236 ? 46.518 27.691 31.576 1.00 10.89 236 THR B N 1
ATOM 4522 C CA . THR B 1 236 ? 45.231 27.925 32.235 1.00 11.29 236 THR B CA 1
ATOM 4523 C C . THR B 1 236 ? 44.332 28.628 31.271 1.00 10.93 236 THR B C 1
ATOM 4524 O O . THR B 1 236 ? 43.115 28.350 31.250 1.00 11.58 236 THR B O 1
ATOM 4528 N N . PHE B 1 237 ? 44.856 29.591 30.533 1.00 11.52 237 PHE B N 1
ATOM 4529 C CA . PHE B 1 237 ? 44.083 30.323 29.521 1.00 12.07 237 PHE B CA 1
ATOM 4530 C C . PHE B 1 237 ? 43.544 29.384 28.451 1.00 11.89 237 PHE B C 1
ATOM 4531 O O . PHE B 1 237 ? 42.325 29.468 28.136 1.00 12.14 237 PHE B O 1
ATOM 4539 N N . VAL B 1 238 ? 44.343 28.526 27.858 1.00 11.58 238 VAL B N 1
ATOM 4540 C CA . VAL B 1 238 ? 43.893 27.691 26.798 1.00 12.96 238 VAL B CA 1
ATOM 4541 C C . VAL B 1 238 ? 42.800 26.795 27.280 1.00 13.07 238 VAL B C 1
ATOM 4542 O O . VAL B 1 238 ? 41.769 26.615 26.594 1.00 13.34 238 VAL B O 1
ATOM 4546 N N . MET B 1 239 ? 42.955 26.157 28.434 1.00 12.11 239 MET B N 1
ATOM 4547 C CA . MET B 1 239 ? 41.897 25.269 28.913 1.00 13.09 239 MET B CA 1
ATOM 4548 C C . MET B 1 239 ? 40.619 26.063 29.159 1.00 12.72 239 MET B C 1
ATOM 4549 O O . MET B 1 239 ? 39.526 25.546 28.873 1.00 13.80 239 MET B O 1
ATOM 4554 N N . ARG B 1 240 ? 40.732 27.224 29.803 1.00 11.96 240 ARG B N 1
ATOM 4555 C CA . ARG B 1 240 ? 39.525 28.053 30.062 1.00 12.85 240 ARG B CA 1
ATOM 4556 C C . ARG B 1 240 ? 38.824 28.337 28.787 1.00 13.49 240 ARG B C 1
ATOM 4557 O O . ARG B 1 240 ? 37.564 28.185 28.712 1.00 13.72 240 ARG B O 1
ATOM 4565 N N . LYS B 1 241 ? 39.496 28.750 27.767 1.00 12.83 241 LYS B N 1
ATOM 4566 C CA . LYS B 1 241 ? 38.830 29.106 26.503 1.00 12.94 241 LYS B CA 1
ATOM 4567 C C . LYS B 1 241 ? 38.259 27.910 25.823 1.00 14.01 241 LYS B C 1
ATOM 4568 O O . LYS B 1 241 ? 37.112 27.964 25.329 1.00 13.87 241 LYS B O 1
ATOM 4574 N N . MET B 1 242 ? 38.932 26.798 25.790 1.00 12.95 242 MET B N 1
ATOM 4575 C CA . MET B 1 242 ? 38.386 25.590 25.138 1.00 15.22 242 MET B CA 1
ATOM 4576 C C . MET B 1 242 ? 37.079 25.184 25.850 1.00 15.31 242 MET B C 1
ATOM 4577 O O . MET B 1 242 ? 36.062 24.898 25.160 1.00 14.70 242 MET B O 1
ATOM 4582 N N . LYS B 1 243 ? 37.071 25.186 27.178 1.00 14.25 243 LYS B N 1
ATOM 4583 C CA . LYS B 1 243 ? 35.826 24.796 27.891 1.00 16.29 243 LYS B CA 1
ATOM 4584 C C . LYS B 1 243 ? 34.760 25.826 27.606 1.00 16.15 243 LYS B C 1
ATOM 4585 O O . LYS B 1 243 ? 33.587 25.412 27.345 1.00 17.98 243 LYS B O 1
ATOM 4591 N N . GLN B 1 244 ? 35.083 27.099 27.586 1.00 15.19 244 GLN B N 1
ATOM 4592 C CA A GLN B 1 244 ? 34.059 28.151 27.397 0.50 16.34 244 GLN B CA 1
ATOM 4593 C CA B GLN B 1 244 ? 34.070 28.149 27.404 0.50 16.88 244 GLN B CA 1
ATOM 4594 C C . GLN B 1 244 ? 33.448 28.020 26.015 1.00 16.74 244 GLN B C 1
ATOM 4595 O O . GLN B 1 244 ? 32.201 28.229 25.859 1.00 18.04 244 GLN B O 1
ATOM 4606 N N . TRP B 1 245 ? 34.210 27.683 25.009 1.00 14.41 245 TRP B N 1
ATOM 4607 C CA . TRP B 1 245 ? 33.785 27.539 23.643 1.00 14.82 245 TRP B CA 1
ATOM 4608 C C . TRP B 1 245 ? 32.994 26.271 23.395 1.00 14.14 245 TRP B C 1
ATOM 4609 O O . TRP B 1 245 ? 32.426 26.135 22.300 1.00 15.68 245 TRP B O 1
ATOM 4620 N N . GLY B 1 246 ? 32.953 25.357 24.341 1.00 14.98 246 GLY B N 1
ATOM 4621 C CA . GLY B 1 246 ? 32.305 24.045 24.161 1.00 15.90 246 GLY B CA 1
ATOM 4622 C C . GLY B 1 246 ? 33.096 23.033 23.402 1.00 14.93 246 GLY B C 1
ATOM 4623 O O . GLY B 1 246 ? 32.558 22.035 22.894 1.00 15.85 246 GLY B O 1
ATOM 4624 N N . VAL B 1 247 ? 34.427 23.148 23.397 1.00 14.86 247 VAL B N 1
ATOM 4625 C CA . VAL B 1 247 ? 35.210 22.002 23.000 1.00 14.82 247 VAL B CA 1
ATOM 4626 C C . VAL B 1 247 ? 34.965 20.869 23.964 1.00 15.79 247 VAL B C 1
ATOM 4627 O O . VAL B 1 247 ? 34.834 21.097 25.130 1.00 15.92 247 VAL B O 1
ATOM 4631 N N . ARG B 1 248 ? 34.892 19.623 23.458 1.00 17.84 248 ARG B N 1
ATOM 4632 C CA . ARG B 1 248 ? 34.699 18.449 24.287 1.00 18.63 248 ARG B CA 1
ATOM 4633 C C . ARG B 1 248 ? 35.995 18.115 25.063 1.00 17.41 248 ARG B C 1
ATOM 4634 O O . ARG B 1 248 ? 36.968 17.689 24.457 1.00 19.98 248 ARG B O 1
ATOM 4642 N N . VAL B 1 249 ? 36.002 18.430 26.340 1.00 16.76 249 VAL B N 1
ATOM 4643 C CA . VAL B 1 249 ? 37.184 18.128 27.233 1.00 16.80 249 VAL B CA 1
ATOM 4644 C C . VAL B 1 249 ? 36.657 17.288 28.387 1.00 16.94 249 VAL B C 1
ATOM 4645 O O . VAL B 1 249 ? 36.157 17.850 29.362 1.00 22.32 249 VAL B O 1
ATOM 4649 N N . ASN B 1 250 ? 36.909 16.032 28.309 1.00 18.00 250 ASN B N 1
ATOM 4650 C CA . ASN B 1 250 ? 36.523 15.149 29.426 1.00 19.19 250 ASN B CA 1
ATOM 4651 C C . ASN B 1 250 ? 37.521 15.252 30.548 1.00 20.01 250 ASN B C 1
ATOM 4652 O O . ASN B 1 250 ? 38.598 15.863 30.410 1.00 17.88 250 ASN B O 1
ATOM 4657 N N . THR B 1 251 ? 37.174 14.729 31.706 1.00 21.11 251 THR B N 1
ATOM 4658 C CA . THR B 1 251 ? 38.025 14.899 32.894 1.00 21.96 251 THR B CA 1
ATOM 4659 C C . THR B 1 251 ? 39.406 14.341 32.675 1.00 19.42 251 THR B C 1
ATOM 4660 O O . THR B 1 251 ? 40.407 14.982 33.061 1.00 17.79 251 THR B O 1
ATOM 4664 N N . ALA B 1 252 ? 39.525 13.181 32.079 1.00 17.40 252 ALA B N 1
ATOM 4665 C CA . ALA B 1 252 ? 40.831 12.557 31.894 1.00 18.26 252 ALA B CA 1
ATOM 4666 C C . ALA B 1 252 ? 41.708 13.397 30.966 1.00 17.37 252 ALA B C 1
ATOM 4667 O O . ALA B 1 252 ? 42.905 13.549 31.245 1.00 16.55 252 ALA B O 1
ATOM 4669 N N . ASP B 1 253 ? 41.130 13.913 29.903 1.00 17.12 253 ASP B N 1
ATOM 4670 C CA . ASP B 1 253 ? 41.917 14.785 28.997 1.00 16.00 253 ASP B CA 1
ATOM 4671 C C . ASP B 1 253 ? 42.320 16.064 29.690 1.00 15.30 253 ASP B C 1
ATOM 4672 O O . ASP B 1 253 ? 43.455 16.524 29.494 1.00 14.07 253 ASP B O 1
ATOM 4677 N N . ALA B 1 254 ? 41.449 16.708 30.438 1.00 14.40 254 ALA B N 1
ATOM 4678 C CA . ALA B 1 254 ? 41.784 17.951 31.154 1.00 13.84 254 ALA B CA 1
ATOM 4679 C C . ALA B 1 254 ? 42.913 17.667 32.117 1.00 13.41 254 ALA B C 1
ATOM 4680 O O . ALA B 1 254 ? 43.861 18.482 32.236 1.00 12.90 254 ALA B O 1
ATOM 4682 N N . GLU B 1 255 ? 42.840 16.565 32.844 1.00 13.12 255 GLU B N 1
ATOM 4683 C CA . GLU B 1 255 ? 43.908 16.221 33.762 1.00 14.85 255 GLU B CA 1
ATOM 4684 C C . GLU B 1 255 ? 45.218 15.939 33.080 1.00 13.93 255 GLU B C 1
ATOM 4685 O O . GLU B 1 255 ? 46.287 16.352 33.610 1.00 13.37 255 GLU B O 1
ATOM 4691 N N . ALA B 1 256 ? 45.185 15.278 31.940 1.00 12.61 256 ALA B N 1
ATOM 4692 C CA . ALA B 1 256 ? 46.426 14.979 31.225 1.00 12.32 256 ALA B CA 1
ATOM 4693 C C . ALA B 1 256 ? 47.036 16.237 30.630 1.00 11.64 256 ALA B C 1
ATOM 4694 O O . ALA B 1 256 ? 48.257 16.373 30.682 1.00 11.77 256 ALA B O 1
ATOM 4696 N N . TYR B 1 257 ? 46.237 17.134 30.133 1.00 11.72 257 TYR B N 1
ATOM 4697 C CA . TYR B 1 257 ? 46.742 18.414 29.651 1.00 11.37 257 TYR B CA 1
ATOM 4698 C C . TYR B 1 257 ? 47.415 19.190 30.771 1.00 11.30 257 TYR B C 1
ATOM 4699 O O . TYR B 1 257 ? 48.563 19.700 30.632 1.00 11.34 257 TYR B O 1
ATOM 4708 N N . LEU B 1 258 ? 46.789 19.293 31.949 1.00 11.03 258 LEU B N 1
ATOM 4709 C CA . LEU B 1 258 ? 47.445 19.908 33.091 1.00 10.97 258 LEU B CA 1
ATOM 4710 C C . LEU B 1 258 ? 48.783 19.236 33.382 1.00 10.86 258 LEU B C 1
ATOM 4711 O O . LEU B 1 258 ? 49.766 19.896 33.621 1.00 10.15 258 LEU B O 1
ATOM 4716 N N . HIS B 1 259 ? 48.807 17.908 33.378 1.00 10.71 259 HIS B N 1
ATOM 4717 C CA . HIS B 1 259 ? 50.025 17.147 33.728 1.00 10.78 259 HIS B CA 1
ATOM 4718 C C . HIS B 1 259 ? 51.155 17.507 32.792 1.00 10.51 259 HIS B C 1
ATOM 4719 O O . HIS B 1 259 ? 52.293 17.717 33.233 1.00 10.07 259 HIS B O 1
ATOM 4726 N N . VAL B 1 260 ? 50.875 17.573 31.495 1.00 10.33 260 VAL B N 1
ATOM 4727 C CA . VAL B 1 260 ? 51.933 17.976 30.522 1.00 11.14 260 VAL B CA 1
ATOM 4728 C C . VAL B 1 260 ? 52.489 19.329 30.930 1.00 10.47 260 VAL B C 1
ATOM 4729 O O . VAL B 1 260 ? 53.703 19.531 30.932 1.00 10.08 260 VAL B O 1
ATOM 4733 N N . TRP B 1 261 ? 51.617 20.279 31.243 1.00 9.75 261 TRP B N 1
ATOM 4734 C CA . TRP B 1 261 ? 52.098 21.607 31.639 1.00 10.33 261 TRP B CA 1
ATOM 4735 C C . TRP B 1 261 ? 52.765 21.689 32.970 1.00 10.25 261 TRP B C 1
ATOM 4736 O O . TRP B 1 261 ? 53.677 22.445 33.165 1.00 11.01 261 TRP B O 1
ATOM 4747 N N . GLN B 1 262 ? 52.403 20.846 33.908 1.00 10.11 262 GLN B N 1
ATOM 4748 C CA . GLN B 1 262 ? 53.067 20.772 35.227 1.00 10.00 262 GLN B CA 1
ATOM 4749 C C . GLN B 1 262 ? 54.500 20.241 35.016 1.00 9.89 262 GLN B C 1
ATOM 4750 O O . GLN B 1 262 ? 55.414 20.813 35.593 1.00 9.41 262 GLN B O 1
ATOM 4756 N N . VAL B 1 263 ? 54.611 19.104 34.321 1.00 9.80 263 VAL B N 1
ATOM 4757 C CA . VAL B 1 263 ? 55.926 18.530 34.081 1.00 10.23 263 VAL B CA 1
ATOM 4758 C C . VAL B 1 263 ? 56.757 19.572 33.350 1.00 10.64 263 VAL B C 1
ATOM 4759 O O . VAL B 1 263 ? 57.928 19.754 33.692 1.00 11.14 263 VAL B O 1
ATOM 4763 N N . SER B 1 264 ? 56.185 20.271 32.379 1.00 10.39 264 SER B N 1
ATOM 4764 C CA . SER B 1 264 ? 56.969 21.228 31.615 1.00 11.55 264 SER B CA 1
ATOM 4765 C C . SER B 1 264 ? 57.459 22.385 32.484 1.00 11.39 264 SER B C 1
ATOM 4766 O O . SER B 1 264 ? 58.586 22.813 32.353 1.00 11.73 264 SER B O 1
ATOM 4769 N N . ALA B 1 265 ? 56.635 22.905 33.386 1.00 10.96 265 ALA B N 1
ATOM 4770 C CA . ALA B 1 265 ? 57.046 23.911 34.348 1.00 10.82 265 ALA B CA 1
ATOM 4771 C C . ALA B 1 265 ? 58.234 23.414 35.163 1.00 10.57 265 ALA B C 1
ATOM 4772 O O . ALA B 1 265 ? 59.213 24.147 35.369 1.00 11.44 265 ALA B O 1
ATOM 4774 N N . HIS B 1 266 ? 58.149 22.201 35.688 1.00 10.79 266 HIS B N 1
ATOM 4775 C CA . HIS B 1 266 ? 59.279 21.634 36.449 1.00 11.41 266 HIS B CA 1
ATOM 4776 C C . HIS B 1 266 ? 60.528 21.595 35.572 1.00 12.79 266 HIS B C 1
ATOM 4777 O O . HIS B 1 266 ? 61.624 21.990 36.028 1.00 12.51 266 HIS B O 1
ATOM 4784 N N . MET B 1 267 ? 60.408 21.119 34.355 1.00 11.64 267 MET B N 1
ATOM 4785 C CA . MET B 1 267 ? 61.584 21.001 33.507 1.00 12.25 267 MET B CA 1
ATOM 4786 C C . MET B 1 267 ? 62.163 22.338 33.076 1.00 12.12 267 MET B C 1
ATOM 4787 O O . MET B 1 267 ? 63.354 22.472 32.813 1.00 13.10 267 MET B O 1
ATOM 4792 N N . LEU B 1 268 ? 61.350 23.385 33.093 1.00 13.01 268 LEU B N 1
ATOM 4793 C CA . LEU B 1 268 ? 61.836 24.761 32.883 1.00 13.93 268 LEU B CA 1
ATOM 4794 C C . LEU B 1 268 ? 62.489 25.331 34.092 1.00 14.66 268 LEU B C 1
ATOM 4795 O O . LEU B 1 268 ? 63.074 26.469 34.014 1.00 17.71 268 LEU B O 1
ATOM 4800 N N . GLY B 1 269 ? 62.511 24.639 35.241 1.00 14.66 269 GLY B N 1
ATOM 4801 C CA . GLY B 1 269 ? 63.146 25.127 36.397 1.00 14.32 269 GLY B CA 1
ATOM 4802 C C . GLY B 1 269 ? 62.228 25.736 37.438 1.00 15.49 269 GLY B C 1
ATOM 4803 O O . GLY B 1 269 ? 62.777 26.280 38.446 1.00 16.57 269 GLY B O 1
ATOM 4804 N N . VAL B 1 270 ? 60.921 25.607 37.313 1.00 13.31 270 VAL B N 1
ATOM 4805 C CA . VAL B 1 270 ? 60.029 26.073 38.358 1.00 12.64 270 VAL B CA 1
ATOM 4806 C C . VAL B 1 270 ? 60.008 25.104 39.526 1.00 12.88 270 VAL B C 1
ATOM 4807 O O . VAL B 1 270 ? 59.829 23.901 39.289 1.00 13.49 270 VAL B O 1
ATOM 4811 N N . SER B 1 271 ? 60.211 25.563 40.756 1.00 12.82 271 SER B N 1
ATOM 4812 C CA . SER B 1 271 ? 60.103 24.661 41.887 1.00 13.00 271 SER B CA 1
ATOM 4813 C C . SER B 1 271 ? 58.734 24.056 42.009 1.00 12.59 271 SER B C 1
ATOM 4814 O O . SER B 1 271 ? 57.721 24.770 41.812 1.00 11.31 271 SER B O 1
ATOM 4817 N N . ASP B 1 272 ? 58.620 22.813 42.418 1.00 12.59 272 ASP B N 1
ATOM 4818 C CA . ASP B 1 272 ? 57.342 22.174 42.575 1.00 13.00 272 ASP B CA 1
ATOM 4819 C C . ASP B 1 272 ? 56.484 22.827 43.624 1.00 12.82 272 ASP B C 1
ATOM 4820 O O . ASP B 1 272 ? 55.232 22.673 43.534 1.00 13.71 272 ASP B O 1
ATOM 4825 N N . GLU B 1 273 ? 57.093 23.625 44.518 1.00 13.62 273 GLU B N 1
ATOM 4826 C CA . GLU B 1 273 ? 56.277 24.335 45.481 1.00 14.79 273 GLU B CA 1
ATOM 4827 C C . GLU B 1 273 ? 55.496 25.520 44.910 1.00 13.54 273 GLU B C 1
ATOM 4828 O O . GLU B 1 273 ? 54.613 26.038 45.599 1.00 14.05 273 GLU B O 1
ATOM 4834 N N . TYR B 1 274 ? 55.722 25.838 43.626 1.00 12.60 274 TYR B N 1
ATOM 4835 C CA . TYR B 1 274 ? 55.018 26.934 42.934 1.00 12.74 274 TYR B CA 1
ATOM 4836 C C . TYR B 1 274 ? 54.131 26.443 41.809 1.00 13.38 274 TYR B C 1
ATOM 4837 O O . TYR B 1 274 ? 53.392 27.223 41.213 1.00 14.76 274 TYR B O 1
ATOM 4846 N N . ILE B 1 275 ? 54.149 25.173 41.489 1.00 11.84 275 ILE B N 1
ATOM 4847 C CA . ILE B 1 275 ? 53.316 24.642 40.391 1.00 12.23 275 ILE B CA 1
ATOM 4848 C C . ILE B 1 275 ? 51.978 24.232 40.927 1.00 12.05 275 ILE B C 1
ATOM 4849 O O . ILE B 1 275 ? 51.926 23.410 41.849 1.00 11.76 275 ILE B O 1
ATOM 4854 N N . PRO B 1 276 ? 50.879 24.740 40.410 1.00 12.92 276 PRO B N 1
ATOM 4855 C CA . PRO B 1 276 ? 49.591 24.389 40.954 1.00 13.67 276 PRO B CA 1
ATOM 4856 C C . PRO B 1 276 ? 49.258 22.935 40.764 1.00 13.79 276 PRO B C 1
ATOM 4857 O O . PRO B 1 276 ? 49.575 22.370 39.723 1.00 13.30 276 PRO B O 1
ATOM 4861 N N . ALA B 1 277 ? 48.716 22.278 41.795 1.00 14.47 277 ALA B N 1
ATOM 4862 C CA . ALA B 1 277 ? 48.458 20.887 41.747 1.00 15.15 277 ALA B CA 1
ATOM 4863 C C . ALA B 1 277 ? 47.228 20.416 40.973 1.00 13.72 277 ALA B C 1
ATOM 4864 O O . ALA B 1 277 ? 47.181 19.294 40.468 1.00 15.57 277 ALA B O 1
ATOM 4866 N N . THR B 1 278 ? 46.255 21.284 40.874 1.00 14.34 278 THR B N 1
ATOM 4867 C CA . THR B 1 278 ? 44.934 21.010 40.330 1.00 15.29 278 THR B CA 1
ATOM 4868 C C . THR B 1 278 ? 44.443 22.141 39.465 1.00 14.67 278 THR B C 1
ATOM 4869 O O . THR B 1 278 ? 44.951 23.237 39.576 1.00 15.19 278 THR B O 1
ATOM 4873 N N . TRP B 1 279 ? 43.431 21.914 38.627 1.00 15.64 279 TRP B N 1
ATOM 4874 C CA . TRP B 1 279 ? 42.813 22.987 37.937 1.00 16.12 279 TRP B CA 1
ATOM 4875 C C . TRP B 1 279 ? 42.180 23.996 38.842 1.00 15.61 279 TRP B C 1
ATOM 4876 O O . TRP B 1 279 ? 42.218 25.166 38.543 1.00 15.89 279 TRP B O 1
ATOM 4887 N N . ASP B 1 280 ? 41.557 23.553 39.940 1.00 18.49 280 ASP B N 1
ATOM 4888 C CA . ASP B 1 280 ? 40.975 24.549 40.871 1.00 20.27 280 ASP B CA 1
ATOM 4889 C C . ASP B 1 280 ? 42.057 25.501 41.334 1.00 17.68 280 ASP B C 1
ATOM 4890 O O . ASP B 1 280 ? 41.823 26.722 41.340 1.00 17.64 280 ASP B O 1
ATOM 4895 N N . ALA B 1 281 ? 43.186 24.961 41.714 1.00 15.96 281 ALA B N 1
ATOM 4896 C CA . ALA B 1 281 ? 44.271 25.792 42.148 1.00 15.98 281 ALA B CA 1
ATOM 4897 C C . ALA B 1 281 ? 44.796 26.725 41.063 1.00 15.70 281 ALA B C 1
ATOM 4898 O O . ALA B 1 281 ? 45.036 27.887 41.296 1.00 16.90 281 ALA B O 1
ATOM 4900 N N . ALA B 1 282 ? 44.964 26.137 39.840 1.00 13.87 282 ALA B N 1
ATOM 4901 C CA . ALA B 1 282 ? 45.481 26.992 38.792 1.00 14.69 282 ALA B CA 1
ATOM 4902 C C . ALA B 1 282 ? 44.556 28.103 38.398 1.00 13.24 282 ALA B C 1
ATOM 4903 O O . ALA B 1 282 ? 45.014 29.220 38.158 1.00 14.17 282 ALA B O 1
ATOM 4905 N N . ASN B 1 283 ? 43.247 27.824 38.358 1.00 14.55 283 ASN B N 1
ATOM 4906 C CA . ASN B 1 283 ? 42.301 28.817 37.937 1.00 15.46 283 ASN B CA 1
ATOM 4907 C C . ASN B 1 283 ? 42.218 29.962 38.960 1.00 15.81 283 ASN B C 1
ATOM 4908 O O . ASN B 1 283 ? 42.173 31.145 38.588 1.00 17.64 283 ASN B O 1
ATOM 4913 N N . ALA B 1 284 ? 42.262 29.577 40.236 1.00 16.77 284 ALA B N 1
ATOM 4914 C CA . ALA B 1 284 ? 42.284 30.614 41.273 1.00 17.03 284 ALA B CA 1
ATOM 4915 C C . ALA B 1 284 ? 43.547 31.464 41.234 1.00 17.32 284 ALA B C 1
ATOM 4916 O O . ALA B 1 284 ? 43.489 32.682 41.347 1.00 18.90 284 ALA B O 1
ATOM 4918 N N . GLN B 1 285 ? 44.694 30.830 41.006 1.00 15.60 285 GLN B N 1
ATOM 4919 C CA . GLN B 1 285 ? 45.944 31.534 40.923 1.00 14.62 285 GLN B CA 1
ATOM 4920 C C . GLN B 1 285 ? 46.003 32.500 39.751 1.00 14.42 285 GLN B C 1
ATOM 4921 O O . GLN B 1 285 ? 46.528 33.600 39.854 1.00 16.21 285 GLN B O 1
ATOM 4927 N N . SER B 1 286 ? 45.567 32.073 38.578 1.00 14.82 286 SER B N 1
ATOM 4928 C CA . SER B 1 286 ? 45.543 32.952 37.442 1.00 15.88 286 SER B CA 1
ATOM 4929 C C . SER B 1 286 ? 44.828 34.303 37.711 1.00 16.96 286 SER B C 1
ATOM 4930 O O . SER B 1 286 ? 45.321 35.330 37.345 1.00 16.18 286 SER B O 1
ATOM 4933 N N . LYS B 1 287 ? 43.711 34.212 38.416 1.00 18.22 287 LYS B N 1
ATOM 4934 C CA . LYS B 1 287 ? 42.990 35.423 38.834 1.00 20.87 287 LYS B CA 1
ATOM 4935 C C . LYS B 1 287 ? 43.826 36.328 39.729 1.00 20.20 287 LYS B C 1
ATOM 4936 O O . LYS B 1 287 ? 43.694 37.500 39.668 1.00 23.22 287 LYS B O 1
ATOM 4942 N N . GLN B 1 288 ? 44.722 35.776 40.532 1.00 19.40 288 GLN B N 1
ATOM 4943 C CA . GLN B 1 288 ? 45.523 36.531 41.479 1.00 22.25 288 GLN B CA 1
ATOM 4944 C C . GLN B 1 288 ? 46.815 37.044 40.898 1.00 21.56 288 GLN B C 1
ATOM 4945 O O . GLN B 1 288 ? 47.383 38.052 41.343 1.00 24.14 288 GLN B O 1
ATOM 4951 N N . VAL B 1 289 ? 47.409 36.301 39.959 1.00 17.10 289 VAL B N 1
ATOM 4952 C CA . VAL B 1 289 ? 48.740 36.661 39.506 1.00 17.66 289 VAL B CA 1
ATOM 4953 C C . VAL B 1 289 ? 48.836 37.086 38.083 1.00 16.96 289 VAL B C 1
ATOM 4954 O O . VAL B 1 289 ? 49.790 37.815 37.754 1.00 19.03 289 VAL B O 1
ATOM 4958 N N . LEU B 1 290 ? 47.889 36.708 37.223 1.00 16.39 290 LEU B N 1
ATOM 4959 C CA . LEU B 1 290 ? 47.932 37.143 35.845 1.00 15.95 290 LEU B CA 1
ATOM 4960 C C . LEU B 1 290 ? 46.989 38.323 35.614 1.00 17.85 290 LEU B C 1
ATOM 4961 O O . LEU B 1 290 ? 47.457 39.386 35.202 1.00 17.71 290 LEU B O 1
ATOM 4966 N N . ASP B 1 291 ? 45.727 38.169 35.940 1.00 21.16 291 ASP B N 1
ATOM 4967 C CA . ASP B 1 291 ? 44.772 39.265 35.711 1.00 22.48 291 ASP B CA 1
ATOM 4968 C C . ASP B 1 291 ? 45.251 40.629 36.248 1.00 23.03 291 ASP B C 1
ATOM 4969 O O . ASP B 1 291 ? 45.201 41.602 35.478 1.00 23.76 291 ASP B O 1
ATOM 4974 N N . PRO B 1 292 ? 45.771 40.701 37.490 1.00 22.28 292 PRO B N 1
ATOM 4975 C CA . PRO B 1 292 ? 46.153 42.038 38.032 1.00 22.72 292 PRO B CA 1
ATOM 4976 C C . PRO B 1 292 ? 47.338 42.735 37.406 1.00 22.85 292 PRO B C 1
ATOM 4977 O O . PRO B 1 292 ? 47.584 43.925 37.674 1.00 25.35 292 PRO B O 1
ATOM 4981 N N . ILE B 1 293 ? 48.166 42.034 36.648 1.00 21.82 293 ILE B N 1
ATOM 4982 C CA . ILE B 1 293 ? 49.363 42.636 36.100 1.00 21.71 293 ILE B CA 1
ATOM 4983 C C . ILE B 1 293 ? 49.215 42.994 34.636 1.00 19.51 293 ILE B C 1
ATOM 4984 O O . ILE B 1 293 ? 50.096 43.658 34.129 1.00 21.27 293 ILE B O 1
ATOM 4989 N N . LEU B 1 294 ? 48.138 42.601 33.964 1.00 19.66 294 LEU B N 1
ATOM 4990 C CA . LEU B 1 294 ? 47.968 42.874 32.554 1.00 19.27 294 LEU B CA 1
ATOM 4991 C C . LEU B 1 294 ? 47.845 44.382 32.364 1.00 19.55 294 LEU B C 1
ATOM 4992 O O . LEU B 1 294 ?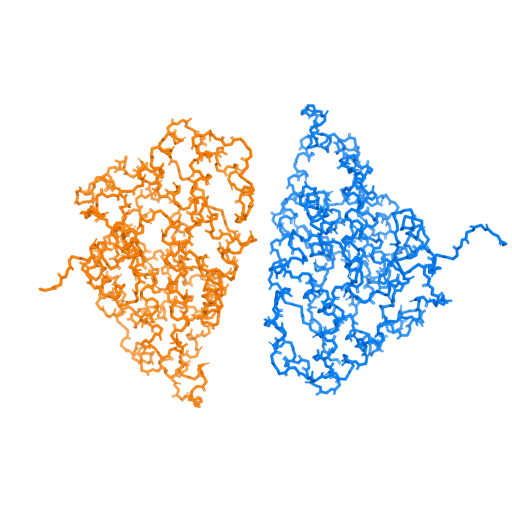 47.066 45.027 33.088 1.00 22.22 294 LEU B O 1
ATOM 4997 N N . ALA B 1 295 ? 48.636 44.910 31.448 1.00 18.70 295 ALA B N 1
ATOM 4998 C CA . ALA B 1 295 ? 48.720 46.348 31.228 1.00 20.27 295 ALA B CA 1
ATOM 4999 C C . ALA B 1 295 ? 49.400 46.654 29.916 1.00 20.90 295 ALA B C 1
ATOM 5000 O O . ALA B 1 295 ? 50.358 45.986 29.493 1.00 21.82 295 ALA B O 1
ATOM 5002 N N . HIS B 1 296 ? 49.030 47.777 29.294 1.00 20.82 296 HIS B N 1
ATOM 5003 C CA . HIS B 1 296 ? 49.742 48.281 28.188 1.00 20.60 296 HIS B CA 1
ATOM 5004 C C . HIS B 1 296 ? 51.128 48.776 28.593 1.00 21.70 296 HIS B C 1
ATOM 5005 O O . HIS B 1 296 ? 51.259 49.421 29.647 1.00 23.06 296 HIS B O 1
ATOM 5012 N N . THR B 1 297 ? 52.114 48.554 27.755 1.00 20.98 297 THR B N 1
ATOM 5013 C CA . THR B 1 297 ? 53.397 49.176 27.888 1.00 22.53 297 THR B CA 1
ATOM 5014 C C . THR B 1 297 ? 53.828 49.654 26.495 1.00 22.87 297 THR B C 1
ATOM 5015 O O . THR B 1 297 ? 53.432 49.069 25.526 1.00 22.01 297 THR B O 1
ATOM 5019 N N . PRO B 1 298 ? 54.692 50.683 26.413 1.00 26.26 298 PRO B N 1
ATOM 5020 C CA . PRO B 1 298 ? 55.321 51.009 25.129 1.00 26.70 298 PRO B CA 1
ATOM 5021 C C . PRO B 1 298 ? 56.054 49.887 24.449 1.00 25.48 298 PRO B C 1
ATOM 5022 O O . PRO B 1 298 ? 55.959 49.717 23.256 1.00 24.71 298 PRO B O 1
ATOM 5026 N N . GLU B 1 299 ? 56.762 49.067 25.229 1.00 24.96 299 GLU B N 1
ATOM 5027 C CA . GLU B 1 299 ? 57.482 47.920 24.701 1.00 23.01 299 GLU B CA 1
ATOM 5028 C C . GLU B 1 299 ? 56.514 46.855 24.137 1.00 22.36 299 GLU B C 1
ATOM 5029 O O . GLU B 1 299 ? 56.686 46.315 23.049 1.00 20.84 299 GLU B O 1
ATOM 5035 N N . GLY B 1 300 ? 55.496 46.554 24.928 1.00 21.46 300 GLY B N 1
ATOM 5036 C CA . GLY B 1 300 ? 54.462 45.621 24.502 1.00 21.54 300 GLY B CA 1
ATOM 5037 C C . GLY B 1 300 ? 53.780 46.057 23.228 1.00 22.29 300 GLY B C 1
ATOM 5038 O O . GLY B 1 300 ? 53.569 45.277 22.319 1.00 22.90 300 GLY B O 1
ATOM 5039 N N . GLU B 1 301 ? 53.477 47.358 23.161 1.00 25.52 301 GLU B N 1
ATOM 5040 C CA . GLU B 1 301 ? 52.889 47.980 21.953 1.00 27.53 301 GLU B CA 1
ATOM 5041 C C . GLU B 1 301 ? 53.720 47.702 20.697 1.00 26.30 301 GLU B C 1
ATOM 5042 O O . GLU B 1 301 ? 53.187 47.361 19.629 1.00 27.16 301 GLU B O 1
ATOM 5048 N N . ALA B 1 302 ? 55.038 47.881 20.828 1.00 25.67 302 ALA B N 1
ATOM 5049 C CA . ALA B 1 302 ? 55.929 47.642 19.723 1.00 25.44 302 ALA B CA 1
ATOM 5050 C C . ALA B 1 302 ? 55.847 46.191 19.323 1.00 24.69 302 ALA B C 1
ATOM 5051 O O . ALA B 1 302 ? 55.776 45.873 18.173 1.00 25.62 302 ALA B O 1
ATOM 5053 N N . LEU B 1 303 ? 55.842 45.289 20.301 1.00 23.62 303 LEU B N 1
ATOM 5054 C CA . LEU B 1 303 ? 55.787 43.885 20.007 1.00 22.92 303 LEU B CA 1
ATOM 5055 C C . LEU B 1 303 ? 54.465 43.425 19.353 1.00 21.94 303 LEU B C 1
ATOM 5056 O O . LEU B 1 303 ? 54.487 42.533 18.491 1.00 21.63 303 LEU B O 1
ATOM 5061 N N . THR B 1 304 ? 53.343 43.952 19.797 1.00 22.03 304 THR B N 1
ATOM 5062 C CA . THR B 1 304 ? 52.068 43.632 19.170 1.00 22.71 304 THR B CA 1
ATOM 5063 C C . THR B 1 304 ? 52.110 43.933 17.662 1.00 22.51 304 THR B C 1
ATOM 5064 O O . THR B 1 304 ? 51.652 43.158 16.860 1.00 23.43 304 THR B O 1
ATOM 5068 N N . GLU B 1 305 ? 52.679 45.078 17.312 1.00 25.07 305 GLU B N 1
ATOM 5069 C CA . GLU B 1 305 ? 52.694 45.454 15.874 1.00 29.33 305 GLU B CA 1
ATOM 5070 C C . GLU B 1 305 ? 53.596 44.521 15.095 1.00 29.60 305 GLU B C 1
ATOM 5071 O O . GLU B 1 305 ? 53.223 44.072 14.033 1.00 30.34 305 GLU B O 1
ATOM 5077 N N . VAL B 1 306 ? 54.723 44.127 15.684 1.00 28.24 306 VAL B N 1
ATOM 5078 C CA . VAL B 1 306 ? 55.570 43.128 15.048 1.00 29.32 306 VAL B CA 1
ATOM 5079 C C . VAL B 1 306 ? 54.831 41.796 14.882 1.00 27.98 306 VAL B C 1
ATOM 5080 O O . VAL B 1 306 ? 54.874 41.181 13.798 1.00 28.24 306 VAL B O 1
ATOM 5084 N N . LEU B 1 307 ? 54.186 41.308 15.955 1.00 25.75 307 LEU B N 1
ATOM 5085 C CA . LEU B 1 307 ? 53.482 40.053 15.812 1.00 24.68 307 LEU B CA 1
ATOM 5086 C C . LEU B 1 307 ? 52.349 40.126 14.783 1.00 25.19 307 LEU B C 1
ATOM 5087 O O . LEU B 1 307 ? 52.168 39.181 13.982 1.00 24.04 307 LEU B O 1
ATOM 5092 N N . LEU B 1 308 ? 51.577 41.193 14.810 1.00 24.67 308 LEU B N 1
ATOM 5093 C CA . LEU B 1 308 ? 50.447 41.297 13.875 1.00 26.54 308 LEU B CA 1
ATOM 5094 C C . LEU B 1 308 ? 50.944 41.289 12.427 1.00 28.97 308 LEU B C 1
ATOM 5095 O O . LEU B 1 308 ? 50.316 40.669 11.570 1.00 26.38 308 LEU B O 1
ATOM 5100 N N . GLY B 1 309 ? 52.106 41.911 12.221 1.00 29.55 309 GLY B N 1
ATOM 5101 C CA . GLY B 1 309 ? 52.782 41.885 10.931 1.00 31.12 309 GLY B CA 1
ATOM 5102 C C . GLY B 1 309 ? 53.211 40.510 10.489 1.00 29.81 309 GLY B C 1
ATOM 5103 O O . GLY B 1 309 ? 52.945 40.115 9.354 1.00 31.84 309 GLY B O 1
ATOM 5104 N N . ILE B 1 310 ? 53.817 39.767 11.397 1.00 28.15 310 ILE B N 1
ATOM 5105 C CA . ILE B 1 310 ? 54.251 38.407 11.116 1.00 29.57 310 ILE B CA 1
ATOM 5106 C C . ILE B 1 310 ? 53.072 37.537 10.708 1.00 28.46 310 ILE B C 1
ATOM 5107 O O . ILE B 1 310 ? 53.130 36.785 9.734 1.00 28.06 310 ILE B O 1
ATOM 5112 N N . VAL B 1 311 ? 51.986 37.595 11.456 1.00 26.18 311 VAL B N 1
ATOM 5113 C CA . VAL B 1 311 ? 50.858 36.711 11.184 1.00 25.85 311 VAL B CA 1
ATOM 5114 C C . VAL B 1 311 ? 50.146 37.077 9.875 1.00 27.67 311 VAL B C 1
ATOM 5115 O O . VAL B 1 311 ? 49.735 36.211 9.125 1.00 28.38 311 VAL B O 1
ATOM 5119 N N . ALA B 1 312 ? 49.955 38.365 9.656 1.00 28.69 312 ALA B N 1
ATOM 5120 C CA . ALA B 1 312 ? 49.351 38.846 8.418 1.00 31.48 312 ALA B CA 1
ATOM 5121 C C . ALA B 1 312 ? 50.207 38.502 7.184 1.00 36.01 312 ALA B C 1
ATOM 5122 O O . ALA B 1 312 ? 49.641 38.297 6.123 1.00 34.93 312 ALA B O 1
ATOM 5124 N N . GLU B 1 313 ? 51.533 38.425 7.350 1.00 34.46 313 GLU B N 1
ATOM 5125 C CA . GLU B 1 313 ? 52.445 37.999 6.274 1.00 38.22 313 GLU B CA 1
ATOM 5126 C C . GLU B 1 313 ? 52.453 36.499 5.922 1.00 37.20 313 GLU B C 1
ATOM 5127 O O . GLU B 1 313 ? 52.944 36.120 4.844 1.00 36.62 313 GLU B O 1
ATOM 5133 N N . LEU B 1 314 ? 51.908 35.640 6.780 1.00 33.10 314 LEU B N 1
ATOM 5134 C CA . LEU B 1 314 ? 51.887 34.221 6.505 1.00 34.93 314 LEU B CA 1
ATOM 5135 C C . LEU B 1 314 ? 50.943 33.971 5.377 1.00 35.90 314 LEU B C 1
ATOM 5136 O O . LEU B 1 314 ? 50.002 34.765 5.144 1.00 36.49 314 LEU B O 1
ATOM 5141 N N . ASP B 1 315 ? 51.104 32.825 4.710 1.00 37.23 315 ASP B N 1
ATOM 5142 C CA . ASP B 1 315 ? 50.220 32.478 3.566 1.00 38.70 315 ASP B CA 1
ATOM 5143 C C . ASP B 1 315 ? 49.003 31.724 4.106 1.00 36.58 315 ASP B C 1
ATOM 5144 O O . ASP B 1 315 ? 48.667 30.653 3.666 1.00 42.21 315 ASP B O 1
ATOM 5149 N N . ALA B 1 316 ? 48.346 32.304 5.094 1.00 31.67 316 ALA B N 1
ATOM 5150 C CA . ALA B 1 316 ? 47.263 31.636 5.783 1.00 30.54 316 ALA B CA 1
ATOM 5151 C C . ALA B 1 316 ? 45.905 32.250 5.486 1.00 29.11 316 ALA B C 1
ATOM 5152 O O . ALA B 1 316 ? 44.890 31.622 5.773 1.00 29.51 316 ALA B O 1
ATOM 5154 N N . GLY B 1 317 ? 45.867 33.493 4.990 1.00 28.62 317 GLY B N 1
ATOM 5155 C CA . GLY B 1 317 ? 44.601 34.178 4.806 1.00 28.03 317 GLY B CA 1
ATOM 5156 C C . GLY B 1 317 ? 44.127 34.823 6.094 1.00 26.43 317 GLY B C 1
ATOM 5157 O O . GLY B 1 317 ? 42.972 35.175 6.185 1.00 25.10 317 GLY B O 1
ATOM 5158 N N . LEU B 1 318 ? 44.983 34.934 7.113 1.00 26.20 318 LEU B N 1
ATOM 5159 C CA . LEU B 1 318 ? 44.625 35.663 8.323 1.00 27.15 318 LEU B CA 1
ATOM 5160 C C . LEU B 1 318 ? 44.927 37.114 8.150 1.00 27.17 318 LEU B C 1
ATOM 5161 O O . LEU B 1 318 ? 45.997 37.583 8.452 1.00 28.51 318 LEU B O 1
ATOM 5166 N N . THR B 1 319 ? 43.914 37.823 7.741 1.00 26.10 319 THR B N 1
ATOM 5167 C CA . THR B 1 319 ? 44.037 39.238 7.468 1.00 26.14 319 THR B CA 1
ATOM 5168 C C . THR B 1 319 ? 43.986 40.006 8.776 1.00 26.26 319 THR B C 1
ATOM 5169 O O . THR B 1 319 ? 43.552 39.498 9.812 1.00 23.74 319 THR B O 1
ATOM 5173 N N . ARG B 1 320 ? 44.448 41.241 8.762 1.00 24.82 320 ARG B N 1
ATOM 5174 C CA . ARG B 1 320 ? 44.406 42.042 9.991 1.00 24.95 320 ARG B CA 1
ATOM 5175 C C . ARG B 1 320 ? 42.994 42.155 10.581 1.00 23.87 320 ARG B C 1
ATOM 5176 O O . ARG B 1 320 ? 42.870 42.065 11.799 1.00 21.23 320 ARG B O 1
ATOM 5184 N N . PRO B 1 321 ? 41.961 42.331 9.782 1.00 23.72 321 PRO B N 1
ATOM 5185 C CA . PRO B 1 321 ? 40.643 42.430 10.411 1.00 21.70 321 PRO B CA 1
ATOM 5186 C C . PRO B 1 321 ? 40.237 41.120 11.079 1.00 20.60 321 PRO B C 1
ATOM 5187 O O . PRO B 1 321 ? 39.647 41.181 12.173 1.00 18.98 321 PRO B O 1
ATOM 5191 N N . LEU B 1 322 ? 40.545 39.990 10.447 1.00 18.80 322 LEU B N 1
ATOM 5192 C CA . LEU B 1 322 ? 40.212 38.678 11.113 1.00 19.36 322 LEU B CA 1
ATOM 5193 C C . LEU B 1 322 ? 40.986 38.499 12.386 1.00 18.33 322 LEU B C 1
ATOM 5194 O O . LEU B 1 322 ? 40.483 38.058 13.410 1.00 18.90 322 LEU B O 1
ATOM 5199 N N . ILE B 1 323 ? 42.278 38.816 12.352 1.00 18.94 323 ILE B N 1
ATOM 5200 C CA . ILE B 1 323 ? 43.143 38.611 13.524 1.00 19.04 323 ILE B CA 1
ATOM 5201 C C . ILE B 1 323 ? 42.614 39.462 14.653 1.00 19.03 323 ILE B C 1
ATOM 5202 O O . ILE B 1 323 ? 42.471 39.031 15.792 1.00 18.76 323 ILE B O 1
ATOM 5207 N N . GLY B 1 324 ? 42.345 40.748 14.353 1.00 17.94 324 GLY B N 1
ATOM 5208 C CA . GLY B 1 324 ? 41.887 41.618 15.373 1.00 17.68 324 GLY B CA 1
ATOM 5209 C C . GLY B 1 324 ? 40.566 41.185 16.001 1.00 16.66 324 GLY B C 1
ATOM 5210 O O . GLY B 1 324 ? 40.376 41.231 17.235 1.00 18.45 324 GLY B O 1
ATOM 5211 N N . ALA B 1 325 ? 39.601 40.851 15.155 1.00 16.08 325 ALA B N 1
ATOM 5212 C CA . ALA B 1 325 ? 38.283 40.516 15.632 1.00 16.34 325 ALA B CA 1
ATOM 5213 C C . ALA B 1 325 ? 38.335 39.186 16.430 1.00 15.93 325 ALA B C 1
ATOM 5214 O O . ALA B 1 325 ? 37.746 39.106 17.493 1.00 15.51 325 ALA B O 1
ATOM 5216 N N . PHE B 1 326 ? 38.977 38.181 15.870 1.00 15.78 326 PHE B N 1
ATOM 5217 C CA . PHE B 1 326 ? 39.097 36.906 16.578 1.00 15.43 326 PHE B CA 1
ATOM 5218 C C . PHE B 1 326 ? 39.891 37.061 17.871 1.00 15.69 326 PHE B C 1
ATOM 5219 O O . PHE B 1 326 ? 39.516 36.450 18.909 1.00 15.33 326 PHE B O 1
ATOM 5227 N N . SER B 1 327 ? 40.920 37.859 17.876 1.00 15.64 327 SER B N 1
ATOM 5228 C CA . SER B 1 327 ? 41.715 38.034 19.072 1.00 17.16 327 SER B CA 1
ATOM 5229 C C . SER B 1 327 ? 40.985 38.815 20.161 1.00 15.85 327 SER B C 1
ATOM 5230 O O . SER B 1 327 ? 41.080 38.505 21.344 1.00 16.85 327 SER B O 1
ATOM 5233 N N . ARG B 1 328 ? 40.211 39.855 19.777 1.00 15.71 328 ARG B N 1
ATOM 5234 C CA . ARG B 1 328 ? 39.397 40.522 20.754 1.00 16.24 328 ARG B CA 1
ATOM 5235 C C . ARG B 1 328 ? 38.336 39.607 21.344 1.00 15.15 328 ARG B C 1
ATOM 5236 O O . ARG B 1 328 ? 38.030 39.687 22.519 1.00 17.01 328 ARG B O 1
ATOM 5244 N N . TYR B 1 329 ? 37.749 38.760 20.498 1.00 14.85 329 TYR B N 1
ATOM 5245 C CA . TYR B 1 329 ? 36.789 37.830 20.994 1.00 14.21 329 TYR B CA 1
ATOM 5246 C C . TYR B 1 329 ? 37.411 36.838 21.997 1.00 15.19 329 TYR B C 1
ATOM 5247 O O . TYR B 1 329 ? 36.801 36.502 22.987 1.00 16.19 329 TYR B O 1
ATOM 5256 N N . THR B 1 330 ? 38.587 36.398 21.651 1.00 14.93 330 THR B N 1
ATOM 5257 C CA . THR B 1 330 ? 39.300 35.394 22.469 1.00 15.76 330 THR B CA 1
ATOM 5258 C C . THR B 1 330 ? 39.823 35.990 23.766 1.00 15.65 330 THR B C 1
ATOM 5259 O O . THR B 1 330 ? 39.617 35.397 24.839 1.00 17.97 330 THR B O 1
ATOM 5263 N N . LEU B 1 331 ? 40.399 37.166 23.683 1.00 16.31 331 LEU B N 1
ATOM 5264 C CA . LEU B 1 331 ? 41.000 37.815 24.883 1.00 17.19 331 LEU B CA 1
ATOM 5265 C C . LEU B 1 331 ? 40.092 38.631 25.677 1.00 19.24 331 LEU B C 1
ATOM 5266 O O . LEU B 1 331 ? 40.354 38.909 26.867 1.00 20.16 331 LEU B O 1
ATOM 5271 N N . GLY B 1 332 ? 38.977 39.032 25.091 1.00 18.57 332 GLY B N 1
ATOM 5272 C CA . GLY B 1 332 ? 38.054 39.978 25.765 1.00 20.12 332 GLY B CA 1
ATOM 5273 C C . GLY B 1 332 ? 38.456 41.391 25.464 1.00 21.61 332 GLY B C 1
ATOM 5274 O O . GLY B 1 332 ? 39.588 41.716 25.127 1.00 19.95 332 GLY B O 1
ATOM 5275 N N . GLY B 1 333 ? 37.453 42.251 25.585 1.00 23.59 333 GLY B N 1
ATOM 5276 C CA . GLY B 1 333 ? 37.608 43.646 25.287 1.00 24.30 333 GLY B CA 1
ATOM 5277 C C . GLY B 1 333 ? 38.588 44.435 26.119 1.00 23.69 333 GLY B C 1
ATOM 5278 O O . GLY B 1 333 ? 39.274 45.294 25.621 1.00 25.31 333 GLY B O 1
ATOM 5279 N N . GLU B 1 334 ? 38.679 44.080 27.395 1.00 28.01 334 GLU B N 1
ATOM 5280 C CA . GLU B 1 334 ? 39.607 44.789 28.315 1.00 29.36 334 GLU B CA 1
ATOM 5281 C C . GLU B 1 334 ? 41.059 44.558 27.959 1.00 27.31 334 GLU B C 1
ATOM 5282 O O . GLU B 1 334 ? 41.843 45.452 27.827 1.00 26.50 334 GLU B O 1
ATOM 5288 N N . VAL B 1 335 ? 41.395 43.299 27.713 1.00 23.79 335 VAL B N 1
ATOM 5289 C CA . VAL B 1 335 ? 42.738 43.012 27.267 1.00 23.47 335 VAL B CA 1
ATOM 5290 C C . VAL B 1 335 ? 42.969 43.455 25.827 1.00 22.46 335 VAL B C 1
ATOM 5291 O O . VAL B 1 335 ? 44.025 43.918 25.483 1.00 20.55 335 VAL B O 1
ATOM 5295 N N . GLY B 1 336 ? 41.952 43.332 24.959 1.00 21.66 336 GLY B N 1
ATOM 5296 C CA . GLY B 1 336 ? 42.123 43.806 23.628 1.00 22.08 336 GLY B CA 1
ATOM 5297 C C . GLY B 1 336 ? 42.421 45.319 23.600 1.00 22.95 336 GLY B C 1
ATOM 5298 O O . GLY B 1 336 ? 43.242 45.771 22.847 1.00 22.39 336 GLY B O 1
ATOM 5299 N N . ASP B 1 337 ? 41.745 46.057 24.463 1.00 25.85 337 ASP B N 1
ATOM 5300 C CA . ASP B 1 337 ? 41.961 47.519 24.578 1.00 27.44 337 ASP B CA 1
ATOM 5301 C C . ASP B 1 337 ? 43.368 47.810 25.100 1.00 28.82 337 ASP B C 1
ATOM 5302 O O . ASP B 1 337 ? 44.047 48.669 24.564 1.00 29.86 337 ASP B O 1
ATOM 5307 N N . MET B 1 338 ? 43.854 47.018 26.069 1.00 27.45 338 MET B N 1
ATOM 5308 C CA . MET B 1 338 ? 45.227 47.180 26.531 1.00 28.80 338 MET B CA 1
ATOM 5309 C C . MET B 1 338 ? 46.295 46.983 25.483 1.00 29.89 338 MET B C 1
ATOM 5310 O O . MET B 1 338 ? 47.294 47.614 25.475 1.00 32.92 338 MET B O 1
ATOM 5315 N N . ILE B 1 339 ? 46.094 46.013 24.610 1.00 28.17 339 ILE B N 1
ATOM 5316 C CA . ILE B 1 339 ? 46.965 45.720 23.511 1.00 30.04 339 ILE B CA 1
ATOM 5317 C C . ILE B 1 339 ? 46.792 46.735 22.356 1.00 31.01 339 ILE B C 1
ATOM 5318 O O . ILE B 1 339 ? 47.598 46.786 21.448 1.00 34.17 339 ILE B O 1
ATOM 5323 N N . GLY B 1 340 ? 45.661 47.433 22.294 1.00 29.09 340 GLY B N 1
ATOM 5324 C CA . GLY B 1 340 ? 45.369 48.382 21.208 1.00 29.27 340 GLY B CA 1
ATOM 5325 C C . GLY B 1 340 ? 44.638 47.789 20.016 1.00 27.83 340 GLY B C 1
ATOM 5326 O O . GLY B 1 340 ? 44.713 48.317 18.904 1.00 28.92 340 GLY B O 1
ATOM 5327 N N . LEU B 1 341 ? 43.970 46.632 20.185 1.00 22.59 341 LEU B N 1
ATOM 5328 C CA . LEU B 1 341 ? 43.251 46.056 19.083 1.00 21.66 341 LEU B CA 1
ATOM 5329 C C . LEU B 1 341 ? 41.927 46.822 18.937 1.00 20.41 341 LEU B C 1
ATOM 5330 O O . LEU B 1 341 ? 41.177 46.996 19.909 1.00 21.99 341 LEU B O 1
ATOM 5335 N N . ALA B 1 342 ? 41.710 47.459 17.795 1.00 18.50 342 ALA B N 1
ATOM 5336 C CA . ALA B 1 342 ? 40.511 48.258 17.648 1.00 19.40 342 ALA B CA 1
ATOM 5337 C C . ALA B 1 342 ? 39.259 47.387 17.589 1.00 18.41 342 ALA B C 1
ATOM 5338 O O . ALA B 1 342 ? 39.230 46.333 16.958 1.00 18.77 342 ALA B O 1
ATOM 5340 N N . LYS B 1 343 ? 38.187 47.897 18.167 1.00 17.96 343 LYS B N 1
ATOM 5341 C CA . LYS B 1 343 ? 36.857 47.312 18.055 1.00 18.23 343 LYS B CA 1
ATOM 5342 C C . LYS B 1 343 ? 36.339 47.430 16.591 1.00 17.23 343 LYS B C 1
ATOM 5343 O O . LYS B 1 343 ? 36.402 48.513 15.981 1.00 16.83 343 LYS B O 1
ATOM 5349 N N . GLN B 1 344 ? 35.839 46.319 16.077 1.00 16.48 344 GLN B N 1
ATOM 5350 C CA . GLN B 1 344 ? 35.197 46.181 14.776 1.00 16.09 344 GLN B CA 1
ATOM 5351 C C . GLN B 1 344 ? 33.787 45.645 15.052 1.00 16.19 344 GLN B C 1
ATOM 5352 O O . GLN B 1 344 ? 33.558 44.439 15.088 1.00 14.80 344 GLN B O 1
ATOM 5358 N N . PRO B 1 345 ? 32.786 46.542 15.239 1.00 15.39 345 PRO B N 1
ATOM 5359 C CA . PRO B 1 345 ? 31.516 46.086 15.798 1.00 15.94 345 PRO B CA 1
ATOM 5360 C C . PRO B 1 345 ? 30.844 44.987 15.005 1.00 15.32 345 PRO B C 1
ATOM 5361 O O . PRO B 1 345 ? 30.477 43.961 15.589 1.00 16.99 345 PRO B O 1
ATOM 5365 N N . VAL B 1 346 ? 30.793 45.127 13.687 1.00 13.68 346 VAL B N 1
ATOM 5366 C CA . VAL B 1 346 ? 30.081 44.099 12.911 1.00 13.60 346 VAL B CA 1
ATOM 5367 C C . VAL B 1 346 ? 30.855 42.793 12.878 1.00 13.88 346 VAL B C 1
ATOM 5368 O O . VAL B 1 346 ? 30.278 41.764 13.158 1.00 14.50 346 VAL B O 1
ATOM 5372 N N . LEU B 1 347 ? 32.110 42.848 12.536 1.00 14.04 347 LEU B N 1
ATOM 5373 C CA . LEU B 1 347 ? 32.880 41.598 12.387 1.00 15.10 347 LEU B CA 1
ATOM 5374 C C . LEU B 1 347 ? 33.007 40.876 13.710 1.00 15.10 347 LEU B C 1
ATOM 5375 O O . LEU B 1 347 ? 32.822 39.621 13.777 1.00 15.00 347 LEU B O 1
ATOM 5380 N N . GLU B 1 348 ? 33.206 41.601 14.773 1.00 14.91 348 GLU B N 1
ATOM 5381 C CA . GLU B 1 348 ? 33.233 40.995 16.099 1.00 16.24 348 GLU B CA 1
ATOM 5382 C C . GLU B 1 348 ? 31.969 40.321 16.479 1.00 17.47 348 GLU B C 1
ATOM 5383 O O . GLU B 1 348 ? 31.947 39.217 17.073 1.00 18.10 348 GLU B O 1
ATOM 5389 N N . ARG B 1 349 ? 30.843 40.925 16.165 1.00 15.42 349 ARG B N 1
ATOM 5390 C CA A ARG B 1 349 ? 29.561 40.358 16.512 0.50 16.74 349 ARG B CA 1
ATOM 5391 C CA B ARG B 1 349 ? 29.561 40.362 16.498 0.50 17.09 349 ARG B CA 1
ATOM 5392 C C . ARG B 1 349 ? 29.303 39.107 15.664 1.00 16.33 349 ARG B C 1
ATOM 5393 O O . ARG B 1 349 ? 28.776 38.151 16.195 1.00 17.38 349 ARG B O 1
ATOM 5408 N N . LEU B 1 350 ? 29.685 39.116 14.408 1.00 14.54 350 LEU B N 1
ATOM 5409 C CA . LEU B 1 350 ? 29.476 37.946 13.525 1.00 14.58 350 LEU B CA 1
ATOM 5410 C C . LEU B 1 350 ? 30.247 36.771 14.149 1.00 14.89 350 LEU B C 1
ATOM 5411 O O . LEU B 1 350 ? 29.674 35.667 14.247 1.00 16.98 350 LEU B O 1
ATOM 5416 N N . ILE B 1 351 ? 31.498 37.019 14.474 1.00 14.93 351 ILE B N 1
ATOM 5417 C CA . ILE B 1 351 ? 32.368 35.938 15.016 1.00 15.84 351 ILE B CA 1
ATOM 5418 C C . ILE B 1 351 ? 31.872 35.513 16.362 1.00 17.23 351 ILE B C 1
ATOM 5419 O O . ILE B 1 351 ? 31.718 34.317 16.665 1.00 18.18 351 ILE B O 1
ATOM 5424 N N . ALA B 1 352 ? 31.621 36.454 17.249 1.00 18.65 352 ALA B N 1
ATOM 5425 C CA . ALA B 1 352 ? 31.300 36.120 18.611 1.00 19.55 352 ALA B CA 1
ATOM 5426 C C . ALA B 1 352 ? 30.034 35.376 18.763 1.00 21.30 352 ALA B C 1
ATOM 5427 O O . ALA B 1 352 ? 29.981 34.386 19.598 1.00 23.15 352 ALA B O 1
ATOM 5429 N N . THR B 1 353 ? 28.997 35.684 17.973 1.00 18.53 353 THR B N 1
ATOM 5430 C CA . THR B 1 353 ? 27.736 35.004 18.052 1.00 19.94 353 THR B CA 1
ATOM 5431 C C . THR B 1 353 ? 27.782 33.601 17.435 1.00 18.81 353 THR B C 1
ATOM 5432 O O . THR B 1 353 ? 27.064 32.723 17.881 1.00 21.98 353 THR B O 1
ATOM 5436 N N . ALA B 1 354 ? 28.607 33.348 16.449 1.00 15.62 354 ALA B N 1
ATOM 5437 C CA . ALA B 1 354 ? 28.595 32.110 15.743 1.00 14.50 354 ALA B CA 1
ATOM 5438 C C . ALA B 1 354 ? 29.770 31.156 16.070 1.00 13.43 354 ALA B C 1
ATOM 5439 O O . ALA B 1 354 ? 29.692 29.980 15.743 1.00 13.53 354 ALA B O 1
ATOM 5441 N N . TRP B 1 355 ? 30.830 31.649 16.675 1.00 12.41 355 TRP B N 1
ATOM 5442 C CA . TRP B 1 355 ? 31.971 30.769 16.884 1.00 12.66 355 TRP B CA 1
ATOM 5443 C C . TRP B 1 355 ? 31.600 29.530 17.715 1.00 11.78 355 TRP B C 1
ATOM 5444 O O . TRP B 1 355 ? 31.998 28.424 17.329 1.00 11.18 355 TRP B O 1
ATOM 5455 N N . PRO B 1 356 ? 30.811 29.664 18.792 1.00 12.56 356 PRO B N 1
ATOM 5456 C CA . PRO B 1 356 ? 30.452 28.433 19.527 1.00 12.59 356 PRO B CA 1
ATOM 5457 C C . PRO B 1 356 ? 29.631 27.451 18.670 1.00 12.93 356 PRO B C 1
ATOM 5458 O O . PRO B 1 356 ? 29.640 26.277 18.965 1.00 11.90 356 PRO B O 1
ATOM 5462 N N . LEU B 1 357 ? 28.922 27.955 17.677 1.00 13.35 357 LEU B N 1
ATOM 5463 C CA . LEU B 1 357 ? 28.190 27.034 16.775 1.00 14.24 357 LEU B CA 1
ATOM 5464 C C . LEU B 1 357 ? 29.144 26.286 15.876 1.00 13.62 357 LEU B C 1
ATOM 5465 O O . LEU B 1 357 ? 28.969 25.107 15.624 1.00 13.14 357 LEU B O 1
ATOM 5470 N N . LEU B 1 358 ? 30.177 26.990 15.364 1.00 13.35 358 LEU B N 1
ATOM 5471 C CA . LEU B 1 358 ? 31.182 26.299 14.578 1.00 14.58 358 LEU B CA 1
ATOM 5472 C C . LEU B 1 358 ? 31.870 25.233 15.424 1.00 14.25 358 LEU B C 1
ATOM 5473 O O . LEU B 1 358 ? 32.109 24.139 14.969 1.00 14.37 358 LEU B O 1
ATOM 5478 N N . VAL B 1 359 ? 32.175 25.561 16.672 1.00 12.33 359 VAL B N 1
ATOM 5479 C CA . VAL B 1 359 ? 32.843 24.602 17.544 1.00 12.32 359 VAL B CA 1
ATOM 5480 C C . VAL B 1 359 ? 31.951 23.395 17.771 1.00 12.60 359 VAL B C 1
ATOM 5481 O O . VAL B 1 359 ? 32.375 22.251 17.634 1.00 13.38 359 VAL B O 1
ATOM 5485 N N . ALA B 1 360 ? 30.683 23.638 18.115 1.00 11.99 360 ALA B N 1
ATOM 5486 C CA . ALA B 1 360 ? 29.788 22.515 18.333 1.00 12.50 360 ALA B CA 1
ATOM 5487 C C . ALA B 1 360 ? 29.624 21.683 17.095 1.00 12.07 360 ALA B C 1
ATOM 5488 O O . ALA B 1 360 ? 29.500 20.440 17.204 1.00 12.99 360 ALA B O 1
ATOM 5490 N N . PHE B 1 361 ? 29.606 22.294 15.930 1.00 11.91 361 PHE B N 1
ATOM 5491 C CA . PHE B 1 361 ? 29.512 21.499 14.677 1.00 12.92 361 PHE B CA 1
ATOM 5492 C C . PHE B 1 361 ? 30.754 20.644 14.515 1.00 13.88 361 PHE B C 1
ATOM 5493 O O . PHE B 1 361 ? 30.685 19.463 14.182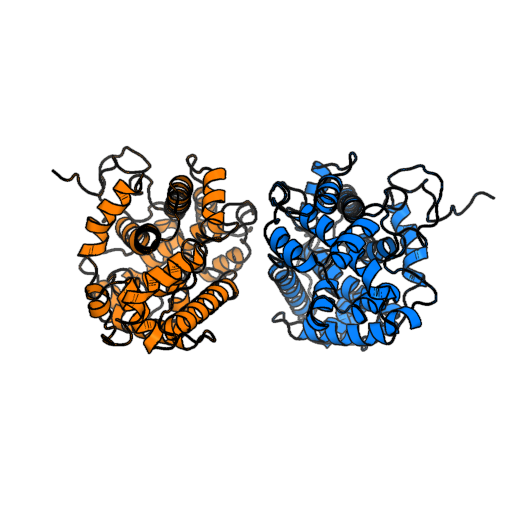 1.00 14.30 361 PHE B O 1
ATOM 5501 N N . ARG B 1 362 ? 31.917 21.230 14.724 1.00 13.99 362 ARG B N 1
ATOM 5502 C CA . ARG B 1 362 ? 33.171 20.471 14.518 1.00 15.85 362 ARG B CA 1
ATOM 5503 C C . ARG B 1 362 ? 33.338 19.357 15.524 1.00 15.77 362 ARG B C 1
ATOM 5504 O O . ARG B 1 362 ? 33.939 18.317 15.225 1.00 17.84 362 ARG B O 1
ATOM 5512 N N . GLU B 1 363 ? 32.756 19.559 16.722 1.00 14.37 363 GLU B N 1
ATOM 5513 C CA . GLU B 1 363 ? 32.743 18.564 17.781 1.00 15.50 363 GLU B CA 1
ATOM 5514 C C . GLU B 1 363 ? 31.688 17.491 17.549 1.00 16.31 363 GLU B C 1
ATOM 5515 O O . GLU B 1 363 ? 31.607 16.524 18.324 1.00 18.72 363 GLU B O 1
ATOM 5521 N N . GLY B 1 364 ? 30.882 17.596 16.514 1.00 14.09 364 GLY B N 1
ATOM 5522 C CA . GLY B 1 364 ? 29.935 16.590 16.142 1.00 15.22 364 GLY B CA 1
ATOM 5523 C C . GLY B 1 364 ? 28.653 16.646 16.858 1.00 14.11 364 GLY B C 1
ATOM 5524 O O . GLY B 1 364 ? 27.901 15.686 16.822 1.00 17.68 364 GLY B O 1
ATOM 5525 N N . LEU B 1 365 ? 28.353 17.770 17.530 1.00 14.62 365 LEU B N 1
ATOM 5526 C CA . LEU B 1 365 ? 27.204 17.878 18.401 1.00 14.48 365 LEU B CA 1
ATOM 5527 C C . LEU B 1 365 ? 25.957 18.451 17.805 1.00 14.71 365 LEU B C 1
ATOM 5528 O O . LEU B 1 365 ? 24.859 18.319 18.397 1.00 16.37 365 LEU B O 1
ATOM 5533 N N . ILE B 1 366 ? 26.089 19.240 16.729 1.00 13.94 366 ILE B N 1
ATOM 5534 C CA . ILE B 1 366 ? 24.920 19.842 16.115 1.00 13.74 366 ILE B CA 1
ATOM 5535 C C . ILE B 1 366 ? 24.992 19.711 14.594 1.00 14.00 366 ILE B C 1
ATOM 5536 O O . ILE B 1 366 ? 26.077 19.576 14.040 1.00 15.15 366 ILE B O 1
ATOM 5541 N N . PRO B 1 367 ? 23.863 19.788 13.916 1.00 14.08 367 PRO B N 1
ATOM 5542 C CA . PRO B 1 367 ? 23.876 19.854 12.462 1.00 14.45 367 PRO B CA 1
ATOM 5543 C C . PRO B 1 367 ? 24.529 21.136 11.986 1.00 14.07 367 PRO B C 1
ATOM 5544 O O . PRO B 1 367 ? 24.647 22.105 12.742 1.00 14.79 367 PRO B O 1
ATOM 5548 N N . LEU B 1 368 ? 24.883 21.184 10.712 1.00 14.32 368 LEU B N 1
ATOM 5549 C CA . LEU B 1 368 ? 25.542 22.331 10.131 1.00 14.93 368 LEU B CA 1
ATOM 5550 C C . LEU B 1 368 ? 24.754 23.628 10.393 1.00 15.37 368 LEU B C 1
ATOM 5551 O O . LEU B 1 368 ? 23.585 23.746 9.949 1.00 16.73 368 LEU B O 1
ATOM 5556 N N . PRO B 1 369 ? 25.358 24.594 11.094 1.00 14.93 369 PRO B N 1
ATOM 5557 C CA . PRO B 1 369 ? 24.655 25.798 11.471 1.00 16.33 369 PRO B CA 1
ATOM 5558 C C . PRO B 1 369 ? 24.791 26.804 10.344 1.00 16.58 369 PRO B C 1
ATOM 5559 O O . PRO B 1 369 ? 25.794 26.871 9.625 1.00 16.55 369 PRO B O 1
ATOM 5563 N N . ALA B 1 370 ? 23.703 27.556 10.162 1.00 18.22 370 ALA B N 1
ATOM 5564 C CA . ALA B 1 370 ? 23.739 28.639 9.168 1.00 20.76 370 ALA B CA 1
ATOM 5565 C C . ALA B 1 370 ? 24.358 29.824 9.857 1.00 22.85 370 ALA B C 1
ATOM 5566 O O . ALA B 1 370 ? 23.730 30.453 10.671 1.00 32.02 370 ALA B O 1
ATOM 5568 N N . VAL B 1 371 ? 25.632 29.999 9.643 1.00 19.35 371 VAL B N 1
ATOM 5569 C CA . VAL B 1 371 ? 26.401 31.060 10.298 1.00 18.70 371 VAL B CA 1
ATOM 5570 C C . VAL B 1 371 ? 26.909 31.965 9.161 1.00 18.51 371 VAL B C 1
ATOM 5571 O O . VAL B 1 371 ? 26.945 31.565 7.999 1.00 18.91 371 VAL B O 1
ATOM 5575 N N . PRO B 1 372 ? 27.370 33.150 9.521 1.00 17.10 372 PRO B N 1
ATOM 5576 C CA . PRO B 1 372 ? 27.996 33.990 8.470 1.00 18.43 372 PRO B CA 1
ATOM 5577 C C . PRO B 1 372 ? 29.176 33.266 7.799 1.00 17.30 372 PRO B C 1
ATOM 5578 O O . PRO B 1 372 ? 29.960 32.564 8.445 1.00 16.57 372 PRO B O 1
ATOM 5582 N N . ALA B 1 373 ? 29.348 33.509 6.494 1.00 18.02 373 ALA B N 1
ATOM 5583 C CA . ALA B 1 373 ? 30.396 32.869 5.725 1.00 18.02 373 ALA B CA 1
ATOM 5584 C C . ALA B 1 373 ? 31.766 33.126 6.245 1.00 17.60 373 ALA B C 1
ATOM 5585 O O . ALA B 1 373 ? 32.677 32.279 6.142 1.00 18.67 373 ALA B O 1
ATOM 5587 N N . VAL B 1 374 ? 31.990 34.286 6.851 1.00 17.15 374 VAL B N 1
ATOM 5588 C CA . VAL B 1 374 ? 33.304 34.657 7.339 1.00 17.83 374 VAL B CA 1
ATOM 5589 C C . VAL B 1 374 ? 33.765 33.683 8.426 1.00 15.88 374 VAL B C 1
ATOM 5590 O O . VAL B 1 374 ? 34.958 33.545 8.689 1.00 16.36 374 VAL B O 1
ATOM 5594 N N . LEU B 1 375 ? 32.817 33.025 9.121 1.00 15.79 375 LEU B N 1
ATOM 5595 C CA . LEU B 1 375 ? 33.237 31.994 10.114 1.00 15.70 375 LEU B CA 1
ATOM 5596 C C . LEU B 1 375 ? 33.994 30.912 9.464 1.00 15.61 375 LEU B C 1
ATOM 5597 O O . LEU B 1 375 ? 34.988 30.462 10.033 1.00 15.28 375 LEU B O 1
ATOM 5602 N N . TRP B 1 376 ? 33.514 30.445 8.331 1.00 16.17 376 TRP B N 1
ATOM 5603 C CA . TRP B 1 376 ? 34.232 29.362 7.639 1.00 17.13 376 TRP B CA 1
ATOM 5604 C C . TRP B 1 376 ? 35.557 29.832 7.069 1.00 17.10 376 TRP B C 1
ATOM 5605 O O . TRP B 1 376 ? 36.574 29.109 7.122 1.00 16.56 376 TRP B O 1
ATOM 5616 N N . THR B 1 377 ? 35.621 31.069 6.628 1.00 17.39 377 THR B N 1
ATOM 5617 C CA . THR B 1 377 ? 36.871 31.690 6.199 1.00 17.83 377 THR B CA 1
ATOM 5618 C C . THR B 1 377 ? 37.900 31.752 7.332 1.00 16.76 377 THR B C 1
ATOM 5619 O O . THR B 1 377 ? 39.081 31.421 7.182 1.00 18.43 377 THR B O 1
ATOM 5623 N N . LEU B 1 378 ? 37.447 32.199 8.487 1.00 15.88 378 LEU B N 1
ATOM 5624 C CA . LEU B 1 378 ? 38.277 32.251 9.656 1.00 17.10 378 LEU B CA 1
ATOM 5625 C C . LEU B 1 378 ? 38.760 30.918 10.057 1.00 16.61 378 LEU B C 1
ATOM 5626 O O . LEU B 1 378 ? 39.948 30.736 10.328 1.00 16.34 378 LEU B O 1
ATOM 5631 N N . GLU B 1 379 ? 37.862 29.952 10.115 1.00 17.05 379 GLU B N 1
ATOM 5632 C CA . GLU B 1 379 ? 38.294 28.633 10.512 1.00 18.55 379 GLU B CA 1
ATOM 5633 C C . GLU B 1 379 ? 39.386 28.065 9.562 1.00 18.62 379 GLU B C 1
ATOM 5634 O O . GLU B 1 379 ? 40.371 27.471 10.038 1.00 18.07 379 GLU B O 1
ATOM 5640 N N . GLU B 1 380 ? 39.246 28.265 8.250 1.00 19.51 380 GLU B N 1
ATOM 5641 C CA . GLU B 1 380 ? 40.257 27.793 7.319 1.00 22.20 380 GLU B CA 1
ATOM 5642 C C . GLU B 1 380 ? 41.560 28.499 7.503 1.00 19.30 380 GLU B C 1
ATOM 5643 O O . GLU B 1 380 ? 42.650 27.852 7.438 1.00 20.39 380 GLU B O 1
ATOM 5649 N N . ALA B 1 381 ? 41.517 29.811 7.756 1.00 18.93 381 ALA B N 1
ATOM 5650 C CA . ALA B 1 381 ? 42.701 30.589 8.009 1.00 19.37 381 ALA B CA 1
ATOM 5651 C C . ALA B 1 381 ? 43.411 30.123 9.276 1.00 20.88 381 ALA B C 1
ATOM 5652 O O . ALA B 1 381 ? 44.633 30.019 9.330 1.00 20.24 381 ALA B O 1
ATOM 5654 N N . LEU B 1 382 ? 42.645 29.809 10.318 1.00 18.74 382 LEU B N 1
ATOM 5655 C CA . LEU B 1 382 ? 43.232 29.260 11.530 1.00 19.12 382 LEU B CA 1
ATOM 5656 C C . LEU B 1 382 ? 43.871 27.931 11.292 1.00 19.60 382 LEU B C 1
ATOM 5657 O O . LEU B 1 382 ? 44.968 27.703 11.817 1.00 18.25 382 LEU B O 1
ATOM 5662 N N . ARG B 1 383 ? 43.236 27.057 10.528 1.00 20.69 383 ARG B N 1
ATOM 5663 C CA . ARG B 1 383 ? 43.819 25.746 10.255 1.00 21.84 383 ARG B CA 1
ATOM 5664 C C . ARG B 1 383 ? 45.142 25.926 9.509 1.00 22.68 383 ARG B C 1
ATOM 5665 O O . ARG B 1 383 ? 46.127 25.321 9.905 1.00 22.87 383 ARG B O 1
ATOM 5673 N N . LYS B 1 384 ? 45.189 26.807 8.518 1.00 22.77 384 LYS B N 1
ATOM 5674 C CA . LYS B 1 384 ? 46.462 27.047 7.808 1.00 23.79 384 LYS B CA 1
ATOM 5675 C C . LYS B 1 384 ? 47.503 27.656 8.720 1.00 23.17 384 LYS B C 1
ATOM 5676 O O . LYS B 1 384 ? 48.699 27.303 8.660 1.00 24.22 384 LYS B O 1
ATOM 5682 N N . PHE B 1 385 ? 47.117 28.580 9.590 1.00 21.40 385 PHE B N 1
ATOM 5683 C CA . PHE B 1 385 ? 48.023 29.180 10.547 1.00 20.82 385 PHE B CA 1
ATOM 5684 C C . PHE B 1 385 ? 48.662 28.118 11.444 1.00 21.72 385 PHE B C 1
ATOM 5685 O O . PHE B 1 385 ? 49.888 28.105 11.598 1.00 21.37 385 PHE B O 1
ATOM 5693 N N . VAL B 1 386 ? 47.858 27.235 11.984 1.00 19.75 386 VAL B N 1
ATOM 5694 C CA . VAL B 1 386 ? 48.371 26.199 12.871 1.00 21.33 386 VAL B CA 1
ATOM 5695 C C . VAL B 1 386 ? 49.317 25.270 12.112 1.00 23.41 386 VAL B C 1
ATOM 5696 O O . VAL B 1 386 ? 50.374 24.957 12.663 1.00 26.83 386 VAL B O 1
ATOM 5700 N N . LEU B 1 387 ? 48.962 24.870 10.896 1.00 26.17 387 LEU B N 1
ATOM 5701 C CA . LEU B 1 387 ? 49.843 24.013 10.078 1.00 27.31 387 LEU B CA 1
ATOM 5702 C C . LEU B 1 387 ? 51.111 24.713 9.785 1.00 29.58 387 LEU B C 1
ATOM 5703 O O . LEU B 1 387 ? 52.167 24.062 9.846 1.00 31.61 387 LEU B 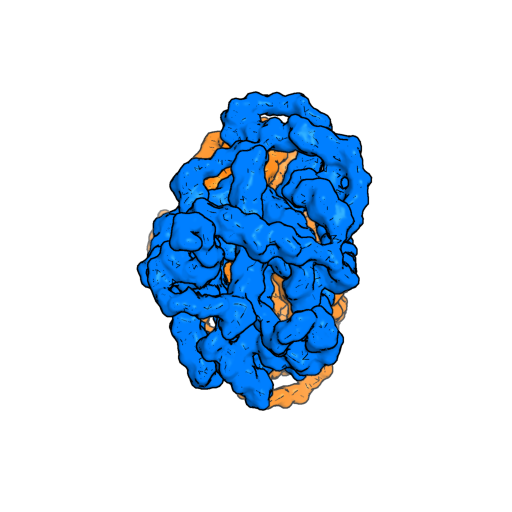O 1
ATOM 5708 N N . LEU B 1 388 ? 51.106 26.009 9.530 1.00 30.00 388 LEU B N 1
ATOM 5709 C CA . LEU B 1 388 ? 52.350 26.719 9.305 1.00 31.97 388 LEU B CA 1
ATOM 5710 C C . LEU B 1 388 ? 53.215 26.748 10.559 1.00 37.06 388 LEU B C 1
ATOM 5711 O O . LEU B 1 388 ? 54.445 26.578 10.434 1.00 39.24 388 LEU B O 1
ATOM 5716 N N . PHE B 1 389 ? 52.626 26.930 11.752 1.00 34.24 389 PHE B N 1
ATOM 5717 C CA . PHE B 1 389 ? 53.386 26.924 12.987 1.00 37.54 389 PHE B CA 1
ATOM 5718 C C . PHE B 1 389 ? 53.873 25.513 13.314 1.00 39.38 389 PHE B C 1
ATOM 5719 O O . PHE B 1 389 ? 54.961 25.371 13.854 1.00 46.94 389 PHE B O 1
ATOM 5727 N N . LEU B 1 390 ? 53.143 24.479 12.948 1.00 41.40 390 LEU B N 1
ATOM 5728 C CA . LEU B 1 390 ? 53.676 23.106 13.010 1.00 46.41 390 LEU B CA 1
ATOM 5729 C C . LEU B 1 390 ? 54.862 22.905 12.043 1.00 49.62 390 LEU B C 1
ATOM 5730 O O . LEU B 1 390 ? 55.871 22.363 12.419 1.00 54.52 390 LEU B O 1
ATOM 5735 N N . SER B 1 391 ? 54.709 23.308 10.791 1.00 53.17 391 SER B N 1
ATOM 5736 C CA . SER B 1 391 ? 55.781 23.169 9.778 1.00 56.14 391 SER B CA 1
ATOM 5737 C C . SER B 1 391 ? 57.072 23.873 10.163 1.00 62.54 391 SER B C 1
ATOM 5738 O O . SER B 1 391 ? 58.135 23.284 10.069 1.00 67.85 391 SER B O 1
ATOM 5741 N N . GLU B 1 392 ? 56.982 25.134 10.570 1.00 70.15 392 GLU B N 1
ATOM 5742 C CA . GLU B 1 392 ? 58.174 26.023 10.465 1.00 78.67 392 GLU B CA 1
ATOM 5743 C C . GLU B 1 392 ? 59.046 25.906 11.707 1.00 84.79 392 GLU B C 1
ATOM 5744 O O . GLU B 1 392 ? 60.257 25.649 11.608 1.00 86.32 392 GLU B O 1
ATOM 5750 N N . GLY B 1 393 ? 58.452 26.133 12.875 1.00 87.84 393 GLY B N 1
ATOM 5751 C CA . GLY B 1 393 ? 59.257 26.326 14.069 1.00 86.65 393 GLY B CA 1
ATOM 5752 C C . GLY B 1 393 ? 59.780 25.060 14.706 1.00 86.38 393 GLY B C 1
ATOM 5753 O O . GLY B 1 393 ? 60.728 25.170 15.471 1.00 84.58 393 GLY B O 1
ATOM 5754 N N . ARG B 1 394 ? 59.225 23.874 14.376 1.00 82.80 394 ARG B N 1
ATOM 5755 C CA A ARG B 1 394 ? 59.530 22.673 15.162 0.50 81.87 394 ARG B CA 1
ATOM 5756 C CA B ARG B 1 394 ? 59.563 22.610 15.063 0.50 84.87 394 ARG B CA 1
ATOM 5757 C C . ARG B 1 394 ? 61.071 22.518 15.310 1.00 84.68 394 ARG B C 1
ATOM 5758 O O . ARG B 1 394 ? 61.565 22.593 16.448 1.00 79.68 394 ARG B O 1
ATOM 5773 N N . ARG B 1 395 ? 61.794 22.402 14.198 1.00 83.09 395 ARG B N 1
ATOM 5774 C CA . ARG B 1 395 ? 63.218 22.141 14.214 1.00 80.97 395 ARG B CA 1
ATOM 5775 C C . ARG B 1 395 ? 63.971 23.392 13.692 1.00 76.20 395 ARG B C 1
ATOM 5776 O O . ARG B 1 395 ? 64.445 23.462 12.561 1.00 77.77 395 ARG B O 1
ATOM 5784 N N . ILE B 1 396 ? 63.943 24.404 14.561 1.00 67.48 396 ILE B N 1
ATOM 5785 C CA . ILE B 1 396 ? 65.014 25.424 14.763 1.00 61.15 396 ILE B CA 1
ATOM 5786 C C . ILE B 1 396 ? 65.812 24.981 16.029 1.00 57.38 396 ILE B C 1
ATOM 5787 O O . ILE B 1 396 ? 65.478 23.953 16.674 1.00 56.19 396 ILE B O 1
ATOM 5792 N N . ALA B 1 397 ? 66.908 25.685 16.350 1.00 45.43 397 ALA B N 1
ATOM 5793 C CA . ALA B 1 397 ? 67.767 25.315 17.503 1.00 41.50 397 ALA B CA 1
ATOM 5794 C C . ALA B 1 397 ? 67.692 26.473 18.459 1.00 34.09 397 ALA B C 1
ATOM 5795 O O . ALA B 1 397 ? 67.594 27.619 18.030 1.00 35.62 397 ALA B O 1
ATOM 5797 N N . ILE B 1 398 ? 67.742 26.171 19.752 1.00 26.49 398 ILE B N 1
ATOM 5798 C CA . ILE B 1 398 ? 67.715 27.239 20.762 1.00 22.12 398 ILE B CA 1
ATOM 5799 C C . ILE B 1 398 ? 69.136 27.537 21.154 1.00 22.00 398 ILE B C 1
ATOM 5800 O O . ILE B 1 398 ? 69.849 26.663 21.693 1.00 23.86 398 ILE B O 1
ATOM 5805 N N . ASP B 1 399 ? 69.543 28.765 20.927 1.00 21.26 399 ASP B N 1
ATOM 5806 C CA . ASP B 1 399 ? 70.910 29.183 21.238 1.00 22.38 399 ASP B CA 1
ATOM 5807 C C . ASP B 1 399 ? 70.930 30.040 22.481 1.00 19.76 399 ASP B C 1
ATOM 5808 O O . ASP B 1 399 ? 70.049 30.835 22.692 1.00 19.70 399 ASP B O 1
ATOM 5813 N N . ILE B 1 400 ? 72.000 29.972 23.203 1.00 17.64 400 ILE B N 1
ATOM 5814 C CA . ILE B 1 400 ? 72.217 30.831 24.377 1.00 18.83 400 ILE B CA 1
ATOM 5815 C C . ILE B 1 400 ? 72.609 32.207 23.822 1.00 20.47 400 ILE B C 1
ATOM 5816 O O . ILE B 1 400 ? 73.437 32.302 22.945 1.00 19.12 400 ILE B O 1
ATOM 5821 N N . PRO B 1 401 ? 72.037 33.286 24.345 1.00 20.25 401 PRO B N 1
ATOM 5822 C CA . PRO B 1 401 ? 72.472 34.630 23.892 1.00 23.53 401 PRO B CA 1
ATOM 5823 C C . PRO B 1 401 ? 73.792 35.033 24.543 1.00 25.11 401 PRO B C 1
ATOM 5824 O O . PRO B 1 401 ? 74.142 34.541 25.602 1.00 27.56 401 PRO B O 1
ATOM 5828 N N . ASP B 1 402 ? 74.465 36.016 23.991 1.00 32.36 402 ASP B N 1
ATOM 5829 C CA . ASP B 1 402 ? 75.669 36.554 24.692 1.00 37.75 402 ASP B CA 1
ATOM 5830 C C . ASP B 1 402 ? 75.685 38.058 24.783 1.00 39.03 402 ASP B C 1
ATOM 5831 O O . ASP B 1 402 ? 74.660 38.690 24.565 1.00 38.89 402 ASP B O 1
ATOM 5836 N N . VAL B 1 403 ? 76.832 38.595 25.191 1.00 45.33 403 VAL B N 1
ATOM 5837 C CA . VAL B 1 403 ? 77.103 40.053 25.172 1.00 51.36 403 VAL B CA 1
ATOM 5838 C C . VAL B 1 403 ? 77.188 40.612 23.756 1.00 51.64 403 VAL B C 1
ATOM 5839 O O . VAL B 1 403 ? 76.324 40.363 22.918 1.00 51.49 403 VAL B O 1
#

Foldseek 3Di:
DDDDDDLLALCQFLVNHDDRDDLLPAAFPLQQVVLLVCQVVVNQVVVQVQLLPVFFLQDDRGPDDDPSVNVSLVVLLDFDPPQDPVLLLLLLVVCVLCVLLLLLCLQQPLLLLLLQQVQSLLLLLQDDFDDDLLVSSNVNSLPPVQLSHNCNNPRGHGVLVVLSLLLNQLSLSQSPQLVPPVSVVPVVPRNGGDGLLSVLLSLCSRQVLSVVLCVVLPADQDPSNNVSNLSSSQRSSVSNRRDRSRRGPDSVSSNVSNVVRHPVNGARDPSSLVSSVSSLVVLCPDPQLCHLLLSLLVNCLSNPVVSSVRNPRDDDVVSNVLCVVPSSVVSCVSVVNDPDDDGDPVSVVSSRSSVVSSVVSVVPPPSDRRGHGHD/DDDDLLFLCQFQVNDDDDDDLLPAAFVLQQVVLLVCQVVVNQVVVQVQLLVVAWLQDDRGPDDDPSVNVSLVVLSDFDPPQDPVLLQLLLVLCVVCVLLLLLCLQQALLLLLLQQVQSLLLLCPPPNNPPNLVSSSVSSLPPDLLSHNCNPPRGHGVLVVLSLLLNQLSLSQNPQLVGPVSVVPVVPSNGGDGLLSVVLSLCSRQLLSVVLCVVLPPDADPSNNVSNLSSSQRSSVSNRRDRSRHGDDSVSSVVSNVVRHVVRGAADPSSLVSSVSSLVVLCPDPLLCHLVNSLLVNCLSNPDVNSVRNPRDDDPPVNVLCNVCSSVVSCVVNVNDPDDPGDPVSVVSSSSSVSSSVVSVPPPRDDGRGHDHD

Organism: Streptomyces sp. (strain K30) (NCBI:txid256642)

InterPro domains:
  IPR006311 Twin-arginine translocation pathway, signal sequence [PS51318] (1-30)
  IPR018713 ER-bound oxygenase mpaB/mpaB'/Rubber oxygenase, catalytic domain [PF09995] (133-350)
  IPR037473 Rubber oxygenase Lcp-like [PTHR37539] (54-384)

Radius of gyration: 28.84 Å; Cα contacts (8 Å, |Δi|>4): 1104; chains: 2; bounding box: 72×84×76 Å

Nearest PDB structures (foldseek):
  5o1m-assembly1_A  TM=9.821E-01  e=4.679E-47  Streptomyces sp. K30
  5omj-assembly1_A-2  TM=2.275E-01  e=1.265E+00  Geobacillus kaustophilus HTA426
  5o1m-assembly1_A  TM=9.789E-01  e=2.608E-45  Streptomyces sp. K30
  8zw8-assembly1_B  TM=1.518E-01  e=5.148E-01  Myroides profundi

GO terms:
  GO:0016701 oxidoreductase activity, acting on single donors with incorporation of molecular oxygen (F, IDA)
  GO:0008300 isoprenoid catabolic process (P, IDA)
  GO:0020037 heme binding (F, IDA)
  GO:0005576 extracellular region (C, EXP)

Secondary structure (DSSP, 8-state):
--SSPPTT-GGGBSS-------GGG---TTHHHHHHHHHHTT-HHHHHHHHTT--STTPPPPTT--HHHHHHHHHHTPPPTT--HHHHHHHHHHHHHTHHHHHHIIIIIIHHHHTT-HHHHHHHHH--SSS-HHHHHHHHHTTTTTTT-TTTTSTT--HHHHHHHHHHHHHHHHHHGGG-HHHHHHSTT-SSSS-HHHHHHHHIIIIIHHHHHHHHTT----HHHHHHHHHHHHHHHHHTT--GGGSBSSHHHHHHHHHHHTGGG----HHHHHHHHHHHHHHHHSTT---HHHHHHHHHHHH-HHHHHHHTPPP-HHHHHHHHHHHHHHHHHHTTSSPPP---HHHHHHHHHHHHHHHHHHHHHTTPPPPPP--/-PPPTT-GGGBSS-------GGG---TTHHHHHHHHHHTT-HHHHHHHHTT--STTPPPPTT--HHHHHHHHHHTPPPTT--HHHHHHHHHHHHHTHHHHHHIIIIIIHHHHTT-HHHHHHHHHGGGS-SHHHHHHHHHTTTTTTT-TTTTSTT--HHHHHHHHHHHHHHHHHHGGG-HHHHHTSTT-SSS--HHHHHHHHIIIIIHHHHHHHHHT----HHHHHHHHHHHHHHHHHTT--GGGSBSSHHHHHHHHHHHTGGG----HHHHHHHHHHHHHHHHSTT---HHHHHHHHHHHH-HHHHHHHTPPP-HHHHHHHHHHHHHHHHHHTTSSPPP---HHHHHHHHHHHHHHHHHHHHHTT--------